Protein AF-0000000072055727 (afdb_homodimer)

Structure (mmCIF, N/CA/C/O backbone):
data_AF-0000000072055727-model_v1
#
loop_
_entity.id
_entity.type
_entity.pdbx_description
1 polymer 'Methyltransferase type 11 domain-containing protein'
#
loop_
_atom_site.group_PDB
_atom_site.id
_atom_site.type_symbol
_atom_site.label_atom_id
_atom_site.label_alt_id
_atom_site.label_comp_id
_atom_site.label_asym_id
_atom_site.label_entity_id
_atom_site.label_seq_id
_atom_site.pdbx_PDB_ins_code
_atom_site.Cartn_x
_atom_site.Cartn_y
_atom_site.Cartn_z
_atom_site.occupancy
_atom_site.B_iso_or_equiv
_atom_site.auth_seq_id
_atom_site.auth_comp_id
_atom_site.auth_asym_id
_atom_site.auth_atom_id
_atom_site.pdbx_PDB_model_num
ATOM 1 N N . MET A 1 1 ? -13.885 -16.377 20.027 1 68.39 1 MET A N 1
ATOM 2 C CA . MET A 1 1 ? -14.755 -16.44 18.856 1 68.39 1 MET A CA 1
ATOM 3 C C . MET A 1 1 ? -14.78 -17.849 18.273 1 68.39 1 MET A C 1
ATOM 5 O O . MET A 1 1 ? -13.738 -18.497 18.16 1 68.39 1 MET A O 1
ATOM 9 N N . THR A 1 2 ? -15.88 -18.43 18.207 1 80.01 2 THR A N 1
ATOM 10 C CA . THR A 1 2 ? -16.035 -19.786 17.692 1 80.01 2 THR A CA 1
ATOM 11 C C . THR A 1 2 ? -16.543 -19.763 16.253 1 80.01 2 THR A C 1
ATOM 13 O O . THR A 1 2 ? -17.42 -18.966 15.911 1 80.01 2 THR A O 1
ATOM 16 N N . TYR A 1 3 ? -15.793 -20.469 15.308 1 84.01 3 TYR A N 1
ATOM 17 C CA . TYR A 1 3 ? -16.241 -20.629 13.929 1 84.01 3 TYR A CA 1
ATOM 18 C C . TYR A 1 3 ? -15.826 -21.986 13.374 1 84.01 3 TYR A C 1
ATOM 20 O O . TYR A 1 3 ? -14.948 -22.649 13.932 1 84.01 3 TYR A O 1
ATOM 28 N N . LYS A 1 4 ? -16.567 -22.393 12.409 1 89.59 4 LYS A N 1
ATOM 29 C CA . LYS A 1 4 ? -16.179 -23.609 11.699 1 89.59 4 LYS A CA 1
ATOM 30 C C . LYS A 1 4 ? -15.134 -23.31 10.628 1 89.59 4 LYS A C 1
ATOM 32 O O . LYS A 1 4 ? -15.286 -22.365 9.851 1 89.59 4 LYS A O 1
ATOM 37 N N . VAL A 1 5 ? -14.074 -24.09 10.668 1 91.08 5 VAL A N 1
ATOM 38 C CA . VAL A 1 5 ? -13.075 -23.96 9.612 1 91.08 5 VAL A CA 1
ATOM 39 C C . VAL A 1 5 ? -13.738 -24.138 8.248 1 91.08 5 VAL A C 1
ATOM 41 O O . VAL A 1 5 ? -14.574 -25.027 8.069 1 91.08 5 VAL A O 1
ATOM 44 N N . ASN A 1 6 ? -13.448 -23.227 7.302 1 92.85 6 ASN A N 1
ATOM 45 C CA . ASN A 1 6 ? -13.985 -23.2 5.946 1 92.85 6 ASN A CA 1
ATOM 46 C C . ASN A 1 6 ? -15.424 -22.691 5.923 1 92.85 6 ASN A C 1
ATOM 48 O O . ASN A 1 6 ? -16.07 -22.692 4.874 1 92.85 6 ASN A O 1
ATOM 52 N N . GLY A 1 7 ? -15.913 -22.326 7.054 1 92.73 7 GLY A N 1
ATOM 53 C CA . GLY A 1 7 ? -17.253 -21.769 7.143 1 92.73 7 GLY A CA 1
ATOM 54 C C . GLY A 1 7 ? -17.272 -20.253 7.106 1 92.73 7 GLY A C 1
ATOM 55 O O . GLY A 1 7 ? -16.338 -19.627 6.601 1 92.73 7 GLY A O 1
ATOM 56 N N . SER A 1 8 ? -18.38 -19.704 7.611 1 92.03 8 SER A N 1
ATOM 57 C CA . SER A 1 8 ? -18.532 -18.255 7.702 1 92.03 8 SER A CA 1
ATOM 58 C C . SER A 1 8 ? -17.975 -17.723 9.019 1 92.03 8 SER A C 1
ATOM 60 O O . SER A 1 8 ? -18.163 -18.337 10.071 1 92.03 8 SER A O 1
ATOM 62 N N . CYS A 1 9 ? -17.222 -16.66 8.867 1 91.27 9 CYS A N 1
ATOM 63 C CA . CYS A 1 9 ? -16.769 -15.999 10.087 1 91.27 9 CYS A CA 1
ATOM 64 C C . CYS A 1 9 ? -17.932 -15.333 10.811 1 91.27 9 CYS A C 1
ATOM 66 O O . CYS A 1 9 ? -18.863 -14.836 10.174 1 91.27 9 CYS A O 1
ATOM 68 N N . PRO A 1 10 ? -17.866 -15.316 12.091 1 85.88 10 PRO A N 1
ATOM 69 C CA . PRO A 1 10 ? -18.851 -14.491 12.794 1 85.88 10 PRO A CA 1
ATOM 70 C C . PRO A 1 10 ? -18.702 -13.003 12.486 1 85.88 10 PRO A C 1
ATOM 72 O O . PRO A 1 10 ? -17.59 -12.528 12.239 1 85.88 10 PRO A O 1
ATOM 75 N N . ASP A 1 11 ? -19.836 -12.32 12.472 1 84.34 11 ASP A N 1
ATOM 76 C CA . ASP A 1 11 ? -19.768 -10.867 12.345 1 84.34 11 ASP A CA 1
ATOM 77 C C . ASP A 1 11 ? -19.181 -10.233 13.604 1 84.34 11 ASP A C 1
ATOM 79 O O . ASP A 1 11 ? -19.864 -10.115 14.623 1 84.34 11 ASP A O 1
ATOM 83 N N . ASP A 1 12 ? -17.986 -9.832 13.545 1 82.42 12 ASP A N 1
ATOM 84 C CA . ASP A 1 12 ? -17.291 -9.306 14.716 1 82.42 12 ASP A CA 1
ATOM 85 C C . ASP A 1 12 ? -16.888 -7.848 14.506 1 82.42 12 ASP A C 1
ATOM 87 O O . ASP A 1 12 ? -15.983 -7.346 15.176 1 82.42 12 ASP A O 1
ATOM 91 N N . GLY A 1 13 ? -17.559 -7.227 13.656 1 84.28 13 GLY A N 1
ATOM 92 C CA . GLY A 1 13 ? -17.212 -5.855 13.322 1 84.28 13 GLY A CA 1
ATOM 93 C C . GLY A 1 13 ? -17.245 -4.922 14.518 1 84.28 13 GLY A C 1
ATOM 94 O O . GLY A 1 13 ? -16.339 -4.105 14.7 1 84.28 13 GLY A O 1
ATOM 95 N N . LEU A 1 14 ? -18.229 -5.065 15.29 1 85.49 14 LEU A N 1
ATOM 96 C CA . LEU A 1 14 ? -18.373 -4.206 16.461 1 85.49 14 LEU A CA 1
ATOM 97 C C . LEU A 1 14 ? -17.251 -4.46 17.462 1 85.49 14 LEU A C 1
ATOM 99 O O . LEU A 1 14 ? -16.691 -3.517 18.025 1 85.49 14 LEU A O 1
ATOM 103 N N . LEU A 1 15 ? -16.986 -5.688 17.7 1 84.83 15 LEU A N 1
ATOM 104 C CA . LEU A 1 15 ? -15.905 -6.047 18.611 1 84.83 15 LEU A CA 1
ATOM 105 C C . LEU A 1 15 ? -14.564 -5.541 18.09 1 84.83 15 LEU A C 1
ATOM 107 O O . LEU A 1 15 ? -13.746 -5.031 18.86 1 84.83 15 LEU A O 1
ATOM 111 N N . ALA A 1 16 ? -14.369 -5.693 16.799 1 83.91 16 ALA A N 1
ATOM 112 C CA . ALA A 1 16 ? -13.132 -5.235 16.171 1 83.91 16 ALA A CA 1
ATOM 113 C C . ALA A 1 16 ? -12.938 -3.735 16.371 1 83.91 16 ALA A C 1
ATOM 115 O O . ALA A 1 16 ? -11.835 -3.282 16.688 1 83.91 16 ALA A O 1
ATOM 116 N N . GLN A 1 17 ? -13.95 -2.988 16.206 1 84.93 17 GLN A N 1
ATOM 117 C CA . GLN A 1 17 ? -13.873 -1.543 16.387 1 84.93 17 GLN A CA 1
ATOM 118 C C . GLN A 1 17 ? -13.499 -1.188 17.824 1 84.93 17 GLN A C 1
ATOM 120 O O . GLN A 1 17 ? -12.681 -0.296 18.055 1 84.93 17 GLN A O 1
ATOM 125 N N . LYS A 1 18 ? -14.065 -1.885 18.733 1 84.04 18 LYS A N 1
ATOM 126 C CA . LYS A 1 18 ? -13.769 -1.647 20.143 1 84.04 18 LYS A CA 1
ATOM 127 C C . LYS A 1 18 ? -12.303 -1.937 20.453 1 84.04 18 LYS A C 1
ATOM 129 O O . LYS A 1 18 ? -11.668 -1.203 21.213 1 84.04 18 LYS A O 1
ATOM 134 N N . LEU A 1 19 ? -11.837 -2.972 19.828 1 83.05 19 LEU A N 1
ATOM 135 C CA . LEU A 1 19 ? -10.444 -3.346 20.045 1 83.05 19 LEU A CA 1
ATOM 136 C C . LEU A 1 19 ? -9.503 -2.32 19.421 1 83.05 19 LEU A C 1
ATOM 138 O O . LEU A 1 19 ? -8.505 -1.934 20.033 1 83.05 19 LEU A O 1
ATOM 142 N N . LEU A 1 20 ? -9.837 -1.879 18.302 1 79.66 20 LEU A N 1
ATOM 143 C CA . LEU A 1 20 ? -9.022 -0.888 17.608 1 79.66 20 LEU A CA 1
ATOM 144 C C . LEU A 1 20 ? -8.933 0.403 18.415 1 79.66 20 LEU A C 1
ATOM 146 O O . LEU A 1 20 ? -7.872 1.029 18.477 1 79.66 20 LEU A O 1
ATOM 150 N N . LEU A 1 21 ? -9.998 0.745 18.993 1 78.96 21 LEU A N 1
ATOM 151 C CA . LEU A 1 21 ? -10.05 1.962 19.797 1 78.96 21 LEU A CA 1
ATOM 152 C C . LEU A 1 21 ? -9.145 1.845 21.019 1 78.96 21 LEU A C 1
ATOM 154 O O . LEU A 1 21 ? -8.726 2.857 21.585 1 78.96 21 LEU A O 1
ATOM 158 N N . LYS A 1 22 ? -8.828 0.561 21.298 1 78.07 22 LYS A N 1
ATOM 159 C CA . LYS A 1 22 ? -7.965 0.326 22.453 1 78.07 22 LYS A CA 1
ATOM 160 C C . LYS A 1 22 ? -6.544 -0.016 22.017 1 78.07 22 LYS A C 1
ATOM 162 O O . LYS A 1 22 ? -5.737 -0.484 22.823 1 78.07 22 LYS A O 1
ATOM 167 N N . GLY A 1 23 ? -6.298 0.117 20.714 1 72.1 23 GLY A N 1
ATOM 168 C CA . GLY A 1 23 ? -4.956 -0.105 20.197 1 72.1 23 GLY A CA 1
ATOM 169 C C . GLY A 1 23 ? -4.665 -1.564 19.901 1 72.1 23 GLY A C 1
ATOM 170 O O . GLY A 1 23 ? -3.513 -1.938 19.67 1 72.1 23 GLY A O 1
ATOM 171 N N . CYS A 1 24 ? -5.679 -2.374 19.897 1 73.9 24 CYS A N 1
ATOM 172 C CA . CYS A 1 24 ? -5.501 -3.798 19.634 1 73.9 24 CYS A CA 1
ATOM 173 C C . CYS A 1 24 ? -5.838 -4.13 18.185 1 73.9 24 CYS A C 1
ATOM 175 O O . CYS A 1 24 ? -6.742 -3.531 17.6 1 73.9 24 CYS A O 1
ATOM 177 N N . GLU A 1 25 ? -4.946 -5.029 17.656 1 69.73 25 GLU A N 1
ATOM 178 C CA . GLU A 1 25 ? -5.274 -5.521 16.321 1 69.73 25 GLU A CA 1
ATOM 179 C C . GLU A 1 25 ? -6.452 -6.489 16.363 1 69.73 25 GLU A C 1
ATOM 181 O O . GLU A 1 25 ? -6.574 -7.287 17.296 1 69.73 25 GLU A O 1
ATOM 186 N N . PRO A 1 26 ? -7.433 -6.172 15.436 1 61.97 26 PRO A N 1
ATOM 187 C CA . PRO A 1 26 ? -8.551 -7.118 15.464 1 61.97 26 PRO A CA 1
ATOM 188 C C . PRO A 1 26 ? -8.102 -8.568 15.296 1 61.97 26 PRO A C 1
ATOM 190 O O . PRO A 1 26 ? -7.087 -8.832 14.645 1 61.97 26 PRO A O 1
ATOM 193 N N . LEU A 1 27 ? -8.746 -9.467 16.086 1 58.74 27 LEU A N 1
ATOM 194 C CA . LEU A 1 27 ? -8.457 -10.896 16.099 1 58.74 27 LEU A CA 1
ATOM 195 C C . LEU A 1 27 ? -8.578 -11.488 14.699 1 58.74 27 LEU A C 1
ATOM 197 O O . LEU A 1 27 ? -9.501 -11.148 13.954 1 58.74 27 LEU A O 1
ATOM 201 N N . PRO A 1 28 ? -7.498 -12.149 14.29 1 57.23 28 PRO A N 1
ATOM 202 C CA . PRO A 1 28 ? -7.478 -12.731 12.946 1 57.23 28 PRO A CA 1
ATOM 203 C C . PRO A 1 28 ? -8.61 -13.73 12.72 1 57.23 28 PRO A C 1
ATOM 205 O O . PRO A 1 28 ? -8.852 -14.597 13.564 1 57.23 28 PRO A O 1
ATOM 208 N N . SER A 1 29 ? -9.704 -13.377 12.11 1 60.57 29 SER A N 1
ATOM 209 C CA . SER A 1 29 ? -10.489 -14.459 11.525 1 60.57 29 SER A CA 1
ATOM 210 C C . SER A 1 29 ? -9.64 -15.318 10.595 1 60.57 29 SER A C 1
ATOM 212 O O . SER A 1 29 ? -9.213 -14.859 9.533 1 60.57 29 SER A O 1
ATOM 214 N N . ARG A 1 30 ? -9.129 -16.455 10.925 1 75 30 ARG A N 1
ATOM 215 C CA . ARG A 1 30 ? -7.973 -16.95 10.185 1 75 30 ARG A CA 1
ATOM 216 C C . ARG A 1 30 ? -8.365 -18.098 9.261 1 75 30 ARG A C 1
ATOM 218 O O . ARG A 1 30 ? -7.774 -18.272 8.193 1 75 30 ARG A O 1
ATOM 225 N N . ARG A 1 31 ? -9.605 -18.659 9.462 1 89.65 31 ARG A N 1
ATOM 226 C CA . ARG A 1 31 ? -9.864 -19.777 8.561 1 89.65 31 ARG A CA 1
ATOM 227 C C . ARG A 1 31 ? -11.351 -19.894 8.246 1 89.65 31 ARG A C 1
ATOM 229 O O . ARG A 1 31 ? -11.903 -20.996 8.229 1 89.65 31 ARG A O 1
ATOM 236 N N . CYS A 1 32 ? -11.891 -18.781 8.135 1 93.16 32 CYS A N 1
ATOM 237 C CA . CYS A 1 32 ? -13.299 -18.665 7.771 1 93.16 32 CYS A CA 1
ATOM 238 C C . CYS A 1 32 ? -13.517 -17.512 6.798 1 93.16 32 CYS A C 1
ATOM 240 O O . CYS A 1 32 ? -12.626 -16.684 6.6 1 93.16 32 CYS A O 1
ATOM 242 N N . ARG A 1 33 ? -14.612 -17.533 6.114 1 94.93 33 ARG A N 1
ATOM 243 C CA . ARG A 1 33 ? -14.944 -16.522 5.115 1 94.93 33 ARG A CA 1
ATOM 244 C C . ARG A 1 33 ? -15.62 -15.317 5.759 1 94.93 33 ARG A C 1
ATOM 246 O O . ARG A 1 33 ? -16.66 -15.454 6.407 1 94.93 33 ARG A O 1
ATOM 253 N N . PRO A 1 34 ? -15.045 -14.169 5.629 1 92.16 34 PRO A N 1
ATOM 254 C CA . PRO A 1 34 ? -15.608 -12.992 6.294 1 92.16 34 PRO A CA 1
ATOM 255 C C . PRO A 1 34 ? -16.986 -12.614 5.758 1 92.16 34 PRO A C 1
ATOM 257 O O . PRO A 1 34 ? -17.325 -12.952 4.621 1 92.16 34 PRO A O 1
ATOM 260 N N . ALA A 1 35 ? -17.67 -11.871 6.56 1 89.79 35 ALA A N 1
ATOM 261 C CA . ALA A 1 35 ? -18.994 -11.39 6.174 1 89.79 35 ALA A CA 1
ATOM 262 C C . ALA A 1 35 ? -18.908 -10.448 4.976 1 89.79 35 ALA A C 1
ATOM 264 O O . ALA A 1 35 ? -17.973 -9.65 4.872 1 89.79 35 ALA A O 1
ATOM 265 N N . ALA A 1 36 ? -19.857 -10.553 4.091 1 93.19 36 ALA A N 1
ATOM 266 C CA . ALA A 1 36 ? -20.04 -9.666 2.945 1 93.19 36 ALA A CA 1
ATOM 267 C C . ALA A 1 36 ? -21.521 -9.467 2.636 1 93.19 36 ALA A C 1
ATOM 269 O O . ALA A 1 36 ? -22.37 -10.213 3.13 1 93.19 36 ALA A O 1
ATOM 270 N N . GLN A 1 37 ? -21.816 -8.45 1.935 1 93.72 37 GLN A N 1
ATOM 271 C CA . GLN A 1 37 ? -23.194 -8.262 1.494 1 93.72 37 GLN A CA 1
ATOM 272 C C . GLN A 1 37 ? -23.612 -9.352 0.511 1 93.72 37 GLN A C 1
ATOM 274 O O . GLN A 1 37 ? -22.876 -9.663 -0.428 1 93.72 37 GLN A O 1
ATOM 279 N N . PRO A 1 38 ? -24.77 -9.918 0.748 1 93.26 38 PRO A N 1
ATOM 280 C CA . PRO A 1 38 ? -25.193 -11.024 -0.115 1 93.26 38 PRO A CA 1
ATOM 281 C C . PRO A 1 38 ? -25.417 -10.591 -1.562 1 93.26 38 PRO A C 1
ATOM 283 O O . PRO A 1 38 ? -25.249 -11.394 -2.483 1 93.26 38 PRO A O 1
ATOM 286 N N . ASP A 1 39 ? -25.845 -9.329 -1.719 1 93.4 39 ASP A N 1
ATOM 287 C CA . ASP A 1 39 ? -26.092 -8.809 -3.061 1 93.4 39 ASP A CA 1
ATOM 288 C C . ASP A 1 39 ? -25.09 -7.713 -3.418 1 93.4 39 ASP A C 1
ATOM 290 O O . ASP A 1 39 ? -25.481 -6.6 -3.774 1 93.4 39 ASP A O 1
ATOM 294 N N . TYR A 1 40 ? -23.849 -8.119 -3.381 1 95.51 40 TYR A N 1
ATOM 295 C CA . TYR A 1 40 ? -22.778 -7.172 -3.672 1 95.51 40 TYR A CA 1
ATOM 296 C C . TYR A 1 40 ? -22.852 -6.693 -5.117 1 95.51 40 TYR A C 1
ATOM 298 O O . TYR A 1 40 ? -23.12 -7.483 -6.026 1 95.51 40 TYR A O 1
ATOM 306 N N . GLU A 1 41 ? -22.679 -5.447 -5.339 1 94.57 41 GLU A N 1
ATOM 307 C CA . GLU A 1 41 ? -22.574 -4.853 -6.669 1 94.57 41 GLU A CA 1
ATOM 308 C C . GLU A 1 41 ? -21.131 -4.476 -6.993 1 94.57 41 GLU A C 1
ATOM 310 O O . GLU A 1 41 ? -20.438 -3.883 -6.164 1 94.57 41 GLU A O 1
ATOM 315 N N . GLU A 1 42 ? -20.736 -4.813 -8.16 1 94.59 42 GLU A N 1
ATOM 316 C CA . GLU A 1 42 ? -19.383 -4.472 -8.59 1 94.59 42 GLU A CA 1
ATOM 317 C C . GLU A 1 42 ? -19.154 -2.964 -8.551 1 94.59 42 GLU A C 1
ATOM 319 O O . GLU A 1 42 ? -20.073 -2.185 -8.812 1 94.59 42 GLU A O 1
ATOM 324 N N . PRO A 1 43 ? -17.998 -2.6 -8.229 1 95.59 43 PRO A N 1
ATOM 325 C CA . PRO A 1 43 ? -17.726 -1.163 -8.159 1 95.59 43 PRO A CA 1
ATOM 326 C C . PRO A 1 43 ? -17.804 -0.481 -9.523 1 95.59 43 PRO A C 1
ATOM 328 O O . PRO A 1 43 ? -17.685 -1.144 -10.557 1 95.59 43 PRO A O 1
ATOM 331 N N . TYR A 1 44 ? -17.991 0.815 -9.535 1 97.09 44 TYR A N 1
ATOM 332 C CA . TYR A 1 44 ? -17.932 1.621 -10.749 1 97.09 44 TYR A CA 1
ATOM 333 C C . TYR A 1 44 ? -16.533 1.597 -11.353 1 97.09 44 TYR A C 1
ATOM 335 O O . TYR A 1 44 ? -15.539 1.514 -10.629 1 97.09 44 TYR A O 1
ATOM 343 N N . PRO A 1 45 ? -16.458 1.689 -12.632 1 96.79 45 PRO A N 1
ATOM 344 C CA . PRO A 1 45 ? -15.138 1.691 -13.266 1 96.79 45 PRO A CA 1
ATOM 345 C C . PRO A 1 45 ? -14.41 3.025 -13.11 1 96.79 45 PRO A C 1
ATOM 347 O O . PRO A 1 45 ? -15.045 4.053 -12.859 1 96.79 45 PRO A O 1
ATOM 350 N N . LEU A 1 46 ? -13.095 2.968 -13.213 1 94.14 46 LEU A N 1
ATOM 351 C CA . LEU A 1 46 ? -12.32 4.199 -13.33 1 94.14 46 LEU A CA 1
ATOM 352 C C . LEU A 1 46 ? -12.599 4.893 -14.659 1 94.14 46 LEU A C 1
ATOM 354 O O . LEU A 1 46 ? -12.785 4.231 -15.682 1 94.14 46 LEU A O 1
ATOM 358 N N . PRO A 1 47 ? -12.748 6.168 -14.709 1 94.26 47 PRO A N 1
ATOM 359 C CA . PRO A 1 47 ? -12.502 7.094 -13.601 1 94.26 47 PRO A CA 1
ATOM 360 C C . PRO A 1 47 ? -13.778 7.468 -12.85 1 94.26 47 PRO A C 1
ATOM 362 O O . PRO A 1 47 ? -13.727 8.228 -11.879 1 94.26 47 PRO A O 1
ATOM 365 N N . THR A 1 48 ? -14.911 6.901 -13.232 1 96.38 48 THR A N 1
ATOM 366 C CA . THR A 1 48 ? -16.199 7.246 -12.641 1 96.38 48 THR A CA 1
ATOM 367 C C . THR A 1 48 ? -16.191 6.988 -11.137 1 96.38 48 THR A C 1
ATOM 369 O O . THR A 1 48 ? -16.789 7.744 -10.369 1 96.38 48 THR A O 1
ATOM 372 N N . SER A 1 49 ? -15.513 6.044 -10.715 1 96.56 49 SER A N 1
ATOM 373 C CA . SER A 1 49 ? -15.509 5.623 -9.317 1 96.56 49 SER A CA 1
ATOM 374 C C . SER A 1 49 ? -14.857 6.673 -8.425 1 96.56 49 SER A C 1
ATOM 376 O O . SER A 1 49 ? -15.109 6.714 -7.219 1 96.56 49 SER A O 1
ATOM 378 N N . LEU A 1 50 ? -14.027 7.538 -8.954 1 96.82 50 LEU A N 1
ATOM 379 C CA . LEU A 1 50 ? -13.231 8.478 -8.172 1 96.82 50 LEU A CA 1
ATOM 380 C C . LEU A 1 50 ? -14.128 9.456 -7.422 1 96.82 50 LEU A C 1
ATOM 382 O O . LEU A 1 50 ? -13.802 9.875 -6.308 1 96.82 50 LEU A O 1
ATOM 386 N N . TRP A 1 51 ? -15.237 9.753 -8.013 1 97.29 51 TRP A N 1
ATOM 387 C CA . TRP A 1 51 ? -16.054 10.821 -7.448 1 97.29 51 TRP A CA 1
ATOM 388 C C . TRP A 1 51 ? -17.516 10.396 -7.354 1 97.29 51 TRP A C 1
ATOM 390 O O . TRP A 1 51 ? -18.417 11.236 -7.408 1 97.29 51 TRP A O 1
ATOM 400 N N . THR A 1 52 ? -17.763 9.066 -7.283 1 97.12 52 THR A N 1
ATOM 401 C CA . THR A 1 52 ? -19.112 8.524 -7.161 1 97.12 52 THR A CA 1
ATOM 402 C C . THR A 1 52 ? -19.284 7.8 -5.829 1 97.12 52 THR A C 1
ATOM 404 O O . THR A 1 52 ? -18.415 7.027 -5.419 1 97.12 52 THR A O 1
ATOM 407 N N . THR A 1 53 ? -20.351 8.095 -5.152 1 97.52 53 THR A N 1
ATOM 408 C CA . THR A 1 53 ? -20.678 7.325 -3.956 1 97.52 53 THR A CA 1
ATOM 409 C C . THR A 1 53 ? -20.972 5.871 -4.313 1 97.52 53 THR A C 1
ATOM 411 O O . THR A 1 53 ? -21.801 5.595 -5.183 1 97.52 53 THR A O 1
ATOM 414 N N . PRO A 1 54 ? -20.333 4.967 -3.736 1 97.45 54 PRO A N 1
ATOM 415 C CA . PRO A 1 54 ? -20.575 3.558 -4.055 1 97.45 54 PRO A CA 1
ATOM 416 C C . PRO A 1 54 ? -21.955 3.08 -3.608 1 97.45 54 PRO A C 1
ATOM 418 O O . PRO A 1 54 ? -22.622 3.758 -2.822 1 97.45 54 PRO A O 1
ATOM 421 N N . PRO A 1 55 ? -22.372 1.955 -4.145 1 96.96 55 PRO A N 1
ATOM 422 C CA . PRO A 1 55 ? -23.635 1.384 -3.671 1 96.96 55 PRO A CA 1
ATOM 423 C C . PRO A 1 55 ? -23.571 0.942 -2.211 1 96.96 55 PRO A C 1
ATOM 425 O O . PRO A 1 55 ? -22.508 0.544 -1.728 1 96.96 55 PRO A O 1
ATOM 428 N N . ASN A 1 56 ? -24.702 0.923 -1.538 1 97.38 56 ASN A N 1
ATOM 429 C CA . ASN A 1 56 ? -24.787 0.501 -0.144 1 97.38 56 ASN A CA 1
ATOM 430 C C . ASN A 1 56 ? -24.379 -0.959 0.026 1 97.38 56 ASN A C 1
ATOM 432 O O . ASN A 1 56 ? -23.955 -1.368 1.109 1 97.38 56 ASN A O 1
ATOM 436 N N . SER A 1 57 ? -24.412 -1.732 -1.014 1 96.7 57 SER A N 1
ATOM 437 C CA . SER A 1 57 ? -24.096 -3.155 -0.958 1 96.7 57 SER A CA 1
ATOM 438 C C . SER A 1 57 ? -22.591 -3.384 -0.871 1 96.7 57 SER A C 1
ATOM 440 O O . SER A 1 57 ? -22.139 -4.516 -0.684 1 96.7 57 SER A O 1
ATOM 442 N N . SER A 1 58 ? -21.813 -2.325 -0.917 1 96.1 58 SER A N 1
ATOM 443 C CA . SER A 1 58 ? -20.36 -2.459 -0.887 1 96.1 58 SER A CA 1
ATOM 444 C C . SER A 1 58 ? -19.847 -2.591 0.543 1 96.1 58 SER A C 1
ATOM 446 O O . SER A 1 58 ? -18.656 -2.823 0.762 1 96.1 58 SER A O 1
ATOM 448 N N . VAL A 1 59 ? -20.728 -2.479 1.505 1 95.99 59 VAL A N 1
ATOM 449 C CA . VAL A 1 59 ? -20.319 -2.398 2.903 1 95.99 59 VAL A CA 1
ATOM 450 C C . VAL A 1 59 ? -21.193 -3.318 3.752 1 95.99 59 VAL A C 1
ATOM 452 O O . VAL A 1 59 ? -22.404 -3.408 3.535 1 95.99 59 VAL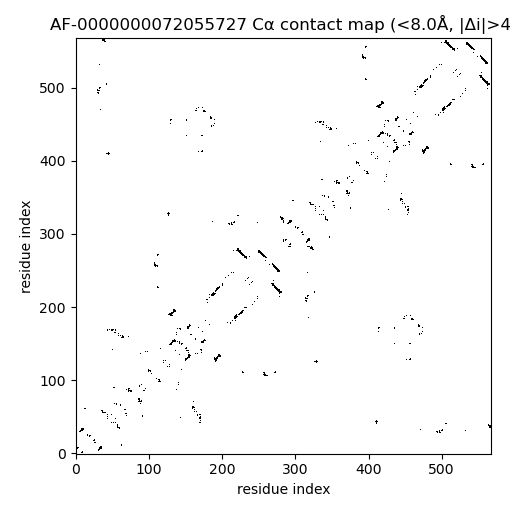 A O 1
ATOM 455 N N . VAL A 1 60 ? -20.546 -4.021 4.638 1 94.92 60 VAL A N 1
ATOM 456 C CA . VAL A 1 60 ? -21.284 -4.648 5.729 1 94.92 60 VAL A CA 1
ATOM 457 C C . VAL A 1 60 ? -21.51 -3.636 6.85 1 94.92 60 VAL A C 1
ATOM 459 O O . VAL A 1 60 ? -20.562 -3.228 7.526 1 94.92 60 VAL A O 1
ATOM 462 N N . TRP A 1 61 ? -22.748 -3.287 7.148 1 95.28 61 TRP A N 1
ATOM 463 C CA . TRP A 1 61 ? -23.075 -2.088 7.912 1 95.28 61 TRP A CA 1
ATOM 464 C C . TRP A 1 61 ? -23.237 -2.413 9.393 1 95.28 61 TRP A C 1
ATOM 466 O O . TRP A 1 61 ? -23.404 -1.512 10.218 1 95.28 61 TRP A O 1
ATOM 476 N N . SER A 1 62 ? -23.064 -3.634 9.825 1 92.63 62 SER A N 1
ATOM 477 C CA . SER A 1 62 ? -23.472 -4.095 11.148 1 92.63 62 SER A CA 1
ATOM 478 C C . SER A 1 62 ? -22.749 -3.327 12.248 1 92.63 62 SER A C 1
ATOM 480 O O . SER A 1 62 ? -23.318 -3.071 13.311 1 92.63 62 SER A O 1
ATOM 482 N N . ALA A 1 63 ? -21.593 -2.901 11.998 1 90.82 63 ALA A N 1
ATOM 483 C CA . ALA A 1 63 ? -20.769 -2.331 13.06 1 90.82 63 ALA A CA 1
ATOM 484 C C . ALA A 1 63 ? -20.966 -0.821 13.156 1 90.82 63 ALA A C 1
ATOM 486 O O . ALA A 1 63 ? -20.451 -0.179 14.075 1 90.82 63 ALA A O 1
ATOM 487 N N . TYR A 1 64 ? -21.684 -0.246 12.276 1 92.67 64 TYR A N 1
ATOM 488 C CA . TYR A 1 64 ? -21.726 1.207 12.164 1 92.67 64 TYR A CA 1
ATOM 489 C C . TYR A 1 64 ? -23.08 1.75 12.606 1 92.67 64 TYR A C 1
ATOM 491 O O . TYR A 1 64 ? -24.099 1.065 12.488 1 92.67 64 TYR A O 1
ATOM 499 N N . THR A 1 65 ? -23.045 2.987 13.104 1 92.03 65 THR A N 1
ATOM 500 C CA . THR A 1 65 ? -24.287 3.666 13.457 1 92.03 65 THR A CA 1
ATOM 501 C C . THR A 1 65 ? -25.135 3.923 12.215 1 92.03 65 THR A C 1
ATOM 503 O O . THR A 1 65 ? -26.321 3.589 12.186 1 92.03 65 THR A O 1
ATOM 506 N N . CYS A 1 66 ? -24.483 4.541 11.207 1 94.48 66 CYS A N 1
ATOM 507 C CA . CYS A 1 66 ? -25.155 4.676 9.919 1 94.48 66 CYS A CA 1
ATOM 508 C C . CYS A 1 66 ? -25.243 3.333 9.205 1 94.48 66 CYS A C 1
ATOM 510 O O . CYS A 1 66 ? -24.296 2.545 9.239 1 94.48 66 CYS A O 1
ATOM 512 N N . LYS A 1 67 ? -26.362 3.123 8.47 1 95.74 67 LYS A N 1
ATOM 513 C CA . LYS A 1 67 ? -26.564 1.84 7.804 1 95.74 67 LYS A CA 1
ATOM 514 C C . LYS A 1 67 ? -26.527 1.996 6.286 1 95.74 67 LYS A C 1
ATOM 516 O O . LYS A 1 67 ? -26.815 1.048 5.552 1 95.74 67 LYS A O 1
ATOM 521 N N . ASP A 1 68 ? -26.218 3.24 5.866 1 97.04 68 ASP A N 1
ATOM 522 C CA . ASP A 1 68 ? -26.079 3.523 4.44 1 97.04 68 ASP A CA 1
ATOM 523 C C . ASP A 1 68 ? -25.299 4.815 4.21 1 97.04 68 ASP A C 1
ATOM 525 O O . ASP A 1 68 ? -24.999 5.543 5.158 1 97.04 68 ASP A O 1
ATOM 529 N N . TYR A 1 69 ? -24.987 5.08 2.944 1 96.94 69 TYR A N 1
ATOM 530 C CA . TYR A 1 69 ? -24.156 6.236 2.625 1 96.94 69 TYR A CA 1
ATOM 531 C C . TYR A 1 69 ? -24.956 7.529 2.733 1 96.94 69 TYR A C 1
ATOM 533 O O . TYR A 1 69 ? -24.4 8.586 3.042 1 96.94 69 TYR A O 1
ATOM 541 N N . SER A 1 70 ? -26.257 7.457 2.439 1 96.96 70 SER A N 1
ATOM 542 C CA . SER A 1 70 ? -27.075 8.652 2.615 1 96.96 70 SER A CA 1
ATOM 543 C C . SER A 1 70 ? -26.99 9.174 4.046 1 96.96 70 SER A C 1
ATOM 545 O O . SER A 1 70 ? -26.862 10.381 4.265 1 96.96 70 SER A O 1
ATOM 547 N N . CYS A 1 71 ? -27.045 8.26 4.965 1 95.98 71 CYS A N 1
ATOM 548 C CA . CYS A 1 71 ? -26.899 8.617 6.372 1 95.98 71 CYS A CA 1
ATOM 549 C C . CYS A 1 71 ? -25.534 9.242 6.637 1 95.98 71 CYS A C 1
ATOM 551 O O . CYS A 1 71 ? -25.439 10.277 7.299 1 95.98 71 CYS A O 1
ATOM 553 N N . LEU A 1 72 ? -24.466 8.709 6.117 1 95.54 72 LEU A N 1
ATOM 554 C CA . LEU A 1 72 ? -23.112 9.212 6.32 1 95.54 72 LEU A CA 1
ATOM 555 C C . LEU A 1 72 ? -22.948 10.597 5.703 1 95.54 72 LEU A C 1
ATOM 557 O O . LEU A 1 72 ? -22.341 11.483 6.31 1 95.54 72 LEU A O 1
ATOM 561 N N . ILE A 1 73 ? -23.475 10.774 4.556 1 96.01 73 ILE A N 1
ATOM 562 C CA . ILE A 1 73 ? -23.351 12.022 3.809 1 96.01 73 ILE A CA 1
ATOM 563 C C . ILE A 1 73 ? -24.085 13.14 4.546 1 96.01 73 ILE A C 1
ATOM 565 O O . ILE A 1 73 ? -23.62 14.281 4.577 1 96.01 73 ILE A O 1
ATOM 569 N N . ASN A 1 74 ? -25.16 12.814 5.21 1 93.93 74 ASN A N 1
ATOM 570 C CA . ASN A 1 74 ? -25.987 13.826 5.859 1 93.93 74 ASN A CA 1
ATOM 571 C C . ASN A 1 74 ? -25.653 13.956 7.342 1 93.93 74 ASN A C 1
ATOM 573 O O . ASN A 1 74 ? -26.29 14.729 8.061 1 93.93 74 ASN A O 1
ATOM 577 N N . ARG A 1 75 ? -24.689 13.237 7.765 1 90.31 75 ARG A N 1
ATOM 578 C CA . ARG A 1 75 ? -24.346 13.163 9.181 1 90.31 75 ARG A CA 1
ATOM 579 C C . ARG A 1 75 ? -24.023 14.544 9.74 1 90.31 75 ARG A C 1
ATOM 581 O O . ARG A 1 75 ? -24.312 14.832 10.904 1 90.31 75 ARG A O 1
ATOM 588 N N . TYR A 1 76 ? -23.324 15.357 8.972 1 87.02 76 TYR A N 1
ATOM 589 C CA . TYR A 1 76 ? -22.95 16.695 9.417 1 87.02 76 TYR A CA 1
ATOM 590 C C . TYR A 1 76 ? -24.181 17.508 9.797 1 87.02 76 TYR A C 1
ATOM 592 O O . TYR A 1 76 ? -24.13 18.334 10.712 1 87.02 76 TYR A O 1
ATOM 600 N N . ARG A 1 77 ? -25.295 17.223 9.201 1 87.62 77 ARG A N 1
ATOM 601 C CA . ARG A 1 77 ? -26.537 17.951 9.441 1 87.62 77 ARG A CA 1
ATOM 602 C C . ARG A 1 77 ? -27.344 17.303 10.561 1 87.62 77 ARG A C 1
ATOM 604 O O . ARG A 1 77 ? -28.101 17.98 11.26 1 87.62 77 ARG A O 1
ATOM 611 N N . THR A 1 78 ? -27.146 16.092 10.775 1 86.36 78 THR A N 1
ATOM 612 C CA . THR A 1 78 ? -28.087 15.362 11.618 1 86.36 78 THR A CA 1
ATOM 613 C C . THR A 1 78 ? -27.455 15.023 12.965 1 86.36 78 THR A C 1
ATOM 615 O O . THR A 1 78 ? -28.162 14.814 13.953 1 86.36 78 THR A O 1
ATOM 618 N N . GLN A 1 79 ? -26.186 14.801 12.935 1 81.66 79 GLN A N 1
ATOM 619 C CA . GLN A 1 79 ? -25.518 14.368 14.158 1 81.66 79 GLN A CA 1
ATOM 620 C C . GLN A 1 79 ? -25.03 15.563 14.971 1 81.66 79 GLN A C 1
ATOM 622 O O . GLN A 1 79 ? -24.416 16.483 14.426 1 81.66 79 GLN A O 1
ATOM 627 N N . LYS A 1 80 ? -25.424 15.475 16.19 1 78.36 80 LYS A N 1
ATOM 628 C CA . LYS A 1 80 ? -24.964 16.504 17.118 1 78.36 80 LYS A CA 1
ATOM 629 C C . LYS A 1 80 ? -23.598 16.151 17.697 1 78.36 80 LYS A C 1
ATOM 631 O O . LYS A 1 80 ? -23.229 14.976 17.759 1 78.36 80 LYS A O 1
ATOM 636 N N . GLY A 1 81 ? -22.777 17.027 17.989 1 71.93 81 GLY A N 1
ATOM 637 C CA . GLY A 1 81 ? -21.479 16.788 18.599 1 71.93 81 GLY A CA 1
ATOM 638 C C . GLY A 1 81 ? -20.335 16.829 17.604 1 71.93 81 GLY A C 1
ATOM 639 O O . GLY A 1 81 ? -20.553 17.033 16.408 1 71.93 81 GLY A O 1
ATOM 640 N N . PHE A 1 82 ? -19.127 16.738 18.183 1 67.44 82 PHE A N 1
ATOM 641 C CA . PHE A 1 82 ? -17.927 16.821 17.359 1 67.44 82 PHE A CA 1
ATOM 642 C C . PHE A 1 82 ? -17.437 15.43 16.974 1 67.44 82 PHE A C 1
ATOM 644 O O . PHE A 1 82 ? -17.393 14.528 17.812 1 67.44 82 PHE A O 1
ATOM 651 N N . ASP A 1 83 ? -17.47 15.149 15.735 1 70.14 83 ASP A N 1
ATOM 652 C CA . ASP A 1 83 ? -16.792 13.975 15.194 1 70.14 83 ASP A CA 1
ATOM 653 C C . ASP A 1 83 ? -15.85 14.36 14.056 1 70.14 83 ASP A C 1
ATOM 655 O O . ASP A 1 83 ? -16.117 15.31 13.317 1 70.14 83 ASP A O 1
ATOM 659 N N . ASP A 1 84 ? -14.763 13.595 14.169 1 69.45 84 ASP A N 1
ATOM 660 C CA . ASP A 1 84 ? -13.839 13.819 13.062 1 69.45 84 ASP A CA 1
ATOM 661 C C . ASP A 1 84 ? -14.423 13.309 11.746 1 69.45 84 ASP A C 1
ATOM 663 O O . ASP A 1 84 ? -15.097 12.277 11.719 1 69.45 84 ASP A O 1
ATOM 667 N N . CYS A 1 85 ? -14.523 14.037 10.742 1 80.94 85 CYS A N 1
ATOM 668 C CA . CYS A 1 85 ? -14.876 13.675 9.374 1 80.94 85 CYS A CA 1
ATOM 669 C C . CYS A 1 85 ? -16.38 13.467 9.235 1 80.94 85 CYS A C 1
ATOM 671 O O . CYS A 1 85 ? -16.822 12.483 8.641 1 80.94 85 CYS A O 1
ATOM 673 N N . LYS A 1 86 ? -17.211 14.227 9.79 1 83.52 86 LYS A N 1
ATOM 674 C CA . LYS A 1 86 ? -18.663 14.136 9.663 1 83.52 86 LYS A CA 1
ATOM 675 C C . LYS A 1 86 ? -19.109 14.425 8.232 1 83.52 86 LYS A C 1
ATOM 677 O O . LYS A 1 86 ? -20.157 13.946 7.795 1 83.52 86 LYS A O 1
ATOM 682 N N . ASP A 1 87 ? -18.306 15.158 7.544 1 86.87 87 ASP A N 1
ATOM 683 C CA . ASP A 1 87 ? -18.701 15.558 6.197 1 86.87 87 ASP A CA 1
ATOM 684 C C . ASP A 1 87 ? -17.806 14.905 5.145 1 86.87 87 ASP A C 1
ATOM 686 O O . ASP A 1 87 ? -17.856 15.268 3.968 1 86.87 87 ASP A O 1
ATOM 690 N N . CYS A 1 88 ? -17.03 13.957 5.512 1 91.46 88 CYS A N 1
ATOM 691 C CA . CYS A 1 88 ? -16.007 13.41 4.628 1 91.46 88 CYS A CA 1
ATOM 692 C C . CYS A 1 88 ? -16.637 12.607 3.496 1 91.46 88 CYS A C 1
ATOM 694 O O . CYS A 1 88 ? -16.092 12.548 2.393 1 91.46 88 CYS A O 1
ATOM 696 N N . PHE A 1 89 ? -17.827 12.03 3.76 1 95.74 89 PHE A N 1
ATOM 697 C CA . PHE A 1 89 ? -18.416 11.142 2.765 1 95.74 89 PHE A CA 1
ATOM 698 C C . PHE A 1 89 ? -19.209 11.935 1.733 1 95.74 89 PHE A C 1
ATOM 700 O O . PHE A 1 89 ? -19.662 11.38 0.73 1 95.74 89 PHE A O 1
ATOM 707 N N . ASP A 1 90 ? -19.381 13.254 2.049 1 95.64 90 ASP A N 1
ATOM 708 C CA . ASP A 1 90 ? -20.028 14.131 1.078 1 95.64 90 ASP A CA 1
ATOM 709 C C . ASP A 1 90 ? -19.031 14.622 0.032 1 95.64 90 ASP A C 1
ATOM 711 O O . ASP A 1 90 ? -18.417 15.678 0.2 1 95.64 90 ASP A O 1
ATOM 715 N N . LEU A 1 91 ? -18.953 13.938 -1.088 1 96.32 91 LEU A N 1
ATOM 716 C CA . LEU A 1 91 ? -17.971 14.234 -2.126 1 96.32 91 LEU A CA 1
ATOM 717 C C . LEU A 1 91 ? -18.308 15.541 -2.836 1 96.32 91 LEU A C 1
ATOM 719 O O . LEU A 1 91 ? -17.457 16.12 -3.516 1 96.32 91 LEU A O 1
ATOM 723 N N . GLU A 1 92 ? -19.53 15.98 -2.689 1 94.17 92 GLU A N 1
ATOM 724 C CA . GLU A 1 92 ? -19.959 17.219 -3.332 1 94.17 92 GLU A CA 1
ATOM 725 C C . GLU A 1 92 ? -19.768 18.417 -2.406 1 94.17 92 GLU A C 1
ATOM 727 O O . GLU A 1 92 ? -19.99 19.561 -2.808 1 94.17 92 GLU A O 1
ATOM 732 N N . GLY A 1 93 ? -19.405 18.181 -1.202 1 91.95 93 GLY A N 1
ATOM 733 C CA . GLY A 1 93 ? -19.106 19.244 -0.255 1 91.95 93 GLY A CA 1
ATOM 734 C C . GLY A 1 93 ? -17.665 19.711 -0.317 1 91.95 93 GLY A C 1
ATOM 735 O O . GLY A 1 93 ? -17.154 20.025 -1.395 1 91.95 93 GLY A O 1
ATOM 736 N N . ARG A 1 94 ? -17.024 19.756 0.799 1 87.36 94 ARG A N 1
ATOM 737 C CA . ARG A 1 94 ? -15.665 20.279 0.891 1 87.36 94 ARG A CA 1
ATOM 738 C C . ARG A 1 94 ? -14.691 19.415 0.098 1 87.36 94 ARG A C 1
ATOM 740 O O . ARG A 1 94 ? -13.711 19.921 -0.453 1 87.36 94 ARG A O 1
ATOM 747 N N . GLU A 1 95 ? -14.95 18.128 0.056 1 92.6 95 GLU A N 1
ATOM 748 C CA . GLU A 1 95 ? -14.058 17.205 -0.64 1 92.6 95 GLU A CA 1
ATOM 749 C C . GLU A 1 95 ? -13.91 17.585 -2.111 1 92.6 95 GLU A C 1
ATOM 751 O O . GLU A 1 95 ? -12.876 17.316 -2.726 1 92.6 95 GLU A O 1
ATOM 756 N N . LYS A 1 96 ? -14.881 18.262 -2.624 1 91.93 96 LYS A N 1
ATOM 757 C CA . LYS A 1 96 ? -14.914 18.61 -4.041 1 91.93 96 LYS A CA 1
ATOM 758 C C . LYS A 1 96 ? -13.767 19.549 -4.403 1 91.93 96 LYS A C 1
ATOM 760 O O . LYS A 1 96 ? -13.223 19.477 -5.507 1 91.93 96 LYS A O 1
ATOM 765 N N . THR A 1 97 ? -13.334 20.359 -3.456 1 92.35 97 THR A N 1
ATOM 766 C CA . THR A 1 97 ? -12.351 21.386 -3.784 1 92.35 97 THR A CA 1
ATOM 767 C C . THR A 1 97 ? -11.072 21.188 -2.976 1 92.35 97 THR A C 1
ATOM 769 O O . THR A 1 97 ? -10.096 21.918 -3.161 1 92.35 97 THR A O 1
ATOM 772 N N . SER A 1 98 ? -11.081 20.23 -2.148 1 91.8 98 SER A N 1
ATOM 773 C CA . SER A 1 98 ? -9.92 19.999 -1.294 1 91.8 98 SER A CA 1
ATOM 774 C C . SER A 1 98 ? -8.654 19.807 -2.123 1 91.8 98 SER A C 1
ATOM 776 O O . SER A 1 98 ? -8.645 19.033 -3.082 1 91.8 98 SER A O 1
ATOM 778 N N . TRP A 1 99 ? -7.584 20.569 -1.86 1 93.95 99 TRP A N 1
ATOM 779 C CA . TRP A 1 99 ? -6.245 20.568 -2.44 1 93.95 99 TRP A CA 1
ATOM 780 C C . TRP A 1 99 ? -6.28 21.033 -3.892 1 93.95 99 TRP A C 1
ATOM 782 O O . TRP A 1 99 ? -5.261 21 -4.585 1 93.95 99 TRP A O 1
ATOM 792 N N . ALA A 1 100 ? -7.461 21.337 -4.472 1 91.38 100 ALA A N 1
ATOM 793 C CA . ALA A 1 100 ? -7.583 21.797 -5.853 1 91.38 100 ALA A CA 1
ATOM 794 C C . ALA A 1 100 ? -7.541 23.32 -5.93 1 91.38 100 ALA A C 1
ATOM 796 O O . ALA A 1 100 ? -7.088 23.885 -6.928 1 91.38 100 ALA A O 1
ATOM 797 N N . ALA A 1 101 ? -8.071 23.963 -4.972 1 83.4 101 ALA A N 1
ATOM 798 C CA . ALA A 1 101 ? -8.128 25.421 -4.929 1 83.4 101 ALA A CA 1
ATOM 799 C C . ALA A 1 101 ? -7.849 25.94 -3.522 1 83.4 101 ALA A C 1
ATOM 801 O O . ALA A 1 101 ? -8.007 25.209 -2.541 1 83.4 101 ALA A O 1
ATOM 802 N N . LYS A 1 102 ? -7.133 27.059 -3.613 1 75.5 102 LYS A N 1
ATOM 803 C CA . LYS A 1 102 ? -6.909 27.677 -2.309 1 75.5 102 LYS A CA 1
ATOM 804 C C . LYS A 1 102 ? -8.231 28 -1.619 1 75.5 102 LYS A C 1
ATOM 806 O O . LYS A 1 102 ? -9.185 28.438 -2.267 1 75.5 102 LYS A O 1
ATOM 811 N N . GLN A 1 103 ? -8.484 27.355 -0.584 1 62.05 103 GLN A N 1
ATOM 812 C CA . GLN A 1 103 ? -9.749 27.58 0.107 1 62.05 103 GLN A CA 1
ATOM 813 C C . GLN A 1 103 ? -9.783 28.961 0.757 1 62.05 103 GLN A C 1
ATOM 815 O O . GLN A 1 103 ? -8.793 29.4 1.346 1 62.05 103 GLN A O 1
ATOM 820 N N . SER A 1 104 ? -10.482 29.908 0.121 1 51.77 104 SER A N 1
ATOM 821 C CA . SER A 1 104 ? -10.639 31.242 0.69 1 51.77 104 SER A CA 1
ATOM 822 C C . SER A 1 104 ? -11.093 31.173 2.144 1 51.77 104 SER A C 1
ATOM 824 O O . SER A 1 104 ? -10.717 32.018 2.959 1 51.77 104 SER A O 1
ATOM 826 N N . ASN A 1 105 ? -12.131 30.506 2.384 1 46.74 105 ASN A N 1
ATOM 827 C CA . ASN A 1 105 ? -12.989 30.777 3.532 1 46.74 105 ASN A CA 1
ATOM 828 C C . ASN A 1 105 ? -12.547 29.987 4.761 1 46.74 105 ASN A C 1
ATOM 830 O O . ASN A 1 105 ? -13.208 30.026 5.8 1 46.74 105 ASN A O 1
ATOM 834 N N . GLY A 1 106 ? -11.895 28.844 4.567 1 47.34 106 GLY A N 1
ATOM 835 C CA . GLY A 1 106 ? -12.044 28.144 5.834 1 47.34 106 GLY A CA 1
ATOM 836 C C . GLY A 1 106 ? -11.273 28.792 6.968 1 47.34 106 GLY A C 1
ATOM 837 O O . GLY A 1 106 ? -10.482 29.711 6.742 1 47.34 106 GLY A O 1
ATOM 838 N N . GLY A 1 107 ? -11.785 28.632 8.177 1 47.63 107 GLY A N 1
ATOM 839 C CA . GLY A 1 107 ? -11.36 29.149 9.467 1 47.63 107 GLY A CA 1
ATOM 840 C C . GLY A 1 107 ? -9.854 29.295 9.585 1 47.63 107 GLY A C 1
ATOM 841 O O . GLY A 1 107 ? -9.347 29.731 10.621 1 47.63 107 GLY A O 1
ATOM 842 N N . GLY A 1 108 ? -9.138 28.565 8.716 1 51.49 108 GLY A N 1
ATOM 843 C CA . GLY A 1 108 ? -7.722 28.792 8.954 1 51.49 108 GLY A CA 1
ATOM 844 C C . GLY A 1 108 ? -7.171 29.981 8.189 1 51.49 108 GLY A C 1
ATOM 845 O O . GLY A 1 108 ? -7.829 30.504 7.287 1 51.49 108 GLY A O 1
ATOM 846 N N . GLY A 1 109 ? -6.352 30.779 8.75 1 55.25 109 GLY A N 1
ATOM 847 C CA . GLY A 1 109 ? -5.592 31.926 8.281 1 55.25 109 GLY A CA 1
ATOM 848 C C . GLY A 1 109 ? -5.094 31.77 6.857 1 55.25 109 GLY A C 1
ATOM 849 O O . GLY A 1 109 ? -5.012 30.654 6.341 1 55.25 109 GLY A O 1
ATOM 850 N N . GLU A 1 110 ? -5.033 32.741 6.088 1 62.51 110 GLU A N 1
ATOM 851 C CA . GLU A 1 110 ? -4.491 32.932 4.746 1 62.51 110 GLU A CA 1
ATOM 852 C C . GLU A 1 110 ? -3.18 32.171 4.566 1 62.51 110 GLU A C 1
ATOM 854 O O . GLU A 1 110 ? -2.33 32.171 5.458 1 62.51 110 GLU A O 1
ATOM 859 N N . GLY A 1 111 ? -3.063 31.117 3.642 1 78.25 111 GLY A N 1
ATOM 860 C CA . GLY A 1 111 ? -1.791 30.548 3.226 1 78.25 111 GLY A CA 1
ATOM 861 C C . GLY A 1 111 ? -1.589 29.123 3.705 1 78.25 111 GLY A C 1
ATOM 862 O O . GLY A 1 111 ? -0.632 28.458 3.305 1 78.25 111 GLY A O 1
ATOM 863 N N . LEU A 1 112 ? -2.529 28.603 4.495 1 86.26 112 LEU A N 1
ATOM 864 C CA . LEU A 1 112 ? -2.354 27.28 5.085 1 86.26 112 LEU A CA 1
ATOM 865 C C . LEU A 1 112 ? -2.659 26.186 4.068 1 86.26 112 LEU A C 1
ATOM 867 O O . LEU A 1 112 ? -2.201 25.051 4.215 1 86.26 112 LEU A O 1
ATOM 871 N N . ASP A 1 113 ? -3.343 26.591 3.082 1 89.51 113 ASP A N 1
ATOM 872 C CA . ASP A 1 113 ? -3.807 25.599 2.116 1 89.51 113 ASP A CA 1
ATOM 873 C C . ASP A 1 113 ? -2.876 25.532 0.908 1 89.51 113 ASP A C 1
ATOM 875 O O . ASP A 1 113 ? -2.845 26.453 0.089 1 89.51 113 ASP A O 1
ATOM 879 N N . PHE A 1 114 ? -2.105 24.526 0.909 1 94.19 114 PHE A N 1
ATOM 880 C CA . PHE A 1 114 ? -1.323 24.264 -0.293 1 94.19 114 PHE A CA 1
ATOM 881 C C . PHE A 1 114 ? -2.126 23.439 -1.292 1 94.19 114 PHE A C 1
ATOM 883 O O . PHE A 1 114 ? -2.837 22.508 -0.907 1 94.19 114 PHE A O 1
ATOM 890 N N . THR A 1 115 ? -2.044 23.797 -2.568 1 95.52 115 THR A N 1
ATOM 891 C CA . THR A 1 115 ? -2.707 22.989 -3.586 1 95.52 115 THR A CA 1
ATOM 892 C C . THR A 1 115 ? -1.78 21.886 -4.089 1 95.52 115 THR A C 1
ATOM 894 O O . THR A 1 115 ? -0.557 21.995 -3.974 1 95.52 115 THR A O 1
ATOM 897 N N . THR A 1 116 ? -2.36 20.863 -4.644 1 96.55 116 THR A N 1
ATOM 898 C CA . THR A 1 116 ? -1.599 19.76 -5.221 1 96.55 116 THR A CA 1
ATOM 899 C C . THR A 1 116 ? -0.644 20.266 -6.298 1 96.55 116 THR A C 1
ATOM 901 O O . THR A 1 116 ? 0.53 19.891 -6.32 1 96.55 116 THR A O 1
ATOM 904 N N . ASP A 1 117 ? -1.11 21.145 -7.105 1 96.11 117 ASP A N 1
ATOM 905 C CA . ASP A 1 117 ? -0.295 21.649 -8.206 1 96.11 117 ASP A CA 1
ATOM 906 C C . ASP A 1 117 ? 0.883 22.471 -7.686 1 96.11 117 ASP A C 1
ATOM 908 O O . ASP A 1 117 ? 1.99 22.385 -8.221 1 96.11 117 ASP A O 1
ATOM 912 N N . GLU A 1 118 ? 0.613 23.287 -6.652 1 95.66 118 GLU A N 1
ATOM 913 C CA . GLU A 1 118 ? 1.686 24.066 -6.04 1 95.66 118 GLU A CA 1
ATOM 914 C C . GLU A 1 118 ? 2.778 23.158 -5.482 1 95.66 118 GLU A C 1
ATOM 916 O O . GLU A 1 118 ? 3.968 23.427 -5.662 1 95.66 118 GLU A O 1
ATOM 921 N N . VAL A 1 119 ? 2.379 22.123 -4.83 1 97.49 119 VAL A N 1
ATOM 922 C CA . VAL A 1 119 ? 3.322 21.203 -4.203 1 97.49 119 VAL A CA 1
ATOM 923 C C . VAL A 1 119 ? 4.097 20.445 -5.278 1 97.49 119 VAL A C 1
ATOM 925 O O . VAL A 1 119 ? 5.325 20.348 -5.215 1 97.49 119 VAL A O 1
ATOM 928 N N . LEU A 1 120 ? 3.421 19.938 -6.307 1 97.44 120 LEU A N 1
ATOM 929 C CA . LEU A 1 120 ? 4.056 19.146 -7.356 1 97.44 120 LEU A CA 1
ATOM 930 C C . LEU A 1 120 ? 5.009 20.004 -8.182 1 97.44 120 LEU A C 1
ATOM 932 O O . LEU A 1 120 ? 5.996 19.498 -8.721 1 97.44 120 LEU A O 1
ATOM 936 N N . ALA A 1 121 ? 4.785 21.3 -8.2 1 97.27 121 ALA A N 1
ATOM 937 C CA . ALA A 1 121 ? 5.602 22.222 -8.985 1 97.27 121 ALA A CA 1
ATOM 938 C C . ALA A 1 121 ? 6.965 22.436 -8.334 1 97.27 121 ALA A C 1
ATOM 940 O O . ALA A 1 121 ? 7.882 22.974 -8.961 1 97.27 121 ALA A O 1
ATOM 941 N N . THR A 1 122 ? 7.121 22.011 -7.109 1 97.23 122 THR A N 1
ATOM 942 C CA . THR A 1 122 ? 8.394 22.191 -6.42 1 97.23 122 THR A CA 1
ATOM 943 C C . THR A 1 122 ? 9.428 21.187 -6.921 1 97.23 122 THR A C 1
ATOM 945 O O . THR A 1 122 ? 10.616 21.305 -6.614 1 97.23 122 THR A O 1
ATOM 948 N N . LYS A 1 123 ? 9.008 20.172 -7.697 1 96.56 123 LYS A N 1
ATOM 949 C CA . LYS A 1 123 ? 9.883 19.141 -8.248 1 96.56 123 LYS A CA 1
ATOM 950 C C . LYS A 1 123 ? 9.758 19.07 -9.768 1 96.56 123 LYS A C 1
ATOM 952 O O . LYS A 1 123 ? 8.786 19.567 -10.34 1 96.56 123 LYS A O 1
ATOM 957 N N . LYS A 1 124 ? 10.75 18.483 -10.347 1 94.98 124 LYS A N 1
ATOM 958 C CA . LYS A 1 124 ? 10.636 18.231 -11.781 1 94.98 124 LYS A CA 1
ATOM 959 C C . LYS A 1 124 ? 9.411 17.376 -12.092 1 94.98 124 LYS A C 1
ATOM 961 O O . LYS A 1 124 ? 9.121 16.414 -11.379 1 94.98 124 LYS A O 1
ATOM 966 N N . ALA A 1 125 ? 8.758 17.744 -13.141 1 94.2 125 ALA A N 1
ATOM 967 C CA . ALA A 1 125 ? 7.519 17.067 -13.517 1 94.2 125 ALA A CA 1
ATOM 968 C C . ALA A 1 125 ? 7.742 15.567 -13.683 1 94.2 125 ALA A C 1
ATOM 970 O O . ALA A 1 125 ? 8.706 15.143 -14.327 1 94.2 125 ALA A O 1
ATOM 971 N N . GLY A 1 126 ? 6.911 14.839 -13.001 1 93.8 126 GLY A N 1
ATOM 972 C CA . GLY A 1 126 ? 6.918 13.398 -13.198 1 93.8 126 GLY A CA 1
ATOM 973 C C . GLY A 1 126 ? 7.815 12.666 -12.217 1 93.8 126 GLY A C 1
ATOM 974 O O . GLY A 1 126 ? 7.86 11.435 -12.209 1 93.8 126 GLY A O 1
ATOM 975 N N . THR A 1 127 ? 8.509 13.356 -11.35 1 95.12 127 THR A N 1
ATOM 976 C CA . THR A 1 127 ? 9.447 12.682 -10.458 1 95.12 127 THR A CA 1
ATOM 977 C C . THR A 1 127 ? 8.759 12.274 -9.158 1 95.12 127 THR A C 1
ATOM 979 O O . THR A 1 127 ? 9.307 11.493 -8.378 1 95.12 127 THR A O 1
ATOM 982 N N . ILE A 1 128 ? 7.596 12.819 -8.91 1 97.99 128 ILE A N 1
ATOM 983 C CA . ILE A 1 128 ? 6.73 12.289 -7.862 1 97.99 128 ILE A CA 1
ATOM 984 C C . ILE A 1 128 ? 5.78 11.251 -8.454 1 97.99 128 ILE A C 1
ATOM 986 O O . ILE A 1 128 ? 4.896 11.589 -9.245 1 97.99 128 ILE A O 1
ATOM 990 N N . ARG A 1 129 ? 5.984 10.048 -8.074 1 98.22 129 ARG A N 1
ATOM 991 C CA . ARG A 1 129 ? 5.251 8.97 -8.731 1 98.22 129 ARG A CA 1
ATOM 992 C C . ARG A 1 129 ? 4.417 8.183 -7.726 1 98.22 129 ARG A C 1
ATOM 994 O O . ARG A 1 129 ? 3.3 7.761 -8.034 1 98.22 129 ARG A O 1
ATOM 1001 N N . ILE A 1 130 ? 4.933 8.009 -6.53 1 98.82 130 ILE A N 1
ATOM 1002 C CA . ILE A 1 130 ? 4.2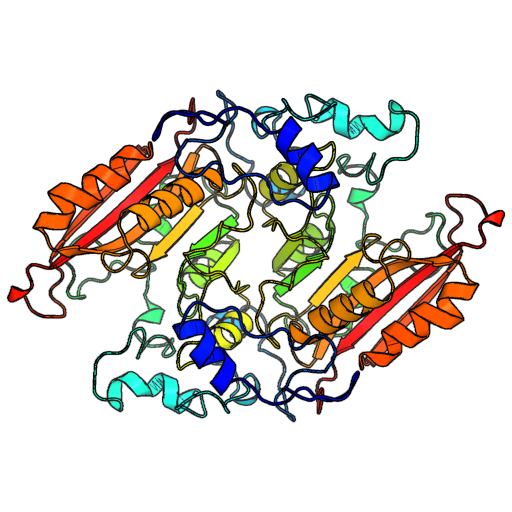85 7.159 -5.536 1 98.82 130 ILE A CA 1
ATOM 1003 C C . ILE A 1 130 ? 4.366 7.819 -4.162 1 98.82 130 ILE A C 1
ATOM 1005 O O . ILE A 1 130 ? 5.263 8.626 -3.905 1 98.82 130 ILE A O 1
ATOM 1009 N N . GLY A 1 131 ? 3.459 7.473 -3.319 1 98.8 131 GLY A N 1
ATOM 1010 C CA . GLY A 1 131 ? 3.482 8.06 -1.988 1 98.8 131 GLY A CA 1
ATOM 1011 C C . GLY A 1 131 ? 2.512 7.397 -1.028 1 98.8 131 GLY A C 1
ATOM 1012 O O . GLY A 1 131 ? 1.917 6.367 -1.35 1 98.8 131 GLY A O 1
ATOM 1013 N N . LEU A 1 132 ? 2.485 7.971 0.163 1 98.59 132 LEU A N 1
ATOM 1014 C CA . LEU A 1 132 ? 1.651 7.52 1.272 1 98.59 132 LEU A CA 1
ATOM 1015 C C . LEU A 1 132 ? 0.877 8.685 1.878 1 98.59 132 LEU A C 1
ATOM 1017 O O . LEU A 1 132 ? 1.431 9.769 2.077 1 98.59 132 LEU A O 1
ATOM 1021 N N . ASP A 1 133 ? -0.394 8.469 2.062 1 98.28 133 ASP A N 1
ATOM 1022 C CA . ASP A 1 133 ? -1.236 9.404 2.802 1 98.28 133 ASP A CA 1
ATOM 1023 C C . ASP A 1 133 ? -1.63 8.832 4.162 1 98.28 133 ASP A C 1
ATOM 1025 O O . ASP A 1 133 ? -2.395 7.868 4.238 1 98.28 133 ASP A O 1
ATOM 1029 N N . ILE A 1 134 ? -1.118 9.414 5.233 1 97 134 ILE A N 1
ATOM 1030 C CA . ILE A 1 134 ? -1.388 8.949 6.589 1 97 134 ILE A CA 1
ATOM 1031 C C . ILE A 1 134 ? -2.659 9.609 7.117 1 97 134 ILE A C 1
ATOM 1033 O O . ILE A 1 134 ? -2.694 10.824 7.328 1 97 134 ILE A O 1
ATOM 1037 N N . GLY A 1 135 ? -3.636 8.788 7.32 1 93.96 135 GLY A N 1
ATOM 1038 C CA . GLY A 1 135 ? -4.919 9.332 7.737 1 93.96 135 GLY A CA 1
ATOM 1039 C C . GLY A 1 135 ? -5.697 9.965 6.599 1 93.96 135 GLY A C 1
ATOM 1040 O O . GLY A 1 135 ? -6.065 11.139 6.669 1 93.96 135 GLY A O 1
ATOM 1041 N N . GLY A 1 136 ? -6.017 9.325 5.625 1 92.86 136 GLY A N 1
ATOM 1042 C CA . GLY A 1 136 ? -6.455 9.89 4.359 1 92.86 136 GLY A CA 1
ATOM 1043 C C . GLY A 1 136 ? -7.955 10.108 4.29 1 92.86 136 GLY A C 1
ATOM 1044 O O . GLY A 1 136 ? -8.477 10.546 3.262 1 92.86 136 GLY A O 1
ATOM 1045 N N . GLY A 1 137 ? -8.709 9.778 5.508 1 93.36 137 GLY A N 1
ATOM 1046 C CA . GLY A 1 137 ? -10.153 9.936 5.437 1 93.36 137 GLY A CA 1
ATOM 1047 C C . GLY A 1 137 ? -10.791 9.108 4.338 1 93.36 137 GLY A C 1
ATOM 1048 O O . GLY A 1 137 ? -10.621 7.888 4.294 1 93.36 137 GLY A O 1
ATOM 1049 N N . VAL A 1 138 ? -11.437 9.864 3.357 1 96.27 138 VAL A N 1
ATOM 1050 C CA . VAL A 1 138 ? -12.088 9.149 2.264 1 96.27 138 VAL A CA 1
ATOM 1051 C C . VAL A 1 138 ? -11.207 9.197 1.017 1 96.27 138 VAL A C 1
ATOM 1053 O O . VAL A 1 138 ? -11.693 9.015 -0.101 1 96.27 138 VAL A O 1
ATOM 1056 N N . ALA A 1 139 ? -9.921 9.587 1.17 1 97.49 139 ALA A N 1
ATOM 1057 C CA . ALA A 1 139 ? -8.839 9.45 0.199 1 97.49 139 ALA A CA 1
ATOM 1058 C C . ALA A 1 139 ? -8.954 10.499 -0.903 1 97.49 139 ALA A C 1
ATOM 1060 O O . ALA A 1 139 ? -8.555 10.257 -2.044 1 97.49 139 ALA A O 1
ATOM 1061 N N . THR A 1 140 ? -9.523 11.669 -0.609 1 97.48 140 THR A N 1
ATOM 1062 C CA . THR A 1 140 ? -9.644 12.727 -1.606 1 97.48 140 THR A CA 1
ATOM 1063 C C . THR A 1 140 ? -8.268 13.171 -2.093 1 97.48 140 THR A C 1
ATOM 1065 O O . THR A 1 140 ? -8.065 13.38 -3.291 1 97.48 140 THR A O 1
ATOM 1068 N N . PHE A 1 141 ? -7.335 13.266 -1.187 1 97.7 141 PHE A N 1
ATOM 1069 C CA . PHE A 1 141 ? -5.977 13.62 -1.583 1 97.7 141 PHE A CA 1
ATOM 1070 C C . PHE A 1 141 ? -5.424 12.613 -2.583 1 97.7 141 PHE A C 1
ATOM 1072 O O . PHE A 1 141 ? -4.865 12.995 -3.613 1 97.7 141 PHE A O 1
ATOM 1079 N N . ALA A 1 142 ? -5.557 11.353 -2.276 1 98.43 142 ALA A N 1
ATOM 1080 C CA . ALA A 1 142 ? -5.065 10.294 -3.155 1 98.43 142 ALA A CA 1
ATOM 1081 C C . ALA A 1 142 ? -5.727 10.369 -4.527 1 98.43 142 ALA A C 1
ATOM 1083 O O . ALA A 1 142 ? -5.073 10.154 -5.551 1 98.43 142 ALA A O 1
ATOM 1084 N N . VAL A 1 143 ? -6.99 10.676 -4.558 1 98.25 143 VAL A N 1
ATOM 1085 C CA . VAL A 1 143 ? -7.722 10.804 -5.813 1 98.25 143 VAL A CA 1
ATOM 1086 C C . VAL A 1 143 ? -7.149 11.96 -6.63 1 98.25 143 VAL A C 1
ATOM 1088 O O . VAL A 1 143 ? -6.907 11.82 -7.831 1 98.25 143 VAL A O 1
ATOM 1091 N N . ARG A 1 144 ? -6.873 13.113 -5.956 1 97.87 144 ARG A N 1
ATOM 1092 C CA . ARG A 1 144 ? -6.269 14.259 -6.63 1 97.87 144 ARG A CA 1
ATOM 1093 C C . ARG A 1 144 ? -4.936 13.88 -7.266 1 97.87 144 ARG A C 1
ATOM 1095 O O . ARG A 1 144 ? -4.631 14.305 -8.382 1 97.87 144 ARG A O 1
ATOM 1102 N N . MET A 1 145 ? -4.228 13.11 -6.578 1 97.96 145 MET A N 1
ATOM 1103 C CA . MET A 1 145 ? -2.917 12.689 -7.066 1 97.96 145 MET A CA 1
ATOM 1104 C C . MET A 1 145 ? -3.058 11.689 -8.208 1 97.96 145 MET A C 1
ATOM 1106 O O . MET A 1 145 ? -2.306 11.744 -9.183 1 97.96 145 MET A O 1
ATOM 1110 N N . THR A 1 146 ? -4.022 10.752 -8.022 1 97.05 146 THR A N 1
ATOM 1111 C CA . THR A 1 146 ? -4.275 9.78 -9.081 1 97.05 146 THR A CA 1
ATOM 1112 C C . THR A 1 146 ? -4.601 10.484 -10.395 1 97.05 146 THR A C 1
ATOM 1114 O O . THR A 1 146 ? -4.141 10.066 -11.46 1 97.05 146 THR A O 1
ATOM 1117 N N . GLU A 1 147 ? -5.332 11.554 -10.347 1 95.92 147 GLU A N 1
ATOM 1118 C CA . GLU A 1 147 ? -5.694 12.337 -11.525 1 95.92 147 GLU A CA 1
ATOM 1119 C C . GLU A 1 147 ? -4.461 12.961 -12.173 1 95.92 147 GLU A C 1
ATOM 1121 O O . GLU A 1 147 ? -4.517 13.409 -13.32 1 95.92 147 GLU A O 1
ATOM 1126 N N . ARG A 1 148 ? -3.39 12.959 -11.467 1 95.65 148 ARG A N 1
ATOM 1127 C CA . ARG A 1 148 ? -2.119 13.472 -11.969 1 95.65 148 ARG 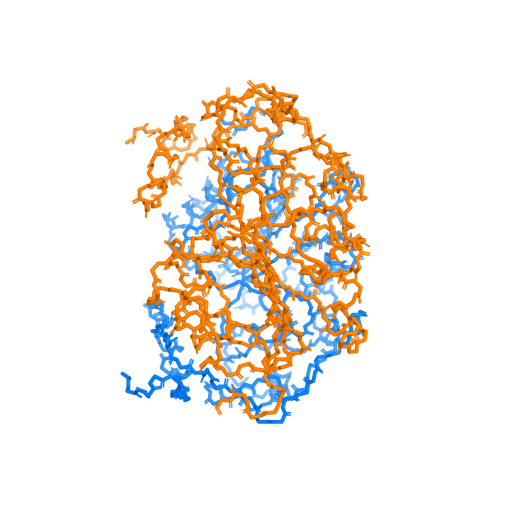A CA 1
ATOM 1128 C C . ARG A 1 148 ? -1.13 12.338 -12.215 1 95.65 148 ARG A C 1
ATOM 1130 O O . ARG A 1 148 ? 0.078 12.569 -12.307 1 95.65 148 ARG A O 1
ATOM 1137 N N . ASN A 1 149 ? -1.613 11.085 -12.235 1 94.89 149 ASN A N 1
ATOM 1138 C CA . ASN A 1 149 ? -0.861 9.87 -12.532 1 94.89 149 ASN A CA 1
ATOM 1139 C C . ASN A 1 149 ? 0.117 9.529 -11.412 1 94.89 149 ASN A C 1
ATOM 1141 O O . ASN A 1 149 ? 1.23 9.068 -11.673 1 94.89 149 ASN A O 1
ATOM 1145 N N . ILE A 1 150 ? -0.214 9.907 -10.231 1 97.76 150 ILE A N 1
ATOM 1146 C CA . ILE A 1 150 ? 0.583 9.598 -9.049 1 97.76 150 ILE A CA 1
ATOM 1147 C C . ILE A 1 150 ? -0.162 8.593 -8.172 1 97.76 150 ILE A C 1
ATOM 1149 O O . ILE A 1 150 ? -1.347 8.773 -7.881 1 97.76 150 ILE A O 1
ATOM 1153 N N . THR A 1 151 ? 0.479 7.582 -7.811 1 98.6 151 THR A N 1
ATOM 1154 C CA . THR A 1 151 ? -0.135 6.553 -6.98 1 98.6 151 THR A CA 1
ATOM 1155 C C . THR A 1 151 ? 0.093 6.845 -5.5 1 98.6 151 THR A C 1
ATOM 1157 O O . THR A 1 151 ? 1.233 6.854 -5.032 1 98.6 151 THR A O 1
ATOM 1160 N N . ILE A 1 152 ? -0.951 7.122 -4.803 1 98.71 152 ILE A N 1
ATOM 1161 C CA . ILE A 1 152 ? -0.917 7.303 -3.355 1 98.71 152 ILE A CA 1
ATOM 1162 C C . ILE A 1 152 ? -1.687 6.172 -2.676 1 98.71 152 ILE A C 1
ATOM 1164 O O . ILE A 1 152 ? -2.855 5.933 -2.988 1 98.71 152 ILE A O 1
ATOM 1168 N N . VAL A 1 153 ? -1.017 5.435 -1.838 1 98.43 153 VAL A N 1
ATOM 1169 C CA . VAL A 1 153 ? -1.738 4.547 -0.932 1 98.43 153 VAL A CA 1
ATOM 1170 C C . VAL A 1 153 ? -2.097 5.296 0.349 1 98.43 153 VAL A C 1
ATOM 1172 O O . VAL A 1 153 ? -1.372 6.201 0.77 1 98.43 153 VAL A O 1
ATOM 1175 N N . THR A 1 154 ? -3.243 4.959 0.905 1 97.77 154 THR A N 1
ATOM 1176 C CA . THR A 1 154 ? -3.712 5.739 2.045 1 97.77 154 THR A CA 1
ATOM 1177 C C . THR A 1 154 ? -3.989 4.834 3.242 1 97.77 154 THR A C 1
ATOM 1179 O O . THR A 1 154 ? -4.128 3.619 3.089 1 97.77 154 THR A O 1
ATOM 1182 N N . THR A 1 155 ? -3.93 5.451 4.403 1 95.32 155 THR A N 1
ATOM 1183 C CA . THR A 1 155 ? -4.305 4.75 5.626 1 95.32 155 THR A CA 1
ATOM 1184 C C . THR A 1 155 ? -5.512 5.414 6.282 1 95.32 155 THR A C 1
ATOM 1186 O O . THR A 1 155 ? -5.626 6.641 6.287 1 95.32 155 THR A O 1
ATOM 1189 N N . SER A 1 156 ? -6.455 4.632 6.656 1 90.96 156 SER A N 1
ATOM 1190 C CA . SER A 1 156 ? -7.606 5.066 7.44 1 90.96 156 SER A CA 1
ATOM 1191 C C . SER A 1 156 ? -8.109 3.95 8.349 1 90.96 156 SER A C 1
ATOM 1193 O O . SER A 1 156 ? -7.768 2.782 8.153 1 90.96 156 SER A O 1
ATOM 1195 N N . MET A 1 157 ? -8.759 4.355 9.382 1 87.98 157 MET A N 1
ATOM 1196 C CA . MET A 1 157 ? -9.406 3.38 10.255 1 87.98 157 MET A CA 1
ATOM 1197 C C . MET A 1 157 ? -10.923 3.451 10.12 1 87.98 157 MET A C 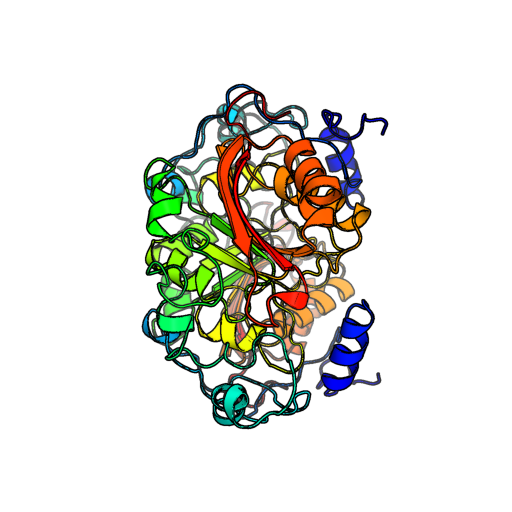1
ATOM 1199 O O . MET A 1 157 ? -11.48 4.525 9.89 1 87.98 157 MET A O 1
ATOM 1203 N N . ASN A 1 158 ? -11.524 2.352 10.195 1 88.98 158 ASN A N 1
ATOM 1204 C CA . ASN A 1 158 ? -12.981 2.3 10.139 1 88.98 158 ASN A CA 1
ATOM 1205 C C . ASN A 1 158 ? -13.607 2.685 11.477 1 88.98 158 ASN A C 1
ATOM 1207 O O . ASN A 1 158 ? -14.253 1.859 12.125 1 88.98 158 ASN A O 1
ATOM 1211 N N . LEU A 1 159 ? -13.41 3.878 11.82 1 84.43 159 LEU A N 1
ATOM 1212 C CA . LEU A 1 159 ? -14.027 4.331 13.062 1 84.43 159 LEU A CA 1
ATOM 1213 C C . LEU A 1 159 ? -15.37 5.002 12.789 1 84.43 159 LEU A C 1
ATOM 1215 O O . LEU A 1 159 ? -15.419 6.086 12.205 1 84.43 159 LEU A O 1
ATOM 1219 N N . ASN A 1 160 ? -16.414 4.372 13.136 1 84.04 160 ASN A N 1
ATOM 1220 C CA . ASN A 1 160 ? -17.814 4.752 12.977 1 84.04 160 ASN A CA 1
ATOM 1221 C C . ASN A 1 160 ? -18.142 5.092 11.526 1 84.04 160 ASN A C 1
ATOM 1223 O O . ASN A 1 160 ? -18.915 6.013 11.259 1 84.04 160 ASN A O 1
ATOM 1227 N N . GLY A 1 161 ? -17.472 4.549 10.608 1 91.57 161 GLY A N 1
ATOM 1228 C CA . GLY A 1 161 ? -17.731 4.602 9.177 1 91.57 161 GLY A CA 1
ATOM 1229 C C . GLY A 1 161 ? -16.862 3.649 8.378 1 91.57 161 GLY A C 1
ATOM 1230 O O . GLY A 1 161 ? -15.756 3.307 8.8 1 91.57 161 GLY A O 1
ATOM 1231 N N . PRO A 1 162 ? -17.355 3.233 7.238 1 95.2 162 PRO A N 1
ATOM 1232 C CA . PRO A 1 162 ? -16.636 2.27 6.4 1 95.2 162 PRO A CA 1
ATOM 1233 C C . PRO A 1 162 ? -15.622 2.937 5.473 1 95.2 162 PRO A C 1
ATOM 1235 O O . PRO A 1 162 ? -15.678 2.75 4.255 1 95.2 162 PRO A O 1
ATOM 1238 N N . PHE A 1 163 ? -14.682 3.634 6.019 1 96.14 163 PHE A N 1
ATOM 1239 C CA . PHE A 1 163 ? -13.72 4.433 5.27 1 96.14 163 PHE A CA 1
ATOM 1240 C C . PHE A 1 163 ? -12.967 3.572 4.263 1 96.14 163 PHE A C 1
ATOM 1242 O O . PHE A 1 163 ? -12.839 3.942 3.094 1 96.14 163 PHE A O 1
ATOM 1249 N N . ASN A 1 164 ? -12.571 2.404 4.646 1 96.38 164 ASN A N 1
ATOM 1250 C CA . ASN A 1 164 ? -11.698 1.603 3.795 1 96.38 164 ASN A CA 1
ATOM 1251 C C . ASN A 1 164 ? -12.45 1.037 2.594 1 96.38 164 ASN A C 1
ATOM 1253 O O . ASN A 1 164 ? -11.927 1.026 1.478 1 96.38 164 ASN A O 1
ATOM 1257 N N . ASN A 1 165 ? -13.699 0.593 2.838 1 97.35 165 ASN A N 1
ATOM 1258 C CA . ASN A 1 165 ? -14.505 0.156 1.702 1 97.35 165 ASN A CA 1
ATOM 1259 C C . ASN A 1 165 ? -14.812 1.313 0.755 1 97.35 165 ASN A C 1
ATOM 1261 O O . ASN A 1 165 ? -14.799 1.141 -0.465 1 97.35 165 ASN A O 1
ATOM 1265 N N . PHE A 1 166 ? -15.081 2.462 1.32 1 97.94 166 PHE A N 1
ATOM 1266 C CA . PHE A 1 166 ? -15.351 3.65 0.519 1 97.94 166 PHE A CA 1
ATOM 1267 C C . PHE A 1 166 ? -14.133 4.029 -0.315 1 97.94 166 PHE A C 1
ATOM 1269 O O . PHE A 1 166 ? -14.246 4.253 -1.521 1 97.94 166 PHE A O 1
ATOM 1276 N N . ILE A 1 167 ? -12.952 4.05 0.281 1 98.31 167 ILE A N 1
ATOM 1277 C CA . ILE A 1 167 ? -11.695 4.389 -0.376 1 98.31 167 ILE A CA 1
ATOM 1278 C C . ILE A 1 167 ? -11.419 3.399 -1.505 1 98.31 167 ILE A C 1
ATOM 1280 O O . ILE A 1 167 ? -11.11 3.8 -2.63 1 98.31 167 ILE A O 1
ATOM 1284 N N . ALA A 1 168 ? -11.573 2.173 -1.209 1 98.49 168 ALA A N 1
ATOM 1285 C CA . ALA A 1 168 ? -11.337 1.125 -2.199 1 98.49 168 ALA A CA 1
ATOM 1286 C C . ALA A 1 168 ? -12.299 1.255 -3.376 1 98.49 168 ALA A C 1
ATOM 1288 O O . ALA A 1 168 ? -11.91 1.054 -4.529 1 98.49 168 ALA A O 1
ATOM 1289 N N . SER A 1 169 ? -13.518 1.569 -3.089 1 97.88 169 SER A N 1
ATOM 1290 C CA . SER A 1 169 ? -14.525 1.717 -4.135 1 97.88 169 SER A CA 1
ATOM 1291 C C . SER A 1 169 ? -14.184 2.87 -5.073 1 97.88 169 SER A C 1
ATOM 1293 O O . SER A 1 169 ? -14.635 2.898 -6.22 1 97.88 169 SER A O 1
ATOM 1295 N N . ARG A 1 170 ? -13.372 3.769 -4.597 1 97.81 170 ARG A N 1
ATOM 1296 C CA . ARG A 1 170 ? -12.96 4.907 -5.414 1 97.81 170 ARG A CA 1
ATOM 1297 C C . ARG A 1 170 ? -11.714 4.574 -6.227 1 97.81 170 ARG A C 1
ATOM 1299 O O . ARG A 1 170 ? -11.229 5.405 -6.998 1 97.81 170 ARG A O 1
ATOM 1306 N N . GLY A 1 171 ? -11.188 3.394 -6.02 1 97.89 171 GLY A N 1
ATOM 1307 C CA . GLY A 1 171 ? -10.039 2.948 -6.791 1 97.89 171 GLY A CA 1
ATOM 1308 C C . GLY A 1 171 ? -8.713 3.295 -6.142 1 97.89 171 GLY A C 1
ATOM 1309 O O . GLY A 1 171 ? -7.693 3.414 -6.824 1 97.89 171 GLY A O 1
ATOM 1310 N N . ILE A 1 172 ? -8.706 3.54 -4.84 1 98.5 172 ILE A N 1
ATOM 1311 C CA . ILE A 1 172 ? -7.507 3.859 -4.072 1 98.5 172 ILE A CA 1
ATOM 1312 C C . ILE A 1 172 ? -7.208 2.73 -3.088 1 98.5 172 ILE A C 1
ATOM 1314 O O . ILE A 1 172 ? -8.118 2.202 -2.445 1 98.5 172 ILE A O 1
ATOM 1318 N N . VAL A 1 173 ? -5.949 2.344 -2.936 1 98.53 173 VAL A N 1
ATOM 1319 C CA . VAL A 1 173 ? -5.589 1.261 -2.026 1 98.53 173 VAL A CA 1
ATOM 1320 C C . VAL A 1 173 ? -5.526 1.787 -0.595 1 98.53 173 VAL A C 1
ATOM 1322 O O . VAL A 1 173 ? -4.721 2.67 -0.286 1 98.53 173 VAL A O 1
ATOM 1325 N N . PRO A 1 174 ? -6.359 1.266 0.277 1 97.82 174 PRO A N 1
ATOM 1326 C CA . PRO A 1 174 ? -6.282 1.606 1.7 1 97.82 174 PRO A CA 1
ATOM 1327 C C . PRO A 1 174 ? -5.473 0.591 2.506 1 97.82 174 PRO A C 1
ATOM 1329 O O . PRO A 1 174 ? -5.657 -0.618 2.344 1 97.82 174 PRO A O 1
ATOM 1332 N N . LEU A 1 175 ? -4.597 1.076 3.305 1 95.62 175 LEU A N 1
ATOM 1333 C CA . LEU A 1 175 ? -3.81 0.215 4.181 1 95.62 175 LEU A CA 1
ATOM 1334 C C . LEU A 1 175 ? -4.278 0.338 5.627 1 95.62 175 LEU A C 1
ATOM 1336 O O . LEU A 1 175 ? -4.601 1.434 6.089 1 95.62 175 LEU A O 1
ATOM 1340 N N . TYR A 1 176 ? -4.299 -0.784 6.23 1 91.53 176 TYR A N 1
ATOM 1341 C CA . TYR A 1 176 ? -4.498 -0.803 7.674 1 91.53 176 TYR A CA 1
ATOM 1342 C C . TYR A 1 176 ? -3.176 -0.617 8.41 1 91.53 176 TYR A C 1
ATOM 1344 O O . TYR A 1 176 ? -2.439 -1.581 8.629 1 91.53 176 TYR A O 1
ATOM 1352 N N . ILE A 1 177 ? -2.949 0.604 8.842 1 88.36 177 ILE A N 1
ATOM 1353 C CA . ILE A 1 177 ? -1.736 0.941 9.579 1 88.36 177 ILE A CA 1
ATOM 1354 C C . ILE A 1 177 ? -2.074 1.904 10.715 1 88.36 177 ILE A C 1
ATOM 1356 O O . ILE A 1 177 ? -2.735 2.922 10.498 1 88.36 177 ILE A O 1
ATOM 1360 N N . SER A 1 178 ? -1.647 1.523 11.829 1 83.35 178 SER A N 1
ATOM 1361 C CA . SER A 1 178 ? -1.764 2.456 12.945 1 83.35 178 SER A CA 1
ATOM 1362 C C . SER A 1 178 ? -0.517 3.325 13.072 1 83.35 178 SER A C 1
ATOM 1364 O O . SER A 1 178 ? 0.562 2.942 12.615 1 83.35 178 SER A O 1
ATOM 1366 N N . ILE A 1 179 ? -0.653 4.458 13.677 1 82.59 179 ILE A N 1
ATOM 1367 C CA . ILE A 1 179 ? 0.451 5.403 13.804 1 82.59 179 ILE A CA 1
ATOM 1368 C C . ILE A 1 179 ? 1.494 4.853 14.774 1 82.59 179 ILE A C 1
ATOM 1370 O O . ILE A 1 179 ? 2.613 5.365 14.85 1 82.59 179 ILE A O 1
ATOM 1374 N N . SER A 1 180 ? 1.168 3.86 15.477 1 81.16 180 SER A N 1
ATOM 1375 C CA . SER A 1 180 ? 2.091 3.287 16.452 1 81.16 180 SER A CA 1
ATOM 1376 C C . SER A 1 180 ? 2.978 2.223 15.814 1 81.16 180 SER A C 1
ATOM 1378 O O . SER A 1 180 ? 3.939 1.758 16.43 1 81.16 180 SER A O 1
ATOM 1380 N N . GLN A 1 181 ? 2.656 1.905 14.644 1 83.18 181 GLN A N 1
ATOM 1381 C CA . GLN A 1 181 ? 3.405 0.854 13.963 1 83.18 181 GLN A CA 1
ATOM 1382 C C . GLN A 1 181 ? 4.436 1.445 13.006 1 83.18 181 GLN A C 1
ATOM 1384 O O . GLN A 1 181 ? 4.214 2.511 12.428 1 83.18 181 GLN A O 1
ATOM 1389 N N . ARG A 1 182 ? 5.502 0.7 12.893 1 88.08 182 ARG A N 1
ATOM 1390 C CA . ARG A 1 182 ? 6.461 1.07 11.858 1 88.08 182 ARG A CA 1
ATOM 1391 C C . ARG A 1 182 ? 5.835 0.973 10.471 1 88.08 182 ARG A C 1
ATOM 1393 O O . ARG A 1 182 ? 5.115 0.017 10.175 1 88.08 182 ARG A O 1
ATOM 1400 N N . LEU A 1 183 ? 6.08 1.982 9.686 1 92.38 183 LEU A N 1
ATOM 1401 C CA . LEU A 1 183 ? 5.541 1.935 8.332 1 92.38 183 LEU A CA 1
ATOM 1402 C C . LEU A 1 183 ? 6.105 0.746 7.563 1 92.38 183 LEU A C 1
ATOM 1404 O O . LEU A 1 183 ? 7.314 0.502 7.586 1 92.38 183 LEU A O 1
ATOM 1408 N N . PRO A 1 184 ? 5.263 -0.053 6.936 1 90.99 184 PRO A N 1
ATOM 1409 C CA . PRO A 1 184 ? 5.707 -1.262 6.238 1 90.99 184 PRO A CA 1
ATOM 1410 C C . PRO A 1 184 ? 6.302 -0.966 4.863 1 90.99 184 PRO A C 1
ATOM 1412 O O . PRO A 1 184 ? 5.882 -1.556 3.865 1 90.99 184 PRO A O 1
ATOM 1415 N N . LEU A 1 185 ? 7.295 -0.097 4.824 1 94.24 185 LEU A N 1
ATOM 1416 C CA . LEU A 1 185 ? 7.997 0.353 3.627 1 94.24 185 LEU A CA 1
ATOM 1417 C C . LEU A 1 185 ? 9.504 0.378 3.859 1 94.24 185 LEU A C 1
ATOM 1419 O O . LEU A 1 185 ? 9.96 0.572 4.988 1 94.24 185 LEU A O 1
ATOM 1423 N N . PHE A 1 186 ? 10.233 0.141 2.909 1 92.33 186 PHE A N 1
ATOM 1424 C CA . PHE A 1 186 ? 11.686 0.127 3.025 1 92.33 186 PHE A CA 1
ATOM 1425 C C . PHE A 1 186 ? 12.245 1.545 2.989 1 92.33 186 PHE A C 1
ATOM 1427 O O . PHE A 1 186 ? 11.524 2.494 2.677 1 92.33 186 PHE A O 1
ATOM 1434 N N . ASP A 1 187 ? 13.493 1.619 3.294 1 93.62 187 ASP A N 1
ATOM 1435 C CA . ASP A 1 187 ? 14.166 2.913 3.329 1 93.62 187 ASP A CA 1
ATOM 1436 C C . ASP A 1 187 ? 14.277 3.513 1.93 1 93.62 187 ASP A C 1
ATOM 1438 O O . ASP A 1 187 ? 14.521 2.795 0.958 1 93.62 187 ASP A O 1
ATOM 1442 N N . ASN A 1 188 ? 14.009 4.809 1.823 1 96.04 188 ASN A N 1
ATOM 1443 C CA . ASN A 1 188 ? 14.332 5.599 0.64 1 96.04 188 ASN A CA 1
ATOM 1444 C C . ASN A 1 188 ? 13.528 5.144 -0.574 1 96.04 188 ASN A C 1
ATOM 1446 O O . ASN A 1 188 ? 14.073 5.015 -1.672 1 96.04 188 ASN A O 1
ATOM 1450 N N . THR A 1 189 ? 12.232 4.955 -0.347 1 97.3 189 THR A N 1
ATOM 1451 C CA . THR A 1 189 ? 11.472 4.388 -1.456 1 97.3 189 THR A CA 1
ATOM 1452 C C . THR A 1 189 ? 10.418 5.375 -1.949 1 97.3 189 THR A C 1
ATOM 1454 O O . THR A 1 189 ? 10.225 5.533 -3.156 1 97.3 189 THR A O 1
ATOM 1457 N N . LEU A 1 190 ? 9.799 6.155 -1.15 1 98.64 190 LEU A N 1
ATOM 1458 C CA . LEU A 1 190 ? 8.639 6.95 -1.537 1 98.64 190 LEU A CA 1
ATOM 1459 C C . LEU A 1 190 ? 9.062 8.342 -1.995 1 98.64 190 LEU A C 1
ATOM 1461 O O . LEU A 1 190 ? 10.048 8.891 -1.498 1 98.64 190 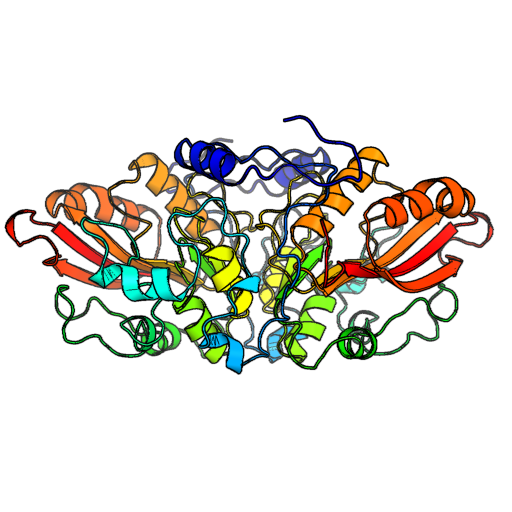LEU A O 1
ATOM 1465 N N . ASP A 1 191 ? 8.213 8.919 -2.842 1 98.84 191 ASP A N 1
ATOM 1466 C CA . ASP A 1 191 ? 8.459 10.266 -3.347 1 98.84 191 ASP A CA 1
ATOM 1467 C C . ASP A 1 191 ? 7.779 11.314 -2.468 1 98.84 191 ASP A C 1
ATOM 1469 O O . ASP A 1 191 ? 8.233 12.458 -2.393 1 98.84 191 ASP A O 1
ATOM 1473 N N . ILE A 1 192 ? 6.69 10.89 -1.855 1 98.87 192 ILE A N 1
ATOM 1474 C CA . ILE A 1 192 ? 5.95 11.874 -1.072 1 98.87 192 ILE A CA 1
ATOM 1475 C C . ILE A 1 192 ? 5.165 11.169 0.032 1 98.87 192 ILE A C 1
ATOM 1477 O O . ILE A 1 192 ? 4.632 10.077 -0.176 1 98.87 192 ILE A O 1
ATOM 1481 N N . VAL A 1 193 ? 5.128 11.747 1.219 1 98.81 193 VAL A N 1
ATOM 1482 C CA . VAL A 1 193 ? 4.25 11.373 2.322 1 98.81 193 VAL A CA 1
ATOM 1483 C C . VAL A 1 193 ? 3.401 12.573 2.737 1 98.81 193 VAL A C 1
ATOM 1485 O O . VAL A 1 193 ? 3.91 13.689 2.858 1 98.81 193 VAL A O 1
ATOM 1488 N N . HIS A 1 194 ? 2.146 12.334 2.875 1 98.68 194 HIS A N 1
ATOM 1489 C CA . HIS A 1 194 ? 1.193 13.378 3.236 1 98.68 194 HIS A CA 1
ATOM 1490 C C . HIS A 1 194 ? 0.397 12.992 4.478 1 98.68 194 HIS A C 1
ATOM 1492 O O . HIS A 1 194 ? 0.07 11.819 4.671 1 98.68 194 HIS A O 1
ATOM 1498 N N . SER A 1 195 ? 0.134 13.902 5.326 1 97.27 195 SER A N 1
ATOM 1499 C CA . SER A 1 195 ? -0.803 13.736 6.432 1 97.27 195 SER A CA 1
ATOM 1500 C C . SER A 1 195 ? -1.558 15.03 6.717 1 97.27 195 SER A C 1
ATOM 1502 O O . SER A 1 195 ? -0.961 16.108 6.751 1 97.27 195 SER A O 1
ATOM 1504 N N . MET A 1 196 ? -2.803 14.892 6.899 1 94.18 196 MET A N 1
ATOM 1505 C CA . MET A 1 196 ? -3.607 16.043 7.3 1 94.18 196 MET A CA 1
ATOM 1506 C C . MET A 1 196 ? -4.414 15.733 8.555 1 94.18 196 MET A C 1
ATOM 1508 O O . MET A 1 196 ? -5.16 14.753 8.592 1 94.18 196 MET A O 1
ATOM 1512 N N . HIS A 1 197 ? -4.288 16.453 9.582 1 88.18 197 HIS A N 1
ATOM 1513 C CA . HIS A 1 197 ? -5.095 16.492 10.796 1 88.18 197 HIS A CA 1
ATOM 1514 C C . HIS A 1 197 ? -4.821 15.28 11.679 1 88.18 197 HIS A C 1
ATOM 1516 O O . HIS A 1 197 ? -5.236 15.245 12.84 1 88.18 197 HIS A O 1
ATOM 1522 N N . VAL A 1 198 ? -4.205 14.301 11.189 1 89.58 198 VAL A N 1
ATOM 1523 C CA . VAL A 1 198 ? -3.98 13.099 11.985 1 89.58 198 VAL A CA 1
ATOM 1524 C C . VAL A 1 198 ? -2.749 13.287 12.869 1 89.58 198 VAL A C 1
ATOM 1526 O O . VAL A 1 198 ? -2.795 13.02 14.072 1 89.58 198 VAL A O 1
ATOM 1529 N N . LEU A 1 199 ? -1.726 13.723 12.252 1 92.04 199 LEU A N 1
ATOM 1530 C CA . LEU A 1 199 ? -0.544 14.048 13.043 1 92.04 199 LEU A CA 1
ATOM 1531 C C . LEU A 1 199 ? -0.722 15.379 13.765 1 92.04 199 LEU A C 1
ATOM 1533 O O . LEU A 1 199 ? -0.707 16.439 13.135 1 92.04 199 LEU A O 1
ATOM 1537 N N . SER A 1 200 ? -0.966 15.291 15.018 1 91.54 200 SER A N 1
ATOM 1538 C CA . SER A 1 200 ? -1.205 16.513 15.781 1 91.54 200 SER A CA 1
ATOM 1539 C C . SER A 1 200 ? -0.847 16.325 17.251 1 91.54 200 SER A C 1
ATOM 1541 O O . SER A 1 200 ? -0.147 15.376 17.609 1 91.54 200 SER A O 1
ATOM 1543 N N . ASN A 1 201 ? -1.361 17.281 18.053 1 90.97 201 ASN A N 1
ATOM 1544 C CA . ASN A 1 201 ? -0.904 17.407 19.433 1 90.97 201 ASN A CA 1
ATOM 1545 C C . ASN A 1 201 ? -1.447 16.282 20.309 1 90.97 201 ASN A C 1
ATOM 1547 O O . ASN A 1 201 ? -0.994 16.096 21.44 1 90.97 201 ASN A O 1
ATOM 1551 N N . TRP A 1 202 ? -2.347 15.461 19.822 1 89.49 202 TRP A N 1
ATOM 1552 C CA . TRP A 1 202 ? -2.876 14.373 20.639 1 89.49 202 TRP A CA 1
ATOM 1553 C C . TRP A 1 202 ? -1.892 13.21 20.701 1 89.49 202 TRP A C 1
ATOM 1555 O O . TRP A 1 202 ? -2.032 12.314 21.537 1 89.49 202 TRP A O 1
ATOM 1565 N N . ILE A 1 203 ? -0.93 13.162 19.848 1 91.73 203 ILE A N 1
ATOM 1566 C CA . ILE A 1 203 ? 0.109 12.138 19.841 1 91.73 203 ILE A CA 1
ATOM 1567 C C . ILE A 1 203 ? 1.206 12.51 20.836 1 91.73 203 ILE A C 1
ATOM 1569 O O . ILE A 1 203 ? 1.753 13.613 20.783 1 91.73 203 ILE A O 1
ATOM 1573 N N . PRO A 1 204 ? 1.528 11.573 21.677 1 93.06 204 PRO A N 1
ATOM 1574 C CA . PRO A 1 204 ? 2.661 11.856 22.56 1 93.06 204 PRO A CA 1
ATOM 1575 C C . PRO A 1 204 ? 3.92 12.257 21.794 1 93.06 204 PRO A C 1
ATOM 1577 O O . PRO A 1 204 ? 4.211 11.69 20.737 1 93.06 204 PRO A O 1
ATOM 1580 N N . THR A 1 205 ? 4.616 13.153 22.354 1 93.75 205 THR A N 1
ATOM 1581 C CA . THR A 1 205 ? 5.73 13.799 21.67 1 93.75 205 THR A CA 1
ATOM 1582 C C . THR A 1 205 ? 6.763 12.767 21.225 1 93.75 205 THR A C 1
ATOM 1584 O O . THR A 1 205 ? 7.26 12.823 20.098 1 93.75 205 THR A O 1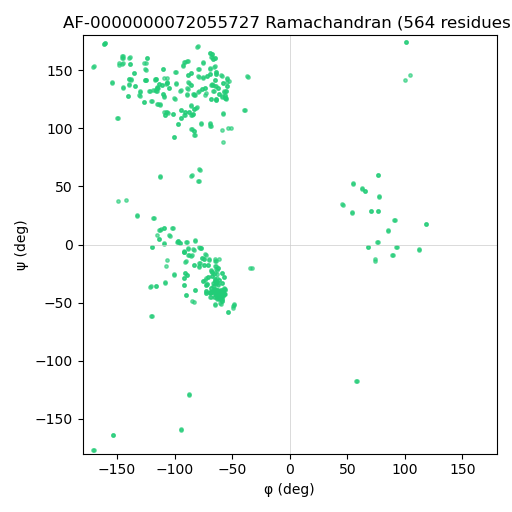
ATOM 1587 N N . THR A 1 206 ? 7.069 11.833 22.101 1 92.53 206 THR A N 1
ATOM 1588 C CA . THR A 1 206 ? 8.059 10.818 21.763 1 92.53 206 THR A CA 1
ATOM 1589 C C . THR A 1 206 ? 7.579 9.961 20.595 1 92.53 206 THR A C 1
ATOM 1591 O O . THR A 1 206 ? 8.351 9.654 19.684 1 92.53 206 THR A O 1
ATOM 1594 N N . LEU A 1 207 ? 6.324 9.588 20.629 1 92.65 207 LEU A N 1
ATOM 1595 C CA . LEU A 1 207 ? 5.756 8.798 19.542 1 92.65 207 LEU A CA 1
ATOM 1596 C C . LEU A 1 207 ? 5.749 9.592 18.239 1 92.65 207 LEU A C 1
ATOM 1598 O O . LEU A 1 207 ? 6.025 9.042 17.171 1 92.65 207 LEU A O 1
ATOM 1602 N N . LEU A 1 208 ? 5.411 10.789 18.354 1 94.53 208 LEU A N 1
ATOM 1603 C CA . LEU A 1 208 ? 5.426 11.648 17.174 1 94.53 208 LEU A CA 1
ATOM 1604 C C . LEU A 1 208 ? 6.833 11.747 16.593 1 94.53 208 LEU A C 1
ATOM 1606 O O . LEU A 1 208 ? 7.008 11.715 15.372 1 94.53 208 LEU A O 1
ATOM 1610 N N . HIS A 1 209 ? 7.81 11.891 17.439 1 95.2 209 HIS A N 1
ATOM 1611 C CA . HIS A 1 209 ? 9.201 11.949 17.003 1 95.2 209 HIS A CA 1
ATOM 1612 C C . HIS A 1 209 ? 9.6 10.676 16.264 1 95.2 209 HIS A C 1
ATOM 1614 O O . HIS A 1 209 ? 10.207 10.74 15.193 1 95.2 209 HIS A O 1
ATOM 1620 N N . PHE A 1 210 ? 9.195 9.521 16.792 1 93.25 210 PHE A N 1
ATOM 1621 C CA . PHE A 1 210 ? 9.436 8.241 16.136 1 93.25 210 PHE A CA 1
ATOM 1622 C C . PHE A 1 210 ? 8.78 8.205 14.761 1 93.25 210 PHE A C 1
ATOM 1624 O O . PHE A 1 210 ? 9.394 7.769 13.785 1 93.25 210 PHE A O 1
ATOM 1631 N N . LEU A 1 211 ? 7.626 8.642 14.726 1 94.23 211 LEU A N 1
ATOM 1632 C CA . LEU A 1 211 ? 6.865 8.619 13.482 1 94.23 211 LEU A CA 1
ATOM 1633 C C . LEU A 1 211 ? 7.506 9.526 12.437 1 94.23 211 LEU A C 1
ATOM 1635 O O . LEU A 1 211 ? 7.595 9.161 11.262 1 94.23 211 LEU A O 1
ATOM 1639 N N . MET A 1 212 ? 7.984 10.668 12.857 1 95.8 212 MET A N 1
ATOM 1640 C CA . MET A 1 212 ? 8.605 11.605 11.925 1 95.8 212 MET A CA 1
ATOM 1641 C C . MET A 1 212 ? 9.895 11.028 11.352 1 95.8 212 MET A C 1
ATOM 1643 O O . MET A 1 212 ? 10.188 11.207 10.168 1 95.8 212 MET A O 1
ATOM 1647 N N . PHE A 1 213 ? 10.595 10.295 12.169 1 95.59 213 PHE A N 1
ATOM 1648 C CA . PHE A 1 213 ? 11.8 9.644 11.668 1 95.59 213 PHE A CA 1
ATOM 1649 C C . PHE A 1 213 ? 11.445 8.488 10.741 1 95.59 213 PHE A C 1
ATOM 1651 O O . PHE A 1 213 ? 12.166 8.212 9.78 1 95.59 213 PHE A O 1
ATOM 1658 N N . ASP A 1 214 ? 10.384 7.85 11.045 1 95.36 214 ASP A N 1
ATOM 1659 C CA . ASP A 1 214 ? 9.933 6.782 10.158 1 95.36 214 ASP A CA 1
ATOM 1660 C C . ASP A 1 214 ? 9.512 7.339 8.799 1 95.36 214 ASP A C 1
ATOM 1662 O O . ASP A 1 214 ? 9.788 6.733 7.762 1 95.36 214 ASP A O 1
ATOM 1666 N N . ILE A 1 215 ? 8.866 8.494 8.824 1 96.88 215 ILE A N 1
ATOM 1667 C CA . ILE A 1 215 ? 8.521 9.177 7.583 1 96.88 215 ILE A CA 1
ATOM 1668 C C . ILE A 1 215 ? 9.794 9.55 6.827 1 96.88 215 ILE A C 1
ATOM 1670 O O . ILE A 1 215 ? 9.891 9.332 5.617 1 96.88 215 ILE A O 1
ATOM 1674 N N . TYR A 1 216 ? 10.767 10.054 7.56 1 97.49 216 TYR A N 1
ATOM 1675 C CA . TYR A 1 216 ? 12.059 10.372 6.961 1 97.49 216 TYR A CA 1
ATOM 1676 C C . TYR A 1 216 ? 12.697 9.129 6.351 1 97.49 216 TYR A C 1
ATOM 1678 O O . TYR A 1 216 ? 13.266 9.189 5.259 1 97.49 216 TYR A O 1
ATOM 1686 N N . ARG A 1 217 ? 12.602 8.065 6.982 1 95.2 217 ARG A N 1
ATOM 1687 C CA . ARG A 1 217 ? 13.195 6.799 6.562 1 95.2 217 ARG A CA 1
ATOM 1688 C C . ARG A 1 217 ? 12.615 6.337 5.229 1 95.2 217 ARG A C 1
ATOM 1690 O O . ARG A 1 217 ? 13.356 5.948 4.325 1 95.2 217 ARG A O 1
ATOM 1697 N N . VAL A 1 218 ? 11.357 6.406 5.079 1 96.64 218 VAL A N 1
ATOM 1698 C CA . VAL A 1 218 ? 10.717 5.794 3.919 1 96.64 218 VAL A CA 1
ATOM 1699 C C . VAL A 1 218 ? 10.794 6.744 2.725 1 96.64 218 VAL A C 1
ATOM 1701 O O . VAL A 1 218 ? 10.604 6.328 1.58 1 96.64 218 VAL A O 1
ATOM 1704 N N . LEU A 1 219 ? 11.045 7.984 2.961 1 98.16 219 LEU A N 1
ATOM 1705 C CA . LEU A 1 219 ? 11.206 8.937 1.868 1 98.16 219 LEU A CA 1
ATOM 1706 C C . LEU A 1 219 ? 12.569 8.777 1.204 1 98.16 219 LEU A C 1
ATOM 1708 O O . LEU A 1 219 ? 13.587 8.652 1.889 1 98.16 219 LEU A O 1
ATOM 1712 N N . ARG A 1 220 ? 12.599 8.747 -0.049 1 97.94 220 ARG A N 1
ATOM 1713 C CA . ARG A 1 220 ? 13.875 8.822 -0.752 1 97.94 220 ARG A CA 1
ATOM 1714 C C . ARG A 1 220 ? 14.519 10.193 -0.575 1 97.94 220 ARG A C 1
ATOM 1716 O O . ARG A 1 220 ? 13.836 11.169 -0.26 1 97.94 220 ARG A O 1
ATOM 1723 N N . PRO A 1 221 ? 15.869 10.276 -0.837 1 97.93 221 PRO A N 1
ATOM 1724 C CA . PRO A 1 221 ? 16.441 11.623 -0.913 1 97.93 221 PRO A CA 1
ATOM 1725 C C . PRO A 1 221 ? 15.75 12.5 -1.955 1 97.93 221 PRO A C 1
ATOM 1727 O O . PRO A 1 221 ? 15.443 12.032 -3.054 1 97.93 221 PRO A O 1
ATOM 1730 N N . GLY A 1 222 ? 15.391 13.722 -1.558 1 97.91 222 GLY A N 1
ATOM 1731 C CA . GLY A 1 222 ? 14.655 14.621 -2.432 1 97.91 222 GLY A CA 1
ATOM 1732 C C . GLY A 1 222 ? 13.15 14.466 -2.316 1 97.91 222 GLY A C 1
ATOM 1733 O O . GLY A 1 222 ? 12.394 15.248 -2.897 1 97.91 222 GLY A O 1
ATOM 1734 N N . GLY A 1 223 ? 12.688 13.428 -1.586 1 98.51 223 GLY A N 1
ATOM 1735 C CA . GLY A 1 223 ? 11.263 13.212 -1.396 1 98.51 223 GLY A CA 1
ATOM 1736 C C . GLY A 1 223 ? 10.613 14.259 -0.512 1 98.51 223 GLY A C 1
ATOM 1737 O O . GLY A 1 223 ? 11.302 14.999 0.192 1 98.51 223 GLY A O 1
ATOM 1738 N N . LEU A 1 224 ? 9.28 14.338 -0.514 1 98.82 224 LEU A N 1
ATOM 1739 C CA . LEU A 1 224 ? 8.552 15.409 0.158 1 98.82 224 LEU A CA 1
ATOM 1740 C C . LEU A 1 224 ? 7.708 14.858 1.302 1 98.82 224 LEU A C 1
ATOM 1742 O O . LEU A 1 224 ? 7.09 13.799 1.169 1 98.82 224 LEU A O 1
ATOM 1746 N N . PHE A 1 225 ? 7.768 15.555 2.403 1 98.86 225 PHE A N 1
ATOM 1747 C CA . PHE A 1 225 ? 6.796 15.377 3.475 1 98.86 225 PHE A CA 1
ATOM 1748 C C . PHE A 1 225 ? 5.863 16.579 3.566 1 98.86 225 PHE A C 1
ATOM 1750 O O . PHE A 1 225 ? 6.308 17.699 3.826 1 98.86 225 PHE A O 1
ATOM 1757 N N . TRP A 1 226 ? 4.602 16.349 3.274 1 98.74 226 TRP A N 1
ATOM 1758 C CA . TRP A 1 226 ? 3.574 17.382 3.335 1 98.74 226 TRP A CA 1
ATOM 1759 C C . TRP A 1 226 ? 2.76 17.265 4.62 1 98.74 226 TRP A C 1
ATOM 1761 O O . TRP A 1 226 ? 1.804 16.489 4.687 1 98.74 226 TRP A O 1
ATOM 1771 N N . LEU A 1 227 ? 3.165 17.98 5.666 1 97.87 227 LEU A N 1
ATOM 1772 C CA . LEU A 1 227 ? 2.459 18.087 6.938 1 97.87 227 LEU A CA 1
ATOM 1773 C C . LEU A 1 227 ? 1.366 19.149 6.866 1 97.87 227 LEU A C 1
ATOM 1775 O O . LEU A 1 227 ? 1.638 20.338 7.045 1 97.87 227 LEU A O 1
ATOM 1779 N N . ASP A 1 228 ? 0.197 18.656 6.644 1 95.18 228 ASP A N 1
ATOM 1780 C CA . ASP A 1 228 ? -0.929 19.518 6.296 1 95.18 228 ASP A CA 1
ATOM 1781 C C . ASP A 1 228 ? -1.84 19.745 7.5 1 95.18 228 ASP A C 1
ATOM 1783 O O . ASP A 1 228 ? -2.461 18.806 8.001 1 95.18 228 ASP A O 1
ATOM 1787 N N . HIS A 1 229 ? -1.934 21.017 8.085 1 92.22 229 HIS A N 1
ATOM 1788 C CA . HIS A 1 229 ? -2.824 21.444 9.158 1 92.22 229 HIS A CA 1
ATOM 1789 C C . HIS A 1 229 ? -2.543 20.675 10.445 1 92.22 229 HIS A C 1
ATOM 1791 O O . HIS A 1 229 ? -3.462 20.132 11.062 1 92.22 229 HIS A O 1
ATOM 1797 N N . PHE A 1 230 ? -1.315 20.613 10.783 1 93.9 230 PHE A N 1
ATOM 1798 C CA . PHE A 1 230 ? -0.954 20.164 12.122 1 93.9 230 PHE A CA 1
ATOM 1799 C C . PHE A 1 230 ? -1.479 21.131 13.177 1 93.9 230 PHE A C 1
ATOM 1801 O O . PHE A 1 230 ? -1.197 22.33 13.123 1 93.9 230 PHE A O 1
ATOM 1808 N N . PHE A 1 231 ? -2.211 20.647 14.085 1 91.46 231 PHE A N 1
ATOM 1809 C CA . PHE A 1 231 ? -2.778 21.611 15.02 1 91.46 231 PHE A CA 1
ATOM 1810 C C . PHE A 1 231 ? -2.26 21.366 16.432 1 91.46 231 PHE A C 1
ATOM 1812 O O . PHE A 1 231 ? -2.042 20.219 16.828 1 91.46 231 PHE A O 1
ATOM 1819 N N . CYS A 1 232 ? -2.027 22.405 17.13 1 90.61 232 CYS A N 1
ATOM 1820 C CA . CYS A 1 232 ? -1.559 22.434 18.511 1 90.61 232 CYS A CA 1
ATOM 1821 C C . CYS A 1 232 ? -1.841 23.787 19.154 1 90.61 232 CYS A C 1
ATOM 1823 O O . CYS A 1 232 ? -2.417 24.673 18.52 1 90.61 232 CYS A O 1
ATOM 1825 N N . VAL A 1 233 ? -1.561 23.785 20.399 1 89.04 233 VAL A N 1
ATOM 1826 C CA . VAL A 1 233 ? -1.635 25.064 21.097 1 89.04 233 VAL A CA 1
ATOM 1827 C C . VAL A 1 233 ? -0.424 25.921 20.734 1 89.04 233 VAL A C 1
ATOM 1829 O O . VAL A 1 233 ? 0.686 25.405 20.582 1 89.04 233 VAL A O 1
ATOM 1832 N N . GLY A 1 234 ? -0.633 27.179 20.618 1 86.86 234 GLY A N 1
ATOM 1833 C CA . GLY A 1 234 ? 0.388 28.111 20.164 1 86.86 234 GLY A CA 1
ATOM 1834 C C . GLY A 1 234 ? 1.718 27.929 20.871 1 86.86 234 GLY A C 1
ATOM 1835 O O . GLY A 1 234 ? 2.754 27.764 20.222 1 86.86 234 GLY A O 1
ATOM 1836 N N . LYS A 1 235 ? 1.715 27.909 22.138 1 89.18 235 LYS A N 1
ATOM 1837 C CA . LYS A 1 235 ? 2.934 27.76 22.926 1 89.18 235 LYS A CA 1
ATOM 1838 C C . LYS A 1 235 ? 3.611 26.421 22.644 1 89.18 235 LYS A C 1
ATOM 1840 O O . LYS A 1 235 ? 4.841 26.337 22.608 1 89.18 235 LYS A O 1
ATOM 1845 N N . GLN A 1 236 ? 2.863 25.465 22.403 1 92.23 236 GLN A N 1
ATOM 1846 C CA . GLN A 1 236 ? 3.39 24.137 22.104 1 92.23 236 GLN A CA 1
ATOM 1847 C C . GLN A 1 236 ? 4.097 24.118 20.752 1 92.23 236 GLN A C 1
ATOM 1849 O O . GLN A 1 236 ? 5.062 23.376 20.56 1 92.23 236 GLN A O 1
ATOM 1854 N N . LEU A 1 237 ? 3.559 24.832 19.845 1 92.35 237 LEU A N 1
ATOM 1855 C CA . LEU A 1 237 ? 4.178 24.876 18.524 1 92.35 237 LEU A CA 1
ATOM 1856 C C . LEU A 1 237 ? 5.609 25.395 18.612 1 92.35 237 LEU A C 1
ATOM 1858 O O . LEU A 1 237 ? 6.525 24.802 18.037 1 92.35 237 LEU A O 1
ATOM 1862 N N . GLU A 1 238 ? 5.799 26.44 19.302 1 91.84 238 GLU A N 1
ATOM 1863 C CA . GLU A 1 238 ? 7.094 27.109 19.393 1 91.84 238 GLU A CA 1
ATOM 1864 C C . GLU A 1 238 ? 8.072 26.306 20.246 1 91.84 238 GLU A C 1
ATOM 1866 O O . GLU A 1 238 ? 9.257 26.215 19.92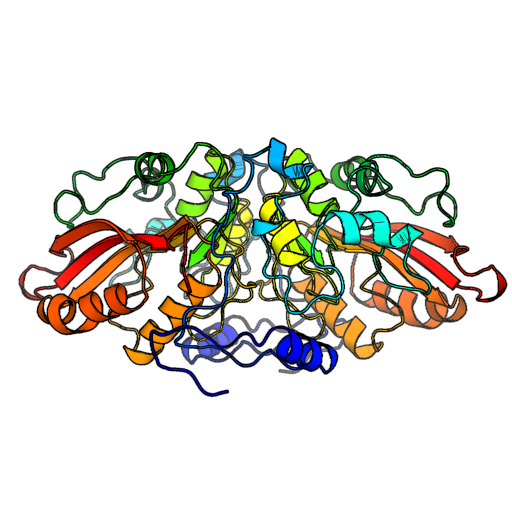 1 91.84 238 GLU A O 1
ATOM 1871 N N . GLU A 1 239 ? 7.586 25.69 21.22 1 94.94 239 GLU A N 1
ATOM 1872 C CA . GLU A 1 239 ? 8.48 25.124 22.226 1 94.94 239 GLU A CA 1
ATOM 1873 C C . GLU A 1 239 ? 8.669 23.625 22.017 1 94.94 239 GLU A C 1
ATOM 1875 O O . GLU A 1 239 ? 9.682 23.057 22.43 1 94.94 239 GLU A O 1
ATOM 1880 N N . VAL A 1 240 ? 7.707 23.017 21.411 1 95.84 240 VAL A N 1
ATOM 1881 C CA . VAL A 1 240 ? 7.738 21.559 21.375 1 95.84 240 VAL A CA 1
ATOM 1882 C C . VAL A 1 240 ? 7.761 21.078 19.926 1 95.84 240 VAL A C 1
ATOM 1884 O O . VAL A 1 240 ? 8.767 20.536 19.46 1 95.84 240 VAL A O 1
ATOM 1887 N N . TYR A 1 241 ? 6.768 21.393 19.199 1 95.99 241 TYR A N 1
ATOM 1888 C CA . TYR A 1 241 ? 6.54 20.714 17.928 1 95.99 241 TYR A CA 1
ATOM 1889 C C . TYR A 1 241 ? 7.399 21.319 16.824 1 95.99 241 TYR A C 1
ATOM 1891 O O . TYR A 1 241 ? 7.882 20.604 15.944 1 95.99 241 TYR A O 1
ATOM 1899 N N . GLY A 1 242 ? 7.563 22.636 16.814 1 95.13 242 GLY A N 1
ATOM 1900 C CA . GLY A 1 242 ? 8.483 23.251 15.87 1 95.13 242 GLY A CA 1
ATOM 1901 C C . GLY A 1 242 ? 9.881 22.664 15.931 1 95.13 242 GLY A C 1
ATOM 1902 O O . GLY A 1 242 ? 10.378 22.127 14.94 1 95.13 242 GLY A O 1
ATOM 1903 N N . PRO A 1 243 ? 10.437 22.755 17.108 1 96.28 243 PRO A N 1
ATOM 1904 C CA . PRO A 1 243 ? 11.773 22.18 17.284 1 96.28 243 PRO A CA 1
ATOM 1905 C C . PRO A 1 243 ? 11.825 20.693 16.94 1 96.28 243 PRO A C 1
ATOM 1907 O O . PRO A 1 243 ? 12.823 20.216 16.395 1 96.28 243 PRO A O 1
ATOM 1910 N N . LEU A 1 244 ? 10.812 19.978 17.266 1 96.16 244 LEU A N 1
ATOM 1911 C CA . LEU A 1 244 ? 10.76 18.554 16.953 1 96.16 244 LEU A CA 1
ATOM 1912 C C . LEU A 1 244 ? 10.838 18.325 15.448 1 96.16 244 LEU A C 1
ATOM 1914 O O . LEU A 1 244 ? 11.676 17.552 14.976 1 96.16 244 LEU A O 1
ATOM 1918 N N . VAL A 1 245 ? 10.036 18.986 14.693 1 96.26 245 VAL A N 1
ATOM 1919 C CA . VAL A 1 245 ? 10.007 18.83 13.242 1 96.26 245 VAL A CA 1
ATOM 1920 C C . VAL A 1 245 ? 11.35 19.25 12.65 1 96.26 245 VAL A C 1
ATOM 1922 O O . VAL A 1 245 ? 11.88 18.581 11.76 1 96.26 245 VAL A O 1
ATOM 1925 N N . GLU A 1 246 ? 11.908 20.292 13.15 1 96.08 246 GLU A N 1
ATOM 1926 C CA . GLU A 1 246 ? 13.172 20.82 12.646 1 96.08 246 GLU A CA 1
ATOM 1927 C C . GLU A 1 246 ? 14.327 19.868 12.944 1 96.08 246 GLU A C 1
ATOM 1929 O O . GLU A 1 246 ? 15.302 19.812 12.193 1 96.08 246 GLU A O 1
ATOM 1934 N N . SER A 1 247 ? 14.17 19.111 13.968 1 96.34 247 SER A N 1
ATOM 1935 C CA . SER A 1 247 ? 15.26 18.25 14.417 1 96.34 247 SER A CA 1
ATOM 1936 C C . SER A 1 247 ? 15.435 17.051 13.491 1 96.34 247 SER A C 1
ATOM 1938 O O . SER A 1 247 ? 16.47 16.381 13.524 1 96.34 247 SER A O 1
ATOM 1940 N N . ILE A 1 248 ? 14.487 16.71 12.692 1 96.71 248 ILE A N 1
ATOM 1941 C CA . ILE A 1 248 ? 14.505 15.498 11.88 1 96.71 248 ILE A CA 1
ATOM 1942 C C . ILE A 1 248 ? 15.564 15.625 10.787 1 96.71 248 ILE A C 1
ATOM 1944 O O . ILE A 1 248 ? 16.224 14.644 10.437 1 96.71 248 ILE A O 1
ATOM 1948 N N . GLY A 1 249 ? 15.624 16.859 10.169 1 96.48 249 GLY A N 1
ATOM 1949 C CA . GLY A 1 249 ? 16.655 17.07 9.165 1 96.48 249 GLY A CA 1
ATOM 1950 C C . GLY A 1 249 ? 16.095 17.38 7.79 1 96.48 249 GLY A C 1
ATOM 1951 O O . GLY A 1 249 ? 16.824 17.353 6.796 1 96.48 249 GLY A O 1
ATOM 1952 N N . PHE A 1 250 ? 14.844 17.771 7.719 1 98.03 250 PHE A N 1
ATOM 1953 C CA . PHE A 1 250 ? 14.236 18.136 6.445 1 98.03 250 PHE A CA 1
ATOM 1954 C C . PHE A 1 250 ? 14.644 19.546 6.035 1 98.03 250 PHE A C 1
ATOM 1956 O O . PHE A 1 250 ? 14.906 20.395 6.889 1 98.03 250 PHE A O 1
ATOM 1963 N N . ASN A 1 251 ? 14.692 19.797 4.716 1 98.01 251 ASN A N 1
ATOM 1964 C CA . ASN A 1 251 ? 14.67 21.158 4.191 1 98.01 251 ASN A CA 1
ATOM 1965 C C . ASN A 1 251 ? 13.256 21.732 4.18 1 98.01 251 ASN A C 1
ATOM 1967 O O . ASN A 1 251 ? 12.323 21.086 3.7 1 98.01 251 ASN A O 1
ATOM 1971 N N . LYS A 1 252 ? 13.155 22.945 4.695 1 97.64 252 LYS A N 1
ATOM 1972 C CA . LYS A 1 252 ? 11.852 23.604 4.68 1 97.64 252 LYS A CA 1
ATOM 1973 C C . LYS A 1 252 ? 11.605 24.305 3.347 1 97.64 252 LYS A C 1
ATOM 1975 O O . LYS A 1 252 ? 12.27 25.293 3.027 1 97.64 252 LYS A O 1
ATOM 1980 N N . LEU A 1 253 ? 10.678 23.801 2.619 1 97.86 253 LEU A N 1
ATOM 1981 C CA . LEU A 1 253 ? 10.316 24.45 1.364 1 97.86 253 LEU A CA 1
ATOM 1982 C C . LEU A 1 253 ? 9.217 25.484 1.584 1 97.86 253 LEU A C 1
ATOM 1984 O O . LEU A 1 253 ? 9.23 26.552 0.967 1 97.86 253 LEU A O 1
ATOM 1988 N N . LYS A 1 254 ? 8.216 25.13 2.365 1 96.63 254 LYS A N 1
ATOM 1989 C CA . LYS A 1 254 ? 7.132 26.005 2.804 1 96.63 254 LYS A CA 1
ATOM 1990 C C . LYS A 1 254 ? 6.806 25.779 4.277 1 96.63 254 LYS A C 1
ATOM 1992 O O . LYS A 1 254 ? 6.867 24.649 4.766 1 96.63 254 LYS A O 1
ATOM 1997 N N . TRP A 1 255 ? 6.511 26.801 4.965 1 95.56 255 TRP A N 1
ATOM 1998 C CA . TRP A 1 255 ? 6.171 26.797 6.383 1 95.56 255 TRP A CA 1
ATOM 1999 C C . TRP A 1 255 ? 5.204 27.928 6.715 1 95.56 255 TRP A C 1
ATOM 2001 O O . TRP A 1 255 ? 5.577 29.103 6.678 1 95.56 255 TRP A O 1
ATOM 2011 N N . THR A 1 256 ? 3.998 27.572 6.994 1 94.51 256 THR A N 1
ATOM 2012 C CA . THR A 1 256 ? 2.971 28.572 7.26 1 94.51 256 THR A CA 1
ATOM 2013 C C . THR A 1 256 ? 2.216 28.243 8.545 1 94.51 256 THR A C 1
ATOM 2015 O O . THR A 1 256 ? 1.763 27.112 8.733 1 94.51 256 THR A O 1
ATOM 2018 N N . VAL A 1 257 ? 2.129 29.195 9.389 1 92.38 257 VAL A N 1
ATOM 2019 C CA . VAL A 1 257 ? 1.396 29.046 10.641 1 92.38 257 VAL A CA 1
ATOM 2020 C C . VAL A 1 257 ? 0.193 29.987 10.651 1 92.38 257 VAL A C 1
ATOM 2022 O O . VAL A 1 257 ? 0.293 31.138 10.217 1 92.38 257 VAL A O 1
ATOM 2025 N N . GLY A 1 258 ? -0.92 29.453 11.054 1 88.19 258 GLY A N 1
ATOM 2026 C CA . GLY A 1 258 ? -2.128 30.255 11.163 1 88.19 258 GLY A CA 1
ATOM 2027 C C . GLY A 1 258 ? -3.015 29.843 12.322 1 88.19 258 GLY A C 1
ATOM 2028 O O . GLY A 1 258 ? -2.837 28.766 12.895 1 88.19 258 GLY A O 1
ATOM 2029 N N . ARG A 1 259 ? -3.911 30.736 12.703 1 83.76 259 ARG A N 1
ATOM 2030 C CA . ARG A 1 259 ? -4.82 30.469 13.814 1 83.76 259 ARG A CA 1
ATOM 2031 C C . ARG A 1 259 ? -5.904 29.477 13.408 1 83.76 259 ARG A C 1
ATOM 2033 O O . ARG A 1 259 ? -6.393 29.512 12.277 1 83.76 259 ARG A O 1
ATOM 2040 N N . LYS A 1 260 ? -6.066 28.601 14.287 1 78.77 260 LYS A N 1
ATOM 2041 C CA . LYS A 1 260 ? -7.221 27.718 14.151 1 78.77 260 LYS A CA 1
ATOM 2042 C C . LYS A 1 260 ? -8.468 28.345 14.767 1 78.77 260 LYS A C 1
ATOM 2044 O O . LYS A 1 260 ? -8.545 28.517 15.986 1 78.77 260 LYS A O 1
ATOM 2049 N N . LEU A 1 261 ? -9.439 28.728 14.013 1 69.13 261 LEU A N 1
ATOM 2050 C CA . LEU A 1 261 ? -10.544 29.534 14.52 1 69.13 261 LEU A CA 1
ATOM 2051 C C . LEU A 1 261 ? -11.828 28.714 14.591 1 69.13 261 LEU A C 1
ATOM 2053 O O . LEU A 1 261 ? -12.865 29.212 15.035 1 69.13 261 LEU A O 1
ATOM 2057 N N . ASP A 1 262 ? -11.708 27.459 14.195 1 66.91 262 ASP A N 1
ATOM 2058 C CA . ASP A 1 262 ? -12.921 26.651 14.11 1 66.91 262 ASP A CA 1
ATOM 2059 C C . ASP A 1 262 ? -13.572 26.491 15.483 1 66.91 262 ASP A C 1
ATOM 2061 O O . ASP A 1 262 ? -14.793 26.356 15.585 1 66.91 262 ASP A O 1
ATOM 2065 N N . ARG A 1 263 ? -12.783 26.514 16.661 1 66.71 263 ARG A N 1
ATOM 2066 C CA . ARG A 1 263 ? -13.344 26.316 17.994 1 66.71 263 ARG A CA 1
ATOM 2067 C C . ARG A 1 263 ? -13.263 27.597 18.817 1 66.71 263 ARG A C 1
ATOM 2069 O O . ARG A 1 263 ? -13.343 27.556 20.047 1 66.71 263 ARG A O 1
ATOM 2076 N N . GLY A 1 264 ? -12.991 28.676 18.136 1 65.01 264 GLY A N 1
ATOM 2077 C CA . GLY A 1 264 ? -12.95 29.952 18.833 1 65.01 264 GLY A CA 1
ATOM 2078 C C . GLY A 1 264 ? -11.541 30.404 19.168 1 65.01 264 GLY A C 1
ATOM 2079 O O . GLY A 1 264 ? -10.64 29.578 19.33 1 65.01 264 GLY A O 1
ATOM 2080 N N . PRO A 1 265 ? -11.297 31.663 19.061 1 69.44 265 PRO A N 1
ATOM 2081 C CA . PRO A 1 265 ? -9.967 32.236 19.28 1 69.44 265 PRO A CA 1
ATOM 2082 C C . PRO A 1 265 ? -9.453 32.009 20.7 1 69.44 265 PRO A C 1
ATOM 2084 O O . PRO A 1 265 ? -8.25 32.116 20.949 1 69.44 265 PRO A O 1
ATOM 2087 N N . GLU A 1 266 ? -10.283 31.604 21.547 1 74.33 266 GLU A N 1
ATOM 2088 C CA . GLU A 1 266 ? -9.94 31.507 22.962 1 74.33 266 GLU A CA 1
ATOM 2089 C C . GLU A 1 266 ? -8.995 30.337 23.221 1 74.33 266 GLU A C 1
ATOM 2091 O O . GLU A 1 266 ? -8.198 30.372 24.161 1 74.33 266 GLU A O 1
ATOM 2096 N N . LEU A 1 267 ? -9.118 29.336 22.393 1 75.76 267 LEU A N 1
ATOM 2097 C CA . LEU A 1 267 ? -8.329 28.131 22.619 1 75.76 267 LEU A CA 1
ATOM 2098 C C . LEU A 1 267 ? -6.896 28.319 22.131 1 75.76 267 LEU A C 1
ATOM 2100 O O . LEU A 1 267 ? -6.017 27.515 22.448 1 75.76 267 LEU A O 1
ATOM 2104 N N . ARG A 1 268 ? -6.564 29.492 21.54 1 79.63 268 ARG A N 1
ATOM 2105 C CA . ARG A 1 268 ? -5.237 29.861 21.057 1 79.63 268 ARG A CA 1
ATOM 2106 C C . ARG A 1 268 ? -4.601 28.717 20.275 1 79.63 268 ARG A C 1
ATOM 2108 O O . ARG A 1 268 ? -3.407 28.449 20.418 1 79.63 268 ARG A O 1
ATOM 2115 N N . GLU A 1 269 ? -5.486 27.941 19.522 1 86.77 269 GLU A N 1
ATOM 2116 C CA . GLU A 1 269 ? -4.995 26.845 18.693 1 86.77 269 GLU A CA 1
ATOM 2117 C C . GLU A 1 269 ? -4.426 27.361 17.375 1 86.77 269 GLU A C 1
ATOM 2119 O O . GLU A 1 269 ? -4.88 28.382 16.854 1 86.77 269 GLU A O 1
ATOM 2124 N N . MET A 1 270 ? -3.404 26.639 17.005 1 90.08 270 MET A N 1
ATOM 2125 C CA . MET A 1 270 ? -2.715 27.01 15.772 1 90.08 270 MET A CA 1
ATOM 2126 C C . MET A 1 270 ? -2.638 25.825 14.815 1 90.08 270 MET A C 1
ATOM 2128 O O . MET A 1 270 ? -2.672 24.671 15.245 1 90.08 270 MET A O 1
ATOM 2132 N N . TYR A 1 271 ? -2.614 26.222 13.535 1 91.91 271 TYR A N 1
ATOM 2133 C CA . TYR A 1 271 ? -2.295 25.251 12.494 1 91.91 271 TYR A CA 1
ATOM 2134 C C . TYR A 1 271 ? -0.898 25.491 11.933 1 91.91 271 TYR A C 1
ATOM 2136 O O . TYR A 1 271 ? -0.474 26.638 11.776 1 91.91 271 TYR A O 1
ATOM 2144 N N . LEU A 1 272 ? -0.244 24.483 11.733 1 93.97 272 LEU A N 1
ATOM 2145 C CA . LEU A 1 272 ? 0.98 24.494 10.939 1 93.97 272 LEU A CA 1
ATOM 2146 C C . LEU A 1 272 ? 0.807 23.68 9.662 1 93.97 272 LEU A C 1
ATOM 2148 O O . LEU A 1 272 ? 0.433 22.506 9.715 1 93.97 272 LEU A O 1
ATOM 2152 N N . SER A 1 273 ? 0.978 24.263 8.502 1 95.79 273 SER A N 1
ATOM 2153 C CA . SER A 1 273 ? 1.157 23.566 7.232 1 95.79 273 SER A CA 1
ATOM 2154 C C . SER A 1 273 ? 2.585 23.714 6.717 1 95.79 273 SER A C 1
ATOM 2156 O O . SER A 1 273 ? 3.105 24.828 6.624 1 95.79 273 SER A O 1
ATOM 2158 N N . ALA A 1 274 ? 3.151 22.586 6.44 1 97.6 274 ALA A N 1
ATOM 2159 C CA . ALA A 1 274 ? 4.555 22.615 6.038 1 97.6 274 ALA A CA 1
ATOM 2160 C C . ALA A 1 274 ? 4.821 21.636 4.898 1 97.6 274 ALA A C 1
ATOM 2162 O O . ALA A 1 274 ? 4.263 20.537 4.873 1 97.6 274 ALA A O 1
ATOM 2163 N N . LEU A 1 275 ? 5.58 22.062 3.934 1 98.5 275 LEU A N 1
ATOM 2164 C CA . LEU A 1 275 ? 6.175 21.205 2.914 1 98.5 275 LEU A CA 1
ATOM 2165 C C . LEU A 1 275 ? 7.669 21.026 3.159 1 98.5 275 LEU A C 1
ATOM 2167 O O . LEU A 1 275 ? 8.434 21.99 3.089 1 98.5 275 LEU A O 1
ATOM 2171 N N . LEU A 1 276 ? 8.019 19.852 3.467 1 98.73 276 LEU A N 1
ATOM 2172 C CA . LEU A 1 276 ? 9.373 19.51 3.888 1 98.73 276 LEU A CA 1
ATOM 2173 C C . LEU A 1 276 ? 10.021 18.544 2.901 1 98.73 276 LEU A C 1
ATOM 2175 O O . LEU A 1 276 ? 9.359 17.641 2.385 1 98.73 276 LEU A O 1
ATOM 2179 N N . GLU A 1 277 ? 11.315 18.712 2.66 1 98.62 277 GLU A N 1
ATOM 2180 C CA . GLU A 1 277 ? 12.047 17.882 1.709 1 98.62 277 GLU A CA 1
ATOM 2181 C C . GLU A 1 277 ? 13.195 17.142 2.39 1 98.62 277 GLU A C 1
ATOM 2183 O O . GLU A 1 277 ? 14.001 17.752 3.096 1 98.62 277 GLU A O 1
ATOM 2188 N N . LYS A 1 278 ? 13.197 15.849 2.289 1 98.28 278 LYS A N 1
ATOM 2189 C CA . LYS A 1 278 ? 14.433 15.144 2.618 1 98.28 278 LYS A CA 1
ATOM 2190 C C . LYS A 1 278 ? 15.583 15.607 1.728 1 98.28 278 LYS A C 1
ATOM 2192 O O . LYS A 1 278 ? 15.467 15.6 0.501 1 98.28 278 LYS A O 1
ATOM 2197 N N . PRO A 1 279 ? 16.672 16.003 2.265 1 97.69 279 PRO A N 1
ATOM 2198 C CA . PRO A 1 279 ? 17.746 16.535 1.423 1 97.69 279 PRO A CA 1
ATOM 2199 C C . PRO A 1 279 ? 18.159 15.571 0.313 1 97.69 279 PRO A C 1
ATOM 2201 O O . PRO A 1 279 ? 18.309 14.371 0.558 1 97.69 279 PRO A O 1
ATOM 2204 N N . LEU A 1 280 ? 18.342 16.088 -0.845 1 95.46 280 LEU A N 1
ATOM 2205 C CA . LEU A 1 280 ? 18.735 15.29 -2.001 1 95.46 280 LEU A CA 1
ATOM 2206 C C . LEU A 1 280 ? 20.158 14.764 -1.841 1 95.46 280 LEU A C 1
ATOM 2208 O O . LEU A 1 280 ? 20.45 13.627 -2.219 1 95.46 280 LEU A O 1
ATOM 2212 N N . LYS A 1 281 ? 21.003 15.629 -1.331 1 94.22 281 LYS A N 1
ATOM 2213 C CA . LYS A 1 281 ? 22.399 15.268 -1.1 1 94.22 281 LYS A CA 1
ATOM 2214 C C . LYS A 1 281 ? 22.704 15.175 0.392 1 94.22 281 LYS A C 1
ATOM 2216 O O . LYS A 1 281 ? 22.216 15.986 1.182 1 94.22 281 LYS A O 1
ATOM 2221 N N . ASN A 1 282 ? 23.427 14.167 0.79 1 90.66 282 ASN A N 1
ATOM 2222 C CA . ASN A 1 282 ? 23.906 13.973 2.155 1 90.66 282 ASN A CA 1
ATOM 2223 C C . ASN A 1 282 ? 22.759 14 3.161 1 90.66 282 ASN A C 1
ATOM 2225 O O . ASN A 1 282 ? 22.819 14.722 4.158 1 90.66 282 ASN A O 1
ATOM 2229 N N . SER A 1 283 ? 21.778 13.205 2.913 1 88.44 283 SER A N 1
ATOM 2230 C CA . SER A 1 283 ? 20.579 13.204 3.745 1 88.44 283 SER A CA 1
ATOM 2231 C C . SER A 1 283 ? 20.778 12.363 5.001 1 88.44 283 SER A C 1
ATOM 2233 O O . SER A 1 283 ? 19.854 12.204 5.801 1 88.44 283 SER A O 1
ATOM 2235 N N . TRP A 1 284 ? 21.983 11.784 5.278 1 85.51 284 TRP A N 1
ATOM 2236 C CA . TRP A 1 284 ? 22.21 10.923 6.434 1 85.51 284 TRP A CA 1
ATOM 2237 C C . TRP A 1 284 ? 23.353 11.454 7.292 1 85.51 284 TRP A C 1
ATOM 2239 O O . TRP A 1 284 ? 24.176 12.243 6.821 1 85.51 284 TRP A O 1
ATOM 2249 N N . MET B 1 1 ? 22.416 -1.84 18.9 1 68.15 1 MET B N 1
ATOM 2250 C CA . MET B 1 1 ? 22.876 -0.824 17.957 1 68.15 1 MET B CA 1
ATOM 2251 C C . MET B 1 1 ? 22.92 0.55 18.616 1 68.15 1 MET B C 1
ATOM 2253 O O . MET B 1 1 ? 22.004 0.92 19.352 1 68.15 1 MET B O 1
ATOM 2257 N N . THR B 1 2 ? 24.01 1.148 18.649 1 79.71 2 THR B N 1
ATOM 2258 C CA . THR B 1 2 ? 24.196 2.454 19.27 1 79.71 2 THR B CA 1
ATOM 2259 C C . THR B 1 2 ? 24.186 3.56 18.218 1 79.71 2 THR B C 1
ATOM 2261 O O . THR B 1 2 ? 24.761 3.403 17.139 1 79.71 2 THR B O 1
ATOM 2264 N N . TYR B 1 3 ? 23.283 4.595 18.409 1 84.21 3 TYR B N 1
ATOM 2265 C CA . TYR B 1 3 ? 23.262 5.771 17.547 1 84.21 3 TYR B CA 1
ATOM 2266 C C . TYR B 1 3 ? 22.896 7.021 18.338 1 84.21 3 TYR B C 1
ATOM 2268 O O . TYR B 1 3 ? 22.37 6.928 19.449 1 84.21 3 TYR B O 1
ATOM 2276 N N . LYS B 1 4 ? 23.315 8.117 17.795 1 89.63 4 LYS B N 1
ATOM 2277 C CA . LYS B 1 4 ? 22.904 9.389 18.383 1 89.63 4 LYS B CA 1
ATOM 2278 C C . LYS B 1 4 ? 21.532 9.814 17.869 1 89.63 4 LYS B C 1
ATOM 2280 O O . LYS B 1 4 ? 21.275 9.776 16.664 1 89.63 4 LYS B O 1
ATOM 2285 N N . VAL B 1 5 ? 20.674 10.146 18.815 1 91.16 5 VAL B N 1
ATOM 2286 C CA . VAL B 1 5 ? 19.374 10.676 18.419 1 91.16 5 VAL B CA 1
ATOM 2287 C C . VAL B 1 5 ? 19.564 11.889 17.511 1 91.16 5 VAL B C 1
ATOM 2289 O O . VAL B 1 5 ? 20.417 12.74 17.772 1 91.16 5 VAL B O 1
ATOM 2292 N N . ASN B 1 6 ? 18.847 11.924 16.385 1 93.01 6 ASN B N 1
ATOM 2293 C CA . ASN B 1 6 ? 18.888 12.98 15.378 1 93.01 6 ASN B CA 1
ATOM 2294 C C . ASN B 1 6 ? 20.139 12.879 14.511 1 93.01 6 ASN B C 1
ATOM 2296 O O . ASN B 1 6 ? 20.381 13.737 13.66 1 93.01 6 ASN B O 1
ATOM 2300 N N . GLY B 1 7 ? 20.924 11.888 14.754 1 92.76 7 GLY B N 1
ATOM 2301 C CA . GLY B 1 7 ? 22.112 11.653 13.949 1 92.76 7 GLY B CA 1
ATOM 2302 C C . GLY B 1 7 ? 21.884 10.662 12.823 1 92.76 7 GLY B C 1
ATOM 2303 O O . GLY B 1 7 ? 20.748 10.458 12.39 1 92.76 7 GLY B O 1
ATOM 2304 N N . SER B 1 8 ? 22.988 10.095 12.36 1 92.01 8 SER B N 1
ATOM 2305 C CA . SER B 1 8 ? 22.936 9.079 11.314 1 92.01 8 SER B CA 1
ATOM 2306 C C . SER B 1 8 ? 22.782 7.683 11.907 1 92.01 8 SER B C 1
ATOM 2308 O O . SER B 1 8 ? 23.405 7.361 12.921 1 92.01 8 SER B O 1
ATOM 2310 N N . CYS B 1 9 ? 21.869 6.956 11.294 1 91.15 9 CYS B N 1
ATOM 2311 C CA . CYS B 1 9 ? 21.758 5.559 11.699 1 91.15 9 CYS B CA 1
ATOM 2312 C C . CYS B 1 9 ? 22.984 4.766 11.262 1 91.15 9 CYS B C 1
ATOM 2314 O O . CYS B 1 9 ? 23.559 5.035 10.206 1 91.15 9 CYS B O 1
ATOM 2316 N N . PRO B 1 10 ? 23.351 3.812 12.034 1 85.86 10 PRO B N 1
ATOM 2317 C CA . PRO B 1 10 ? 24.379 2.898 11.53 1 85.86 10 PRO B CA 1
ATOM 2318 C C . PRO B 1 10 ? 23.914 2.1 10.314 1 85.86 10 PRO B C 1
ATOM 2320 O O . PRO B 1 10 ? 22.727 1.787 10.194 1 85.86 10 PRO B O 1
ATOM 2323 N N . ASP B 1 11 ? 24.852 1.824 9.428 1 84.41 11 ASP B N 1
ATOM 2324 C CA . ASP B 1 11 ? 24.531 0.93 8.32 1 84.41 11 ASP B CA 1
ATOM 2325 C C . ASP B 1 11 ? 24.318 -0.5 8.812 1 84.41 11 ASP B C 1
ATOM 2327 O O . ASP B 1 11 ? 25.281 -1.209 9.11 1 84.41 11 ASP B O 1
ATOM 2331 N N . ASP B 1 12 ? 23.137 -0.913 8.877 1 82.35 12 ASP B N 1
ATOM 2332 C CA . ASP B 1 12 ? 22.811 -2.223 9.435 1 82.35 12 ASP B CA 1
ATOM 2333 C C . ASP B 1 12 ? 22.147 -3.115 8.389 1 82.35 12 ASP B C 1
ATOM 2335 O O . ASP B 1 12 ? 21.464 -4.082 8.734 1 82.35 12 ASP B O 1
ATOM 2339 N N . GLY B 1 13 ? 22.371 -2.818 7.212 1 83.95 13 GLY B N 1
ATOM 2340 C CA . GLY B 1 13 ? 21.73 -3.554 6.134 1 83.95 13 GLY B CA 1
ATOM 2341 C C . GLY B 1 13 ? 22.028 -5.041 6.168 1 83.95 13 GLY B C 1
ATOM 2342 O O . GLY B 1 13 ? 21.126 -5.865 6.002 1 83.95 13 GLY B O 1
ATOM 2343 N N . LEU B 1 14 ? 23.227 -5.35 6.387 1 85.36 14 LEU B N 1
ATOM 2344 C CA . LEU B 1 14 ? 23.632 -6.751 6.422 1 85.36 14 LEU B CA 1
ATOM 2345 C C . LEU B 1 14 ? 22.978 -7.476 7.593 1 85.36 14 LEU B C 1
ATOM 2347 O O . LEU B 1 14 ? 22.508 -8.606 7.444 1 85.36 14 LEU B O 1
ATOM 2351 N N . LEU B 1 15 ? 23.006 -6.859 8.719 1 84.6 15 LEU B N 1
ATOM 2352 C CA . LEU B 1 15 ? 22.374 -7.442 9.897 1 84.6 15 LEU B CA 1
ATOM 2353 C C . LEU B 1 15 ? 20.875 -7.616 9.68 1 84.6 15 LEU B C 1
ATOM 2355 O O . LEU B 1 15 ? 20.304 -8.643 10.056 1 84.6 15 LEU B O 1
ATOM 2359 N N . ALA B 1 16 ? 20.279 -6.619 9.084 1 83.54 16 ALA B N 1
ATOM 2360 C CA . ALA B 1 16 ? 18.847 -6.668 8.805 1 83.54 16 ALA B CA 1
ATOM 2361 C C . ALA B 1 16 ? 18.503 -7.854 7.909 1 83.54 16 ALA B C 1
ATOM 2363 O O . ALA B 1 16 ? 17.523 -8.562 8.153 1 83.54 16 ALA B O 1
ATOM 2364 N N . GLN B 1 17 ? 19.261 -8.075 6.916 1 84.63 17 GLN B N 1
ATOM 2365 C CA . GLN B 1 17 ? 19.025 -9.193 6.009 1 84.63 17 GLN B CA 1
ATOM 2366 C C . GLN B 1 17 ? 19.124 -10.528 6.742 1 84.63 17 GLN B C 1
ATOM 2368 O O . GLN B 1 17 ? 18.307 -11.425 6.523 1 84.63 17 GLN B O 1
ATOM 2373 N N . LYS B 1 18 ? 20.069 -10.626 7.597 1 84.07 18 LYS B N 1
ATOM 2374 C CA . LYS B 1 18 ? 20.248 -11.848 8.375 1 84.07 18 LYS B CA 1
ATOM 2375 C C . LYS B 1 18 ? 19.044 -12.107 9.276 1 84.07 18 LYS B C 1
ATOM 2377 O O . LYS B 1 18 ? 18.604 -13.25 9.42 1 84.07 18 LYS B O 1
ATOM 2382 N N . LEU B 1 19 ? 18.56 -11.039 9.814 1 82.83 19 LEU B N 1
ATOM 2383 C CA . LEU B 1 19 ? 17.404 -11.163 10.695 1 82.83 19 LEU B CA 1
ATOM 2384 C C . LEU B 1 19 ? 16.158 -11.549 9.905 1 82.83 19 LEU B C 1
ATOM 2386 O O . LEU B 1 19 ? 15.382 -12.404 10.34 1 82.83 19 LEU B O 1
ATOM 2390 N N . LEU B 1 20 ? 16.012 -10.994 8.804 1 79.42 20 LEU B N 1
ATOM 2391 C CA . LEU B 1 20 ? 14.866 -11.29 7.952 1 79.42 20 LEU B CA 1
ATOM 2392 C C . LEU B 1 20 ? 14.86 -12.758 7.539 1 79.42 20 LEU B C 1
ATOM 2394 O O . LEU B 1 20 ? 13.801 -13.389 7.49 1 79.42 20 LEU B O 1
ATOM 2398 N N . LEU B 1 21 ? 15.986 -13.232 7.259 1 78.77 21 LEU B N 1
ATOM 2399 C CA . LEU B 1 21 ? 16.12 -14.625 6.848 1 78.77 21 LEU B CA 1
ATOM 2400 C C . LEU B 1 21 ? 15.718 -15.566 7.979 1 78.77 21 LEU B C 1
ATOM 2402 O O . LEU B 1 21 ? 15.362 -16.721 7.734 1 78.77 21 LEU B O 1
ATOM 2406 N N . LYS B 1 22 ? 15.724 -14.95 9.185 1 78.11 22 LYS B N 1
ATOM 2407 C CA . LYS B 1 22 ? 15.356 -15.755 10.346 1 78.11 22 LYS B CA 1
ATOM 2408 C C . LYS B 1 22 ? 13.943 -15.426 10.818 1 78.11 22 LYS B C 1
ATOM 2410 O O . LYS B 1 22 ? 13.543 -15.815 11.917 1 78.11 22 LYS B O 1
ATOM 2415 N N . GLY B 1 23 ? 13.255 -14.611 10.026 1 71.92 23 GLY B N 1
ATOM 2416 C CA . GLY B 1 23 ? 11.87 -14.293 10.335 1 71.92 23 GLY B CA 1
ATOM 2417 C C . GLY B 1 23 ? 11.726 -13.136 11.306 1 71.92 23 GLY B C 1
ATOM 2418 O O . GLY B 1 23 ? 10.637 -12.887 11.827 1 71.92 23 GLY B O 1
ATOM 2419 N N . CYS B 1 24 ? 12.787 -12.44 11.551 1 73.39 24 CYS B N 1
ATOM 2420 C CA . CYS B 1 24 ? 12.753 -11.319 12.483 1 73.39 24 CYS B CA 1
ATOM 2421 C C . CYS B 1 24 ? 12.632 -9.995 11.739 1 73.39 24 CYS B C 1
ATOM 2423 O O . CYS B 1 24 ? 13.194 -9.834 10.654 1 73.39 24 CYS B O 1
ATOM 2425 N N . GLU B 1 25 ? 11.757 -9.14 12.351 1 69.19 25 GLU B N 1
ATOM 2426 C CA . GLU B 1 25 ? 11.688 -7.793 11.792 1 69.19 25 GLU B CA 1
ATOM 2427 C C . GLU B 1 25 ? 12.925 -6.978 12.16 1 69.19 25 GLU B C 1
ATOM 2429 O O . GLU B 1 25 ? 13.444 -7.096 13.272 1 69.19 25 GLU B O 1
ATOM 2434 N N . PRO B 1 26 ? 13.521 -6.395 11.034 1 60.77 26 PRO B N 1
ATOM 2435 C CA . PRO B 1 26 ? 14.705 -5.608 11.387 1 60.77 26 PRO B CA 1
ATOM 2436 C C . PRO B 1 26 ? 14.427 -4.585 12.487 1 60.77 26 PRO B C 1
ATOM 2438 O O . PRO B 1 26 ? 13.302 -4.096 12.609 1 60.77 26 PRO B O 1
ATOM 2441 N N . LEU B 1 27 ? 15.45 -4.445 13.415 1 58.19 27 LEU B N 1
ATOM 2442 C CA . LEU B 1 27 ? 15.397 -3.542 14.56 1 58.19 27 LEU B CA 1
ATOM 2443 C C . LEU B 1 27 ? 15.105 -2.114 14.112 1 58.19 27 LEU B C 1
ATOM 2445 O O . LEU B 1 27 ? 15.647 -1.651 13.106 1 58.19 27 LEU B O 1
ATOM 2449 N N . PRO B 1 28 ? 14.067 -1.544 14.691 1 56.61 28 PRO B N 1
ATOM 2450 C CA . PRO B 1 28 ? 13.635 -0.191 14.333 1 56.61 28 PRO B CA 1
ATOM 2451 C C . PRO B 1 28 ? 14.736 0.849 14.523 1 56.61 28 PRO B C 1
ATOM 2453 O O . PRO B 1 28 ? 15.383 0.884 15.573 1 56.61 28 PRO B O 1
ATOM 2456 N N . SER B 1 29 ? 15.62 1.144 13.56 1 59.09 29 SER B N 1
ATOM 2457 C CA . SER B 1 29 ? 16.31 2.419 13.724 1 59.09 29 SER B CA 1
ATOM 2458 C C . SER B 1 29 ? 15.323 3.555 13.969 1 59.09 29 SER B C 1
ATOM 2460 O O . SER B 1 29 ? 14.533 3.898 13.087 1 59.09 29 SER B O 1
ATOM 2462 N N . ARG B 1 30 ? 15.055 4.061 15.14 1 75.03 30 ARG B N 1
ATOM 2463 C CA . ARG B 1 30 ? 13.8 4.773 15.355 1 75.03 30 ARG B CA 1
ATOM 2464 C C . ARG B 1 30 ? 14.035 6.276 15.469 1 75.03 30 ARG B C 1
ATOM 2466 O O . ARG B 1 30 ? 13.193 7.075 15.054 1 75.03 30 ARG B O 1
ATOM 2473 N N . ARG B 1 31 ? 15.284 6.713 15.739 1 89.6 31 ARG B N 1
ATOM 2474 C CA . ARG B 1 31 ? 15.356 8.163 15.883 1 89.6 31 ARG B CA 1
ATOM 2475 C C . ARG B 1 31 ? 16.647 8.71 15.283 1 89.6 31 ARG B C 1
ATOM 2477 O O . ARG B 1 31 ? 17.299 9.571 15.879 1 89.6 31 ARG B O 1
ATOM 2484 N N . CYS B 1 32 ? 16.988 8.107 14.191 1 93.13 32 CYS B N 1
ATOM 2485 C CA . CYS B 1 32 ? 18.156 8.515 13.418 1 93.13 32 CYS B CA 1
ATOM 2486 C C . CYS B 1 32 ? 17.86 8.484 11.923 1 93.13 32 CYS B C 1
ATOM 2488 O O . CYS B 1 32 ? 16.844 7.93 11.499 1 93.13 32 CYS B O 1
ATOM 2490 N N . ARG B 1 33 ? 18.652 9.161 11.153 1 94.87 33 ARG B N 1
ATOM 2491 C CA . ARG B 1 33 ? 18.475 9.256 9.708 1 94.87 33 ARG B CA 1
ATOM 2492 C C . ARG B 1 33 ? 19.141 8.084 8.996 1 94.87 33 ARG B C 1
ATOM 2494 O O . ARG B 1 33 ? 20.349 7.875 9.127 1 94.87 33 ARG B O 1
ATOM 2501 N N . PRO B 1 34 ? 18.386 7.314 8.296 1 91.96 34 PRO B N 1
ATOM 2502 C CA . PRO B 1 34 ? 18.953 6.126 7.654 1 91.96 34 PRO B CA 1
ATOM 2503 C C . PRO B 1 34 ? 19.988 6.47 6.586 1 91.96 34 PRO B C 1
ATOM 2505 O O . PRO B 1 34 ? 19.966 7.572 6.031 1 91.96 34 PRO B O 1
ATOM 2508 N N . ALA B 1 35 ? 20.784 5.485 6.292 1 89.58 35 ALA B N 1
ATOM 2509 C CA . ALA B 1 35 ? 21.804 5.643 5.258 1 89.58 35 ALA B CA 1
ATOM 2510 C C . ALA B 1 35 ? 21.167 5.867 3.889 1 89.58 35 ALA B C 1
ATOM 2512 O O . ALA B 1 35 ? 20.142 5.26 3.568 1 89.58 35 ALA B O 1
ATOM 2513 N N . ALA B 1 36 ? 21.76 6.722 3.109 1 93.18 36 ALA B N 1
ATOM 2514 C CA . ALA B 1 36 ? 21.398 6.986 1.719 1 93.18 36 ALA B CA 1
ATOM 2515 C C . ALA B 1 36 ? 22.634 7.296 0.879 1 93.18 36 ALA B C 1
ATOM 2517 O O . ALA B 1 36 ? 23.709 7.565 1.422 1 93.18 36 ALA B O 1
ATOM 2518 N N . GLN B 1 37 ? 22.514 7.174 -0.382 1 93.7 37 GLN B N 1
ATOM 2519 C CA . GLN B 1 37 ? 23.612 7.573 -1.257 1 93.7 37 GLN B CA 1
ATOM 2520 C C . GLN B 1 37 ? 23.839 9.081 -1.201 1 93.7 37 GLN B C 1
ATOM 2522 O O . GLN B 1 37 ? 22.889 9.861 -1.295 1 93.7 37 GLN B O 1
ATOM 2527 N N . PRO B 1 38 ? 25.074 9.447 -1.049 1 93.15 38 PRO B N 1
ATOM 2528 C CA . PRO B 1 38 ? 25.349 10.879 -0.914 1 93.15 38 PRO B CA 1
ATOM 2529 C C . PRO B 1 38 ? 25.01 11.667 -2.178 1 93.15 38 PRO B C 1
ATOM 2531 O O . PRO B 1 38 ? 24.678 12.852 -2.1 1 93.15 38 PRO B O 1
ATOM 2534 N N . ASP B 1 39 ? 25.155 10.992 -3.329 1 93.15 39 ASP B N 1
ATOM 2535 C CA . ASP B 1 39 ? 24.862 11.648 -4.6 1 93.15 39 ASP B CA 1
ATOM 2536 C C . ASP B 1 39 ? 23.639 11.025 -5.27 1 93.15 39 ASP B C 1
ATOM 2538 O O . ASP B 1 39 ? 23.706 10.604 -6.426 1 93.15 39 ASP B O 1
ATOM 2542 N N . TYR B 1 40 ? 22.569 11.075 -4.526 1 95.52 40 TYR B N 1
ATOM 2543 C CA . TYR B 1 40 ? 21.33 10.487 -5.024 1 95.52 40 TYR B CA 1
ATOM 2544 C C . TYR B 1 40 ? 20.837 11.223 -6.264 1 95.52 40 TYR B C 1
ATOM 2546 O O . TYR B 1 40 ? 20.902 12.453 -6.331 1 95.52 40 TYR B O 1
ATOM 2554 N N . GLU B 1 41 ? 20.41 10.517 -7.24 1 94.48 41 GLU B N 1
ATOM 2555 C CA . GLU B 1 41 ? 19.771 11.062 -8.433 1 94.48 41 GLU B CA 1
ATOM 2556 C C . GLU B 1 41 ? 18.264 10.82 -8.412 1 94.48 41 GLU B C 1
ATOM 2558 O O . GLU B 1 41 ? 17.812 9.714 -8.111 1 94.48 41 GLU B O 1
ATOM 2563 N N . GLU B 1 42 ? 17.553 11.825 -8.738 1 94.56 42 GLU B N 1
ATOM 2564 C CA . GLU B 1 42 ? 16.099 11.7 -8.782 1 94.56 42 GLU B CA 1
ATOM 2565 C C . GLU B 1 42 ? 15.667 10.627 -9.777 1 94.56 42 GLU B C 1
ATOM 2567 O O . GLU B 1 42 ? 16.315 10.431 -10.808 1 94.56 42 GLU B O 1
ATOM 2572 N N . PRO B 1 43 ? 14.638 9.981 -9.456 1 95.58 43 PRO B N 1
ATOM 2573 C CA . PRO B 1 43 ? 14.189 8.926 -10.368 1 95.58 43 PRO B CA 1
ATOM 2574 C C . PRO B 1 43 ? 13.697 9.474 -11.706 1 95.58 43 PRO B C 1
ATOM 2576 O O . PRO B 1 43 ? 13.335 10.649 -11.8 1 95.58 43 PRO B O 1
ATOM 2579 N N . TYR B 1 44 ? 13.671 8.639 -12.724 1 97.09 44 TYR B N 1
ATOM 2580 C CA . TYR B 1 44 ? 13.082 8.973 -14.016 1 97.09 44 TYR B CA 1
ATOM 2581 C C . TYR B 1 44 ? 11.582 9.207 -13.887 1 97.09 44 TYR B C 1
ATOM 2583 O O . TYR B 1 44 ? 10.918 8.577 -13.061 1 97.09 44 TYR B O 1
ATOM 2591 N N . PRO B 1 45 ? 11.065 10.059 -14.691 1 96.73 45 PRO B N 1
ATOM 2592 C CA . PRO B 1 45 ? 9.623 10.308 -14.625 1 96.73 45 PRO B CA 1
ATOM 2593 C C . PRO B 1 45 ? 8.801 9.186 -15.256 1 96.73 45 PRO B C 1
ATOM 2595 O O . PRO B 1 45 ? 9.318 8.423 -16.076 1 96.73 45 PRO B O 1
ATOM 2598 N N . LEU B 1 46 ? 7.565 9.083 -14.818 1 94.09 46 LEU B N 1
ATOM 2599 C CA . LEU B 1 46 ? 6.622 8.217 -15.516 1 94.09 46 LEU B CA 1
ATOM 2600 C C . LEU B 1 46 ? 6.32 8.753 -16.911 1 94.09 46 LEU B C 1
ATOM 2602 O O . LEU B 1 46 ? 6.24 9.968 -17.11 1 94.09 46 LEU B O 1
ATOM 2606 N N . PRO B 1 47 ? 6.257 7.956 -17.912 1 94.35 47 PRO B N 1
ATOM 2607 C CA . PRO B 1 47 ? 6.27 6.494 -17.834 1 94.35 47 PRO B CA 1
ATOM 2608 C C . PRO B 1 47 ? 7.654 5.901 -18.086 1 94.35 47 PRO B C 1
ATOM 2610 O O . PRO B 1 47 ? 7.826 4.681 -18.037 1 94.35 47 PRO B O 1
ATOM 2613 N N . THR B 1 48 ? 8.656 6.745 -18.292 1 96.32 48 THR B N 1
ATOM 2614 C CA . THR B 1 48 ? 10.001 6.288 -18.621 1 96.32 48 THR B CA 1
ATOM 2615 C C . THR B 1 48 ? 10.544 5.371 -17.529 1 96.32 48 THR B C 1
ATOM 2617 O O . THR B 1 48 ? 11.246 4.4 -17.817 1 96.32 48 THR B O 1
ATOM 2620 N N . SER B 1 49 ? 10.199 5.6 -16.364 1 96.51 49 SER B N 1
ATOM 2621 C CA . SER B 1 49 ? 10.731 4.872 -15.217 1 96.51 49 SER B CA 1
ATOM 2622 C C . SER B 1 49 ? 10.266 3.419 -15.221 1 96.51 49 SER B C 1
ATOM 2624 O O . SER B 1 49 ? 10.901 2.557 -14.61 1 96.51 49 SER B O 1
ATOM 2626 N N . LEU B 1 50 ? 9.181 3.09 -15.882 1 96.8 50 LEU B N 1
ATOM 2627 C CA . LEU B 1 50 ? 8.564 1.77 -15.824 1 96.8 50 LEU B CA 1
ATOM 2628 C C . LEU B 1 50 ? 9.503 0.706 -16.382 1 96.8 50 LEU B C 1
ATOM 2630 O O . LEU B 1 50 ? 9.515 -0.43 -15.903 1 96.8 50 LEU B O 1
ATOM 2634 N N . TRP B 1 51 ? 10.283 1.104 -17.336 1 97.25 51 TRP B N 1
ATOM 2635 C CA . TRP B 1 51 ? 11.071 0.102 -18.046 1 97.25 51 TRP B CA 1
ATOM 2636 C C . TRP B 1 51 ? 12.524 0.545 -18.177 1 97.25 51 TRP B C 1
ATOM 2638 O O . TRP B 1 51 ? 13.212 0.168 -19.129 1 97.25 51 TRP B O 1
ATOM 2648 N N . THR B 1 52 ? 12.982 1.416 -17.241 1 97.09 52 THR B N 1
ATOM 2649 C CA . THR B 1 52 ? 14.358 1.899 -17.229 1 97.09 52 THR B CA 1
ATOM 2650 C C . THR B 1 52 ? 15.078 1.449 -15.961 1 97.09 52 THR B C 1
ATOM 2652 O O . THR B 1 52 ? 14.527 1.541 -14.862 1 97.09 52 THR B O 1
ATOM 2655 N N . THR B 1 53 ? 16.261 0.92 -16.136 1 97.49 53 THR B N 1
ATOM 2656 C CA . THR B 1 53 ? 17.087 0.626 -14.97 1 97.49 53 THR B CA 1
ATOM 2657 C C . THR B 1 53 ? 17.462 1.909 -14.235 1 97.49 53 THR B C 1
ATOM 2659 O O . THR B 1 53 ? 17.982 2.849 -14.84 1 97.49 53 THR B O 1
ATOM 2662 N N . PRO B 1 54 ? 17.196 2.02 -13.017 1 97.41 54 PRO B N 1
ATOM 2663 C CA . PRO B 1 54 ? 17.528 3.239 -12.276 1 97.41 54 PRO B CA 1
ATOM 2664 C C . PRO B 1 54 ? 19.033 3.446 -12.124 1 97.41 54 PRO B C 1
ATOM 2666 O O . PRO B 1 54 ? 19.815 2.524 -12.371 1 97.41 54 PRO B O 1
ATOM 2669 N N . PRO B 1 55 ? 19.413 4.649 -11.767 1 96.93 55 PRO B N 1
ATOM 2670 C CA . PRO B 1 55 ? 20.832 4.883 -11.493 1 96.93 55 PRO B CA 1
ATOM 2671 C C . PRO B 1 55 ? 21.333 4.111 -10.275 1 96.93 55 PRO B C 1
ATOM 2673 O O . PRO B 1 55 ? 20.57 3.87 -9.336 1 96.93 55 PRO B O 1
ATOM 2676 N N . ASN B 1 56 ? 22.615 3.799 -10.251 1 97.36 56 ASN B N 1
ATOM 2677 C CA . ASN B 1 56 ? 23.23 3.087 -9.136 1 97.36 56 ASN B CA 1
ATOM 2678 C C . ASN B 1 56 ? 23.132 3.885 -7.839 1 97.36 56 ASN B C 1
ATOM 2680 O O . ASN B 1 56 ? 23.146 3.31 -6.749 1 97.36 56 ASN B O 1
ATOM 2684 N N . SER B 1 57 ? 22.933 5.165 -7.92 1 96.69 57 SER B N 1
ATOM 2685 C CA . SER B 1 57 ? 22.881 6.036 -6.75 1 96.69 57 SER B CA 1
ATOM 2686 C C . SER B 1 57 ? 21.546 5.907 -6.024 1 96.69 57 SER B C 1
ATOM 2688 O O . SER B 1 57 ? 21.365 6.471 -4.943 1 96.69 57 SER B O 1
ATOM 2690 N N . SER B 1 58 ? 20.646 5.11 -6.554 1 96.07 58 SER B N 1
ATOM 2691 C CA . SER B 1 58 ? 19.329 4.962 -5.945 1 96.07 58 SER B CA 1
ATOM 2692 C C . SER B 1 58 ? 19.353 3.937 -4.817 1 96.07 58 SER B C 1
ATOM 2694 O O . SER B 1 58 ? 18.359 3.761 -4.109 1 96.07 58 SER B O 1
ATOM 2696 N N . VAL B 1 59 ? 20.473 3.297 -4.613 1 95.98 59 VAL B N 1
ATOM 2697 C CA . VAL B 1 59 ? 20.553 2.167 -3.694 1 95.98 59 VAL B CA 1
ATOM 2698 C C . VAL B 1 59 ? 21.788 2.309 -2.807 1 95.98 59 VAL B C 1
ATOM 2700 O O . VAL B 1 59 ? 22.854 2.716 -3.276 1 95.98 59 VAL B O 1
ATOM 2703 N N . VAL B 1 60 ? 21.59 2.037 -1.544 1 94.83 60 VAL B N 1
ATOM 2704 C CA . VAL B 1 60 ? 22.737 1.785 -0.679 1 94.83 60 VAL B CA 1
ATOM 2705 C C . VAL B 1 60 ? 23.177 0.329 -0.814 1 94.83 60 VAL B C 1
ATOM 2707 O O . VAL B 1 60 ? 22.464 -0.583 -0.389 1 94.83 60 VAL B O 1
ATOM 2710 N N . TRP B 1 61 ? 24.381 0.074 -1.303 1 95.27 61 TRP B N 1
ATOM 2711 C CA . TRP B 1 61 ? 24.768 -1.235 -1.82 1 95.27 61 TRP B CA 1
ATOM 2712 C C . TRP B 1 61 ? 25.471 -2.058 -0.746 1 95.27 61 TRP B C 1
ATOM 2714 O O . TRP B 1 61 ? 25.779 -3.233 -0.958 1 95.27 61 TRP B O 1
ATOM 2724 N N . SER B 1 62 ? 25.632 -1.577 0.459 1 92.57 62 SER B N 1
ATOM 2725 C CA . SER B 1 62 ? 26.527 -2.156 1.454 1 92.57 62 SER B CA 1
ATOM 2726 C C . SER B 1 62 ? 26.119 -3.584 1.801 1 92.57 62 SER B C 1
ATOM 2728 O O . SER B 1 62 ? 26.972 -4.431 2.072 1 92.57 62 SER B O 1
ATOM 2730 N N . ALA B 1 63 ? 24.897 -3.877 1.724 1 90.78 63 ALA B N 1
ATOM 2731 C CA . ALA B 1 63 ? 24.411 -5.161 2.224 1 90.78 63 ALA B CA 1
ATOM 2732 C C . ALA B 1 63 ? 24.404 -6.213 1.119 1 90.78 63 ALA B C 1
ATOM 2734 O O . ALA B 1 63 ? 24.146 -7.391 1.376 1 90.78 63 ALA B O 1
ATOM 2735 N N . TYR B 1 64 ? 24.686 -5.844 -0.069 1 92.66 64 TYR B N 1
ATOM 2736 C CA . TYR B 1 64 ? 24.472 -6.733 -1.205 1 92.66 64 TYR B CA 1
ATOM 2737 C C . TYR B 1 64 ? 25.799 -7.203 -1.787 1 92.66 64 TYR B C 1
ATOM 2739 O O . TYR B 1 64 ? 26.805 -6.494 -1.708 1 92.66 64 TYR B O 1
ATOM 2747 N N . THR B 1 65 ? 25.76 -8.41 -2.372 1 91.98 65 THR B N 1
ATOM 2748 C CA . THR B 1 65 ? 26.933 -8.926 -3.069 1 91.98 65 THR B CA 1
ATOM 2749 C C . THR B 1 65 ? 27.255 -8.073 -4.292 1 91.98 65 THR B C 1
ATOM 2751 O O . THR B 1 65 ? 28.395 -7.64 -4.47 1 91.98 65 THR B O 1
ATOM 2754 N N . CYS B 1 66 ? 26.201 -7.865 -5.12 1 94.43 66 CYS B N 1
ATOM 2755 C CA . CYS B 1 66 ? 26.362 -6.923 -6.223 1 94.43 66 CYS B CA 1
ATOM 2756 C C . CYS B 1 66 ? 26.401 -5.488 -5.713 1 94.43 66 CYS B C 1
ATOM 2758 O O . CYS B 1 66 ? 25.654 -5.127 -4.802 1 94.43 66 CYS B O 1
ATOM 2760 N N . LYS B 1 67 ? 27.224 -4.643 -6.385 1 95.67 67 LYS B N 1
ATOM 2761 C CA . LYS B 1 67 ? 27.376 -3.265 -5.927 1 95.67 67 LYS B CA 1
ATOM 2762 C C . LYS B 1 67 ? 26.799 -2.282 -6.941 1 95.67 67 LYS B C 1
ATOM 2764 O O . LYS B 1 67 ? 26.958 -1.068 -6.795 1 95.67 67 LYS B O 1
ATOM 2769 N N . ASP B 1 68 ? 26.181 -2.858 -7.989 1 96.97 68 ASP B N 1
ATOM 2770 C CA . ASP B 1 68 ? 25.522 -2.041 -9.004 1 96.97 68 ASP B CA 1
ATOM 2771 C C . ASP B 1 68 ? 24.527 -2.868 -9.815 1 96.97 68 ASP B C 1
ATOM 2773 O O . ASP B 1 68 ? 24.46 -4.09 -9.665 1 96.97 68 ASP B O 1
ATOM 2777 N N . TYR B 1 69 ? 23.767 -2.185 -10.665 1 96.91 69 TYR B N 1
ATOM 2778 C CA . TYR B 1 69 ? 22.712 -2.865 -11.409 1 96.91 69 TYR B CA 1
ATOM 2779 C C . TYR B 1 69 ? 23.295 -3.694 -12.548 1 96.91 69 TYR B C 1
ATOM 2781 O O . TYR B 1 69 ? 22.723 -4.715 -12.937 1 96.91 69 TYR B O 1
ATOM 2789 N N . SER B 1 70 ? 24.41 -3.234 -13.113 1 96.93 70 SER B N 1
ATOM 2790 C CA . SER B 1 70 ? 25.046 -4.044 -14.147 1 96.93 70 SER B CA 1
ATOM 2791 C C . SER B 1 70 ? 25.377 -5.44 -13.63 1 96.93 70 SER B C 1
ATOM 2793 O O . SER B 1 70 ? 25.15 -6.434 -14.323 1 96.93 70 SER B O 1
ATOM 2795 N N . CYS B 1 71 ? 25.882 -5.477 -12.434 1 95.98 71 CYS B N 1
ATOM 2796 C CA . CYS B 1 71 ? 26.174 -6.754 -11.791 1 95.98 71 CYS B CA 1
ATOM 2797 C C . CYS B 1 71 ? 24.905 -7.58 -11.618 1 95.98 71 CYS B C 1
ATOM 2799 O O . CYS B 1 71 ? 24.887 -8.772 -11.931 1 95.98 71 CYS B O 1
ATOM 2801 N N . LEU B 1 72 ? 23.81 -7.009 -11.183 1 95.5 72 LEU B N 1
ATOM 2802 C CA . LEU B 1 72 ? 22.547 -7.707 -10.964 1 95.5 72 LEU B CA 1
ATOM 2803 C C . LEU B 1 72 ? 21.978 -8.226 -12.281 1 95.5 72 LEU B C 1
ATOM 2805 O O . LEU B 1 72 ? 21.49 -9.356 -12.348 1 95.5 72 LEU B O 1
ATOM 2809 N N . ILE B 1 73 ? 22.044 -7.434 -13.276 1 95.98 73 ILE B N 1
ATOM 2810 C CA . ILE B 1 73 ? 21.486 -7.759 -14.584 1 95.98 73 ILE B CA 1
ATOM 2811 C C . ILE B 1 73 ? 22.251 -8.931 -15.195 1 95.98 73 ILE B C 1
ATOM 2813 O O . ILE B 1 73 ? 21.658 -9.797 -15.842 1 95.98 73 ILE B O 1
ATOM 2817 N N . ASN B 1 74 ? 23.519 -9.02 -14.923 1 93.92 74 ASN B N 1
ATOM 2818 C CA . ASN B 1 74 ? 24.355 -10.042 -15.543 1 93.92 74 ASN B CA 1
ATOM 2819 C C . ASN B 1 74 ? 24.526 -11.254 -14.632 1 93.92 74 ASN B C 1
ATOM 2821 O O . ASN B 1 74 ? 25.236 -12.2 -14.977 1 93.92 74 ASN B O 1
ATOM 2825 N N . ARG B 1 75 ? 23.885 -11.223 -13.54 1 90.35 75 ARG B N 1
ATOM 2826 C CA . ARG B 1 75 ? 24.058 -12.25 -12.518 1 90.35 75 ARG B CA 1
ATOM 2827 C C . ARG B 1 75 ? 23.733 -13.633 -13.073 1 90.35 75 ARG B C 1
ATOM 2829 O O . ARG B 1 75 ? 24.349 -14.626 -12.678 1 90.35 75 ARG B O 1
ATOM 2836 N N . TYR B 1 76 ? 22.703 -13.736 -13.881 1 86.99 76 TYR B N 1
ATOM 2837 C CA . TYR B 1 76 ? 22.302 -15.016 -14.454 1 86.99 76 TYR B CA 1
ATOM 2838 C C . TYR B 1 76 ? 23.452 -15.649 -15.229 1 86.99 76 TYR B C 1
ATOM 2840 O O . TYR B 1 76 ? 23.587 -16.875 -15.26 1 86.99 76 TYR B O 1
ATOM 2848 N N . ARG B 1 77 ? 24.33 -14.858 -15.755 1 87.76 77 ARG B N 1
ATOM 2849 C CA . ARG B 1 77 ? 25.454 -15.332 -16.557 1 87.76 77 ARG B CA 1
ATOM 2850 C C . ARG B 1 77 ? 26.68 -15.583 -15.687 1 87.76 77 ARG B C 1
ATOM 2852 O O . ARG B 1 77 ? 27.513 -16.433 -16.009 1 87.76 77 ARG B O 1
ATOM 2859 N N . THR B 1 78 ? 26.752 -14.952 -14.617 1 86.35 78 THR B N 1
ATOM 2860 C CA . THR B 1 78 ? 28.021 -14.929 -13.899 1 86.35 78 THR B CA 1
ATOM 2861 C C . THR B 1 78 ? 27.941 -15.775 -12.631 1 86.35 78 THR B C 1
ATOM 2863 O O . THR B 1 78 ? 28.962 -16.249 -12.129 1 86.35 78 THR B O 1
ATOM 2866 N N . GLN B 1 79 ? 26.79 -15.791 -12.062 1 81.57 79 GLN B N 1
ATOM 2867 C CA . GLN B 1 79 ? 26.647 -16.49 -10.79 1 81.57 79 GLN B CA 1
ATOM 2868 C C . GLN B 1 79 ? 26.284 -17.956 -11.006 1 81.57 79 GLN B C 1
ATOM 2870 O O . GLN B 1 79 ? 25.388 -18.27 -11.792 1 81.57 79 GLN B O 1
ATOM 2875 N N . LYS B 1 80 ? 27.07 -18.715 -10.34 1 78.29 80 LYS B N 1
ATOM 2876 C CA . LYS B 1 80 ? 26.799 -20.15 -10.375 1 78.29 80 LYS B CA 1
ATOM 2877 C C . LYS B 1 80 ? 25.775 -20.542 -9.314 1 78.29 80 LYS B C 1
ATOM 2879 O O . LYS B 1 80 ? 25.625 -19.852 -8.304 1 78.29 80 LYS B O 1
ATOM 2884 N N . GLY B 1 81 ? 24.978 -21.465 -9.504 1 72.23 81 GLY B N 1
ATOM 2885 C CA . GLY B 1 81 ? 24.011 -21.946 -8.531 1 72.23 81 GLY B CA 1
ATOM 2886 C C . GLY B 1 81 ? 22.607 -21.429 -8.779 1 72.23 81 GLY B C 1
ATOM 2887 O O . GLY B 1 81 ? 22.378 -20.665 -9.72 1 72.23 81 GLY B O 1
ATOM 2888 N N . PHE B 1 82 ? 21.687 -21.977 -7.953 1 67.64 82 PHE B N 1
ATOM 2889 C CA . PHE B 1 82 ? 20.281 -21.622 -8.109 1 67.64 82 PHE B CA 1
ATOM 2890 C C . PHE B 1 82 ? 19.901 -20.485 -7.168 1 67.64 82 PHE B C 1
ATOM 2892 O O . PHE B 1 82 ? 20.27 -20.496 -5.992 1 67.64 82 PHE B O 1
ATOM 2899 N N . ASP B 1 83 ? 19.555 -19.397 -7.708 1 70.36 83 ASP B N 1
ATOM 2900 C CA . ASP B 1 83 ? 18.915 -18.322 -6.955 1 70.36 83 ASP B CA 1
ATOM 2901 C C . ASP B 1 83 ? 17.599 -17.903 -7.606 1 70.36 83 ASP B C 1
ATOM 2903 O O . ASP B 1 83 ? 17.46 -17.959 -8.83 1 70.36 83 ASP B O 1
ATOM 2907 N N . ASP B 1 84 ? 16.736 -17.642 -6.615 1 69.66 84 ASP B N 1
ATOM 2908 C CA . ASP B 1 84 ? 15.473 -17.13 -7.136 1 69.66 84 ASP B CA 1
ATOM 2909 C C . ASP B 1 84 ? 15.653 -15.742 -7.747 1 69.66 84 ASP B C 1
ATOM 2911 O O . ASP B 1 84 ? 16.422 -14.927 -7.232 1 69.66 84 ASP B O 1
ATOM 2915 N N . CYS B 1 85 ? 15.298 -15.49 -8.926 1 80.87 85 CYS B N 1
ATOM 2916 C CA . CYS B 1 85 ? 15.225 -14.199 -9.599 1 80.87 85 CYS B CA 1
ATOM 2917 C C . CYS B 1 85 ? 16.609 -13.728 -10.029 1 80.87 85 CYS B C 1
ATOM 2919 O O . CYS B 1 85 ? 16.97 -12.57 -9.816 1 80.87 85 CYS B O 1
ATOM 2921 N N . LYS B 1 86 ? 17.465 -14.512 -10.521 1 83.45 86 LYS B N 1
ATOM 2922 C CA . LYS B 1 86 ? 18.786 -14.135 -11.015 1 83.45 86 LYS B CA 1
ATOM 2923 C C . LYS B 1 86 ? 18.677 -13.225 -12.235 1 83.45 86 LYS B C 1
ATOM 2925 O O . LYS B 1 86 ? 19.581 -12.432 -12.508 1 83.45 86 LYS B O 1
ATOM 2930 N N . ASP B 1 87 ? 17.586 -13.33 -12.913 1 86.83 87 ASP B N 1
ATOM 2931 C CA . ASP B 1 87 ? 17.438 -12.561 -14.145 1 86.83 87 ASP B CA 1
ATOM 2932 C C . ASP B 1 87 ? 16.348 -11.501 -14.003 1 86.83 87 ASP B C 1
ATOM 2934 O O . ASP B 1 87 ? 15.936 -10.891 -14.991 1 86.83 87 ASP B O 1
ATOM 2938 N N . CYS B 1 88 ? 15.9 -11.243 -12.834 1 91.46 88 CYS B N 1
ATOM 2939 C CA . CYS B 1 88 ? 14.733 -10.393 -12.623 1 91.46 88 CYS B CA 1
ATOM 2940 C C . CYS B 1 88 ? 15.055 -8.937 -12.937 1 91.46 88 CYS B C 1
ATOM 2942 O O . CYS B 1 88 ? 14.183 -8.184 -13.373 1 91.46 88 CYS B O 1
ATOM 2944 N N . PHE B 1 89 ? 16.341 -8.565 -12.767 1 95.75 89 PHE B N 1
ATOM 2945 C CA . PHE B 1 89 ? 16.684 -7.156 -12.92 1 95.75 89 PHE B CA 1
ATOM 2946 C C . PHE B 1 89 ? 16.946 -6.819 -14.383 1 95.75 89 PHE B C 1
ATOM 2948 O O . PHE B 1 89 ? 17.11 -5.649 -14.736 1 95.75 89 PHE B O 1
ATOM 2955 N N . ASP B 1 90 ? 17.011 -7.906 -15.203 1 95.64 90 ASP B N 1
ATOM 2956 C CA . ASP B 1 90 ? 17.151 -7.691 -16.64 1 95.64 90 ASP B CA 1
ATOM 2957 C C . ASP B 1 90 ? 15.797 -7.417 -17.289 1 95.64 90 ASP B C 1
ATOM 2959 O O . ASP B 1 90 ? 15.122 -8.343 -17.744 1 95.64 90 ASP B O 1
ATOM 2963 N N . LEU B 1 91 ? 15.449 -6.161 -17.436 1 96.3 91 LEU B N 1
ATOM 2964 C CA . LEU B 1 91 ? 14.143 -5.759 -17.946 1 96.3 91 LEU B CA 1
ATOM 2965 C C . LEU B 1 91 ? 14.019 -6.074 -19.433 1 96.3 91 LEU B C 1
ATOM 2967 O O . LEU B 1 91 ? 12.913 -6.102 -19.976 1 96.3 91 LEU B O 1
ATOM 2971 N N . GLU B 1 92 ? 15.143 -6.285 -20.079 1 94.1 92 GLU B N 1
ATOM 2972 C CA . GLU B 1 92 ? 15.137 -6.591 -21.506 1 94.1 92 GLU B CA 1
ATOM 2973 C C . GLU B 1 92 ? 15.092 -8.097 -21.748 1 94.1 92 GLU B C 1
ATOM 2975 O O . GLU B 1 92 ? 15.002 -8.545 -22.893 1 94.1 92 GLU B O 1
ATOM 2980 N N . GLY B 1 93 ? 15.177 -8.874 -20.724 1 92.01 93 GLY B N 1
ATOM 2981 C CA . GLY B 1 93 ? 15.056 -10.32 -20.817 1 92.01 93 GLY B CA 1
ATOM 2982 C C . GLY B 1 93 ? 13.623 -10.807 -20.713 1 92.01 93 GLY B C 1
ATOM 2983 O O . GLY B 1 93 ? 12.742 -10.316 -21.422 1 92.01 93 GLY B O 1
ATOM 2984 N N . ARG B 1 94 ? 13.393 -11.753 -19.864 1 87.51 94 ARG B N 1
ATOM 2985 C CA . ARG B 1 94 ? 12.079 -12.376 -19.734 1 87.51 94 ARG B CA 1
ATOM 2986 C C . ARG B 1 94 ? 11.041 -11.369 -19.252 1 87.51 94 ARG B C 1
ATOM 2988 O O . ARG B 1 94 ? 9.865 -11.46 -19.612 1 87.51 94 ARG B O 1
ATOM 2995 N N . GLU B 1 95 ? 11.468 -10.43 -18.431 1 92.49 95 GLU B N 1
ATOM 2996 C CA . GLU B 1 95 ? 10.549 -9.44 -17.877 1 92.49 95 GLU B CA 1
ATOM 2997 C C . GLU B 1 95 ? 9.857 -8.65 -18.984 1 92.49 95 GLU B C 1
ATOM 2999 O O . GLU B 1 95 ? 8.733 -8.176 -18.805 1 92.49 95 GLU B O 1
ATOM 3004 N N . LYS B 1 96 ? 10.479 -8.589 -20.112 1 91.76 96 LYS B N 1
ATOM 3005 C CA . LYS B 1 96 ? 9.979 -7.79 -21.227 1 91.76 96 LYS B CA 1
ATOM 3006 C C . LYS B 1 96 ? 8.648 -8.333 -21.739 1 91.76 96 LYS B C 1
ATOM 3008 O O . LYS B 1 96 ? 7.784 -7.567 -22.172 1 91.76 96 LYS B O 1
ATOM 3013 N N . THR B 1 97 ? 8.436 -9.63 -21.608 1 92.17 97 THR B N 1
ATOM 3014 C CA . THR B 1 97 ? 7.256 -10.233 -22.217 1 92.17 97 THR B CA 1
ATOM 3015 C C . THR B 1 97 ? 6.371 -10.881 -21.157 1 92.17 97 THR B C 1
ATOM 3017 O O . THR B 1 97 ? 5.293 -11.392 -21.468 1 92.17 97 THR B O 1
ATOM 3020 N N . SER B 1 98 ? 6.801 -10.84 -19.968 1 91.63 98 SER B N 1
ATOM 3021 C CA . SER B 1 98 ? 6.046 -11.48 -18.895 1 91.63 98 SER B CA 1
ATOM 3022 C C . SER B 1 98 ? 4.619 -10.946 -18.829 1 91.63 98 SER B C 1
ATOM 3024 O O . SER B 1 98 ? 4.404 -9.733 -18.841 1 91.63 98 SER B O 1
ATOM 3026 N N . TRP B 1 99 ? 3.598 -11.809 -18.865 1 93.82 99 TRP B N 1
ATOM 3027 C CA . TRP B 1 99 ? 2.158 -11.592 -18.763 1 93.82 99 TRP B CA 1
ATOM 3028 C C . TRP B 1 99 ? 1.631 -10.849 -19.985 1 93.82 99 TRP B C 1
ATOM 3030 O O . TRP B 1 99 ? 0.459 -10.468 -20.031 1 93.82 99 TRP B O 1
ATOM 3040 N N . ALA B 1 100 ? 2.479 -10.451 -20.954 1 91.08 100 ALA B N 1
ATOM 3041 C CA . ALA B 1 100 ? 2.058 -9.735 -22.155 1 91.08 100 ALA B CA 1
ATOM 3042 C C . ALA B 1 100 ? 1.759 -10.704 -23.295 1 91.08 100 ALA B C 1
ATOM 3044 O O . ALA B 1 100 ? 0.918 -10.423 -24.152 1 91.08 100 ALA B O 1
ATOM 3045 N N . ALA B 1 101 ? 2.472 -11.748 -23.375 1 82.79 101 ALA B N 1
ATOM 3046 C CA . ALA B 1 101 ? 2.312 -12.747 -24.429 1 82.79 101 ALA B CA 1
ATOM 3047 C C . ALA B 1 101 ? 2.442 -14.16 -23.869 1 82.79 101 ALA B C 1
ATOM 3049 O O . ALA B 1 101 ? 3.024 -14.361 -22.801 1 82.79 101 ALA B O 1
ATOM 3050 N N . LYS B 1 102 ? 1.562 -14.952 -24.499 1 75 102 LYS B N 1
ATOM 3051 C CA . LYS B 1 102 ? 1.693 -16.347 -24.092 1 75 102 LYS B CA 1
ATOM 3052 C C . LYS B 1 102 ? 3.104 -16.867 -24.353 1 75 102 LYS B C 1
ATOM 3054 O O . LYS B 1 102 ? 3.708 -16.548 -25.38 1 75 102 LYS B O 1
ATOM 3059 N N . GLN B 1 103 ? 3.799 -17.127 -23.34 1 61.72 103 GLN B N 1
ATOM 3060 C CA . GLN B 1 103 ? 5.173 -17.587 -23.511 1 61.72 103 GLN B CA 1
ATOM 3061 C C . GLN B 1 103 ? 5.212 -18.985 -24.121 1 61.72 103 GLN B C 1
ATOM 3063 O O . GLN B 1 103 ? 4.427 -19.856 -23.741 1 61.72 103 GLN B O 1
ATOM 3068 N N . SER B 1 104 ? 5.491 -19.059 -25.424 1 51.79 104 SER B N 1
ATOM 3069 C CA . SER B 1 104 ? 5.627 -20.353 -26.084 1 51.79 104 SER B CA 1
ATOM 3070 C C . SER B 1 104 ? 6.566 -21.272 -25.309 1 51.79 104 SER B C 1
ATOM 3072 O O . SER B 1 104 ? 6.375 -22.49 -25.29 1 51.79 104 SER B O 1
ATOM 3074 N N . ASN B 1 105 ? 7.702 -20.817 -25.027 1 46.94 105 ASN B N 1
ATOM 3075 C CA . ASN B 1 105 ? 8.855 -21.687 -24.821 1 46.94 105 ASN B CA 1
ATOM 3076 C C . ASN B 1 105 ? 8.981 -22.116 -23.362 1 46.94 105 ASN B C 1
ATOM 3078 O O . ASN B 1 105 ? 9.949 -22.779 -22.987 1 46.94 105 ASN B O 1
ATOM 3082 N N . GLY B 1 106 ? 8.469 -21.318 -22.425 1 47.53 106 GLY B N 1
ATOM 3083 C CA . GLY B 1 106 ? 9.142 -21.742 -21.208 1 47.53 106 GLY B CA 1
ATOM 3084 C C . GLY B 1 106 ? 8.725 -23.126 -20.747 1 47.53 106 GLY B C 1
ATOM 3085 O O . GLY B 1 106 ? 7.791 -23.714 -21.297 1 47.53 106 GLY B O 1
ATOM 3086 N N . GLY B 1 107 ? 9.65 -23.807 -20.057 1 47.74 107 GLY B N 1
ATOM 3087 C CA . GLY B 1 107 ? 9.621 -25.163 -19.533 1 47.74 107 GLY B CA 1
ATOM 3088 C C . GLY B 1 107 ? 8.242 -25.595 -19.073 1 47.74 107 GLY B C 1
ATOM 3089 O O . GLY B 1 107 ? 8.061 -26.725 -18.613 1 47.74 107 GLY B O 1
ATOM 3090 N N . GLY B 1 108 ? 7.378 -24.591 -18.818 1 51.52 108 GLY B N 1
ATOM 3091 C CA . GLY B 1 108 ? 6.113 -25.149 -18.367 1 51.52 108 GLY B CA 1
ATOM 3092 C C . GLY B 1 108 ? 5.165 -25.474 -19.506 1 51.52 108 GLY B C 1
ATOM 3093 O O . GLY B 1 108 ? 5.403 -25.081 -20.65 1 51.52 108 GLY B O 1
ATOM 3094 N N . GLY B 1 109 ? 4.465 -26.533 -19.469 1 55.22 109 GLY B N 1
ATOM 3095 C CA . GLY B 1 109 ? 3.428 -27.074 -20.332 1 55.22 109 GLY B CA 1
ATOM 3096 C C . GLY B 1 109 ? 2.508 -26.009 -20.899 1 55.22 109 GLY B C 1
ATOM 3097 O O . GLY B 1 109 ? 2.43 -24.901 -20.364 1 55.22 109 GLY B O 1
ATOM 3098 N N . GLU B 1 110 ? 2.046 -26.126 -22.049 1 62.7 110 GLU B N 1
ATOM 3099 C CA . GLU B 1 110 ? 1.06 -25.358 -22.804 1 62.7 110 GLU B CA 1
ATOM 3100 C C . GLU B 1 110 ? -0.1 -24.922 -21.913 1 62.7 110 GLU B C 1
ATOM 3102 O O . GLU B 1 110 ? -0.587 -25.703 -21.092 1 62.7 110 GLU B O 1
ATOM 3107 N N . GLY B 1 111 ? -0.355 -23.559 -21.657 1 78.62 111 GLY B N 1
ATOM 3108 C CA . GLY B 1 111 ? -1.592 -23.073 -21.065 1 78.62 111 GLY B CA 1
ATOM 3109 C C . GLY B 1 111 ? -1.402 -22.497 -19.675 1 78.62 111 GLY B C 1
ATOM 3110 O O . GLY B 1 111 ? -2.326 -21.909 -19.11 1 78.62 111 GLY B O 1
ATOM 3111 N N . LEU B 1 112 ? -0.182 -22.587 -19.146 1 86.56 112 LEU B N 1
ATOM 3112 C CA . LEU B 1 112 ? 0.053 -22.157 -17.772 1 86.56 112 LEU B CA 1
ATOM 3113 C C . LEU B 1 112 ? 0.16 -20.638 -17.689 1 86.56 112 LEU B C 1
ATOM 3115 O O . LEU B 1 112 ? -0.041 -20.054 -16.622 1 86.56 112 LEU B O 1
ATOM 3119 N N . ASP B 1 113 ? 0.41 -20.086 -18.802 1 89.56 113 ASP B N 1
ATOM 3120 C CA . ASP B 1 113 ? 0.666 -18.649 -18.819 1 89.56 113 ASP B CA 1
ATOM 3121 C C . ASP B 1 113 ? -0.596 -17.87 -19.183 1 89.56 113 ASP B C 1
ATOM 3123 O O . ASP B 1 113 ? -1.043 -17.905 -20.332 1 89.56 113 ASP B O 1
ATOM 3127 N N . PHE B 1 114 ? -1.162 -17.31 -18.197 1 94.15 114 PHE B N 1
ATOM 3128 C CA . PHE B 1 114 ? -2.255 -16.385 -18.468 1 94.15 114 PHE B CA 1
ATOM 3129 C C . PHE B 1 114 ? -1.723 -14.984 -18.745 1 94.15 114 PHE B C 1
ATOM 3131 O O . PHE B 1 114 ? -0.791 -14.526 -18.08 1 94.15 114 PHE B O 1
ATOM 3138 N N . THR B 1 115 ? -2.28 -14.315 -19.743 1 95.46 115 THR B N 1
ATOM 3139 C CA . THR B 1 115 ? -1.885 -12.934 -19.996 1 95.46 115 THR B CA 1
ATOM 3140 C C . THR B 1 115 ? -2.747 -11.968 -19.188 1 95.46 115 THR B C 1
ATOM 3142 O O . THR B 1 115 ? -3.861 -12.31 -18.785 1 95.46 115 THR B O 1
ATOM 3145 N N . THR B 1 116 ? -2.244 -10.785 -18.974 1 96.5 116 THR B N 1
ATOM 3146 C CA . THR B 1 116 ? -2.976 -9.741 -18.264 1 96.5 116 THR B CA 1
ATOM 3147 C C . THR B 1 116 ? -4.304 -9.446 -18.955 1 96.5 116 THR B C 1
ATOM 3149 O O . THR B 1 116 ? -5.345 -9.357 -18.3 1 96.5 116 THR B O 1
ATOM 3152 N N . ASP B 1 117 ? -4.269 -9.387 -20.234 1 96.08 117 ASP B N 1
ATOM 3153 C CA . ASP B 1 117 ? -5.476 -9.051 -20.984 1 96.08 117 ASP B CA 1
ATOM 3154 C C . ASP B 1 117 ? -6.52 -10.159 -20.869 1 96.08 117 ASP B C 1
ATOM 3156 O O . ASP B 1 117 ? -7.716 -9.883 -20.752 1 96.08 117 ASP B O 1
ATOM 3160 N N . GLU B 1 118 ? -6.052 -11.416 -20.931 1 95.64 118 GLU B N 1
ATOM 3161 C CA . GLU B 1 118 ? -6.96 -12.546 -20.765 1 95.64 118 GLU B CA 1
ATOM 3162 C C . GLU B 1 118 ? -7.648 -12.506 -19.403 1 95.64 118 GLU B C 1
ATOM 3164 O O . GLU B 1 118 ? -8.856 -12.733 -19.305 1 95.64 118 GLU B O 1
ATOM 3169 N N . VAL B 1 119 ? -6.896 -12.216 -18.399 1 97.49 119 VAL B N 1
ATOM 3170 C CA . VAL B 1 119 ? -7.418 -12.196 -17.037 1 97.49 119 VAL B CA 1
ATOM 3171 C C . VAL B 1 119 ? -8.382 -11.023 -16.871 1 97.49 119 VAL B C 1
ATOM 3173 O O . VAL B 1 119 ? -9.486 -11.189 -16.346 1 97.49 119 VAL B O 1
ATOM 3176 N N . LEU B 1 120 ? -8.025 -9.839 -17.354 1 97.42 120 LEU B N 1
ATOM 3177 C CA . LEU B 1 120 ? -8.846 -8.643 -17.194 1 97.42 120 LEU B CA 1
ATOM 3178 C C . LEU B 1 120 ? -10.141 -8.762 -17.99 1 97.42 120 LEU B C 1
ATOM 3180 O O . LEU B 1 120 ? -11.161 -8.179 -17.614 1 97.42 120 LEU B O 1
ATOM 3184 N N . ALA B 1 121 ? -10.138 -9.583 -19.017 1 97.26 121 ALA B N 1
ATOM 3185 C CA . ALA B 1 121 ? -11.304 -9.755 -19.879 1 97.26 121 ALA B CA 1
ATOM 3186 C C . ALA B 1 121 ? -12.387 -10.572 -19.18 1 97.26 121 ALA B C 1
ATOM 3188 O O . ALA B 1 121 ? -13.533 -10.612 -19.634 1 97.26 121 ALA B O 1
ATOM 3189 N N . THR B 1 122 ? -12.053 -11.198 -18.08 1 97.24 122 THR B N 1
ATOM 3190 C CA . THR B 1 122 ? -13.033 -12.008 -17.365 1 97.24 122 THR B CA 1
ATOM 3191 C C . THR B 1 122 ? -14.005 -11.122 -16.591 1 97.24 122 THR B C 1
ATOM 3193 O O . THR B 1 122 ? -15.025 -11.599 -16.091 1 97.24 122 THR B O 1
ATOM 3196 N N . LYS B 1 123 ? -13.713 -9.816 -16.462 1 96.56 123 LYS B N 1
ATOM 3197 C CA . LYS B 1 123 ? -14.549 -8.852 -15.752 1 96.56 123 LYS B CA 1
ATOM 3198 C C . LYS B 1 123 ? -14.927 -7.682 -16.656 1 96.56 123 LYS B C 1
ATOM 3200 O O . LYS B 1 123 ? -14.294 -7.46 -17.69 1 96.56 123 LYS B O 1
ATOM 3205 N N . LYS B 1 124 ? -15.958 -7.019 -16.251 1 94.91 124 LYS B N 1
ATOM 3206 C CA . LYS B 1 124 ? -16.291 -5.793 -16.971 1 94.91 124 LYS B CA 1
ATOM 3207 C C . LYS B 1 124 ? -15.125 -4.809 -16.949 1 94.91 124 LYS B C 1
ATOM 3209 O O . LYS B 1 124 ? -14.471 -4.636 -15.919 1 94.91 124 LYS B O 1
ATOM 3214 N N . ALA B 1 125 ? -14.919 -4.194 -18.057 1 94.11 125 ALA B N 1
ATOM 3215 C CA . ALA B 1 125 ? -13.788 -3.282 -18.207 1 94.11 125 ALA B CA 1
ATOM 3216 C C . ALA B 1 125 ? -13.819 -2.19 -17.142 1 94.11 125 ALA B C 1
ATOM 3218 O O . ALA B 1 125 ? -14.865 -1.584 -16.896 1 94.11 125 ALA B O 1
ATOM 3219 N N . GLY B 1 126 ? -12.705 -2.056 -16.491 1 93.72 126 GLY B N 1
ATOM 3220 C CA . GLY B 1 126 ? -12.556 -0.947 -15.562 1 93.72 126 GLY B CA 1
ATOM 3221 C C . GLY B 1 126 ? -12.948 -1.303 -14.14 1 93.72 126 GLY B C 1
ATOM 3222 O O . GLY B 1 126 ? -12.798 -0.489 -13.227 1 93.72 126 GLY B O 1
ATOM 3223 N N . THR B 1 127 ? -13.408 -2.507 -13.886 1 95.17 127 THR B N 1
ATOM 3224 C CA . THR B 1 127 ? -13.878 -2.845 -12.548 1 95.17 127 THR B CA 1
ATOM 3225 C C . THR B 1 127 ? -12.742 -3.413 -11.702 1 95.17 127 THR B C 1
ATOM 3227 O O . THR B 1 127 ? -12.871 -3.536 -10.482 1 95.17 127 THR B O 1
ATOM 3230 N N . ILE B 1 128 ? -11.668 -3.796 -12.349 1 97.99 128 ILE B N 1
ATOM 3231 C CA . ILE B 1 128 ? -10.429 -4.072 -11.63 1 97.99 128 ILE B CA 1
ATOM 3232 C C . ILE B 1 128 ? -9.582 -2.804 -11.555 1 97.99 128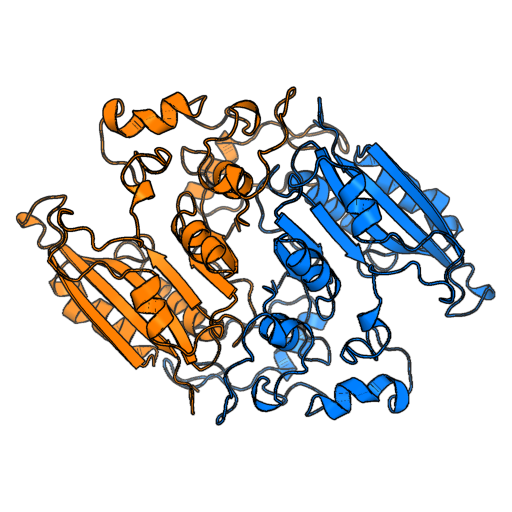 ILE B C 1
ATOM 3234 O O . ILE B 1 128 ? -9.08 -2.324 -12.575 1 97.99 128 ILE B O 1
ATOM 3238 N N . ARG B 1 129 ? -9.464 -2.296 -10.386 1 98.25 129 ARG B N 1
ATOM 3239 C CA . ARG B 1 129 ? -8.838 -0.985 -10.248 1 98.25 129 ARG B CA 1
ATOM 3240 C C . ARG B 1 129 ? -7.604 -1.058 -9.355 1 98.25 129 ARG B C 1
ATOM 3242 O O . ARG B 1 129 ? -6.606 -0.381 -9.609 1 98.25 129 ARG B O 1
ATOM 3249 N N . ILE B 1 130 ? -7.655 -1.886 -8.336 1 98.82 130 ILE B N 1
ATOM 3250 C CA . ILE B 1 130 ? -6.589 -1.938 -7.341 1 98.82 130 ILE B CA 1
ATOM 3251 C C . ILE B 1 130 ? -6.303 -3.391 -6.967 1 98.82 130 ILE B C 1
ATOM 3253 O O . ILE B 1 130 ? -7.175 -4.253 -7.091 1 98.82 130 ILE B O 1
ATOM 3257 N N . GLY B 1 131 ? -5.116 -3.633 -6.51 1 98.8 131 GLY B N 1
ATOM 3258 C CA . GLY B 1 131 ? -4.779 -4.995 -6.127 1 98.8 131 GLY B CA 1
ATOM 3259 C C . GLY B 1 131 ? -3.451 -5.099 -5.402 1 98.8 131 GLY B C 1
ATOM 3260 O O . GLY B 1 131 ? -2.845 -4.083 -5.055 1 98.8 131 GLY B O 1
ATOM 3261 N N . LEU B 1 132 ? -3.114 -6.342 -5.109 1 98.61 132 LEU B N 1
ATOM 3262 C CA . LEU B 1 132 ? -1.895 -6.717 -4.401 1 98.61 132 LEU B CA 1
ATOM 3263 C C . LEU B 1 132 ? -1.153 -7.823 -5.145 1 98.61 132 LEU B C 1
ATOM 3265 O O . LEU B 1 132 ? -1.771 -8.778 -5.622 1 98.61 132 LEU B O 1
ATOM 3269 N N . ASP B 1 133 ? 0.121 -7.612 -5.313 1 98.31 133 ASP B N 1
ATOM 3270 C CA . ASP B 1 133 ? 1.006 -8.65 -5.834 1 98.31 133 ASP B CA 1
ATOM 3271 C C . ASP B 1 133 ? 1.921 -9.191 -4.738 1 98.31 133 ASP B C 1
ATOM 3273 O O . ASP B 1 133 ? 2.805 -8.482 -4.253 1 98.31 133 ASP B O 1
ATOM 3277 N N . ILE B 1 134 ? 1.72 -10.436 -4.336 1 97.02 134 ILE B N 1
ATOM 3278 C CA . ILE B 1 134 ? 2.503 -11.065 -3.278 1 97.02 134 ILE B CA 1
ATOM 3279 C C . ILE B 1 134 ? 3.76 -11.697 -3.872 1 97.02 134 ILE B C 1
ATOM 3281 O O . ILE B 1 134 ? 3.675 -12.663 -4.635 1 97.02 134 ILE B O 1
ATOM 3285 N N . GLY B 1 135 ? 4.859 -11.143 -3.49 1 93.94 135 GLY B N 1
ATOM 3286 C CA . GLY B 1 135 ? 6.107 -11.615 -4.068 1 93.94 135 GLY B CA 1
ATOM 3287 C C . GLY B 1 135 ? 6.343 -11.102 -5.476 1 93.94 135 GLY B C 1
ATOM 3288 O O . GLY B 1 135 ? 6.529 -11.889 -6.407 1 93.94 135 GLY B O 1
ATOM 3289 N N . GLY B 1 136 ? 6.417 -9.914 -5.71 1 92.8 136 GLY B N 1
ATOM 3290 C CA . GLY B 1 136 ? 6.307 -9.313 -7.029 1 92.8 136 GLY B CA 1
ATOM 3291 C C . GLY B 1 136 ? 7.641 -9.184 -7.74 1 92.8 136 GLY B C 1
ATOM 3292 O O . GLY B 1 136 ? 7.709 -8.659 -8.853 1 92.8 136 GLY B O 1
ATOM 3293 N N . GLY B 1 137 ? 8.807 -9.727 -7.025 1 93.38 137 GLY B N 1
ATOM 3294 C CA . GLY B 1 137 ? 10.098 -9.562 -7.672 1 93.38 137 GLY B CA 1
ATOM 3295 C C . GLY B 1 137 ? 10.447 -8.111 -7.946 1 93.38 137 GLY B C 1
ATOM 3296 O O . GLY B 1 137 ? 10.465 -7.288 -7.029 1 93.38 137 GLY B O 1
ATOM 3297 N N . VAL B 1 138 ? 10.591 -7.8 -9.292 1 96.26 138 VAL B N 1
ATOM 3298 C CA . VAL B 1 138 ? 10.937 -6.427 -9.648 1 96.26 138 VAL B CA 1
ATOM 3299 C C . VAL B 1 138 ? 9.691 -5.69 -10.134 1 96.26 138 VAL B C 1
ATOM 3301 O O . VAL B 1 138 ? 9.793 -4.684 -10.84 1 96.26 138 VAL B O 1
ATOM 3304 N N . ALA B 1 139 ? 8.493 -6.257 -9.892 1 97.45 139 ALA B N 1
ATOM 3305 C CA . ALA B 1 139 ? 7.181 -5.625 -10.007 1 97.45 139 ALA B CA 1
ATOM 3306 C C . ALA B 1 139 ? 6.751 -5.516 -11.467 1 97.45 139 ALA B C 1
ATOM 3308 O O . ALA B 1 139 ? 6.03 -4.587 -11.84 1 97.45 139 ALA B O 1
ATOM 3309 N N . THR B 1 140 ? 7.2 -6.421 -12.326 1 97.44 140 THR B N 1
ATOM 3310 C CA . THR B 1 140 ? 6.81 -6.394 -13.732 1 97.44 140 THR B CA 1
ATOM 3311 C C . THR B 1 140 ? 5.299 -6.55 -13.877 1 97.44 140 THR B C 1
ATOM 3313 O O . THR B 1 140 ? 4.672 -5.855 -14.679 1 97.44 140 THR B O 1
ATOM 3316 N N . PHE B 1 141 ? 4.733 -7.415 -13.084 1 97.7 141 PHE B N 1
ATOM 3317 C CA . PHE B 1 141 ? 3.284 -7.576 -13.116 1 97.7 141 PHE B CA 1
ATOM 3318 C C . PHE B 1 141 ? 2.586 -6.258 -12.803 1 97.7 141 PHE B C 1
ATOM 3320 O O . PHE B 1 141 ? 1.661 -5.856 -13.512 1 97.7 141 PHE B O 1
ATOM 3327 N N . ALA B 1 142 ? 3.007 -5.619 -11.754 1 98.43 142 ALA B N 1
ATOM 3328 C CA . ALA B 1 142 ? 2.415 -4.346 -11.35 1 98.43 142 ALA B CA 1
ATOM 3329 C C . ALA B 1 142 ? 2.553 -3.302 -12.454 1 98.43 142 ALA B C 1
ATOM 3331 O O . ALA B 1 142 ? 1.633 -2.516 -12.693 1 98.43 142 ALA B O 1
ATOM 3332 N N . VAL B 1 143 ? 3.668 -3.29 -13.118 1 98.22 143 VAL B N 1
ATOM 3333 C CA . VAL B 1 143 ? 3.904 -2.356 -14.214 1 98.22 143 VAL B CA 1
ATOM 3334 C C . VAL B 1 143 ? 2.919 -2.629 -15.348 1 98.22 143 VAL B C 1
ATOM 3336 O O . VAL B 1 143 ? 2.309 -1.702 -15.886 1 98.22 143 VAL B O 1
ATOM 3339 N N . ARG B 1 144 ? 2.71 -3.934 -15.688 1 97.83 144 ARG B N 1
ATOM 3340 C CA . ARG B 1 144 ? 1.747 -4.31 -16.718 1 97.83 144 ARG B CA 1
ATOM 3341 C C . ARG B 1 144 ? 0.35 -3.804 -16.373 1 97.83 144 ARG B C 1
ATOM 3343 O O . ARG B 1 144 ? -0.38 -3.337 -17.25 1 97.83 144 ARG B O 1
ATOM 3350 N N . MET B 1 145 ? 0.047 -3.887 -15.158 1 97.93 145 MET B N 1
ATOM 3351 C CA . MET B 1 145 ? -1.27 -3.451 -14.704 1 97.93 145 MET B CA 1
ATOM 3352 C C . MET B 1 145 ? -1.375 -1.929 -14.717 1 97.93 145 MET B C 1
ATOM 3354 O O . MET B 1 145 ? -2.411 -1.377 -15.09 1 97.93 145 MET B O 1
ATOM 3358 N N . THR B 1 146 ? -0.274 -1.29 -14.259 1 97.05 146 THR B N 1
ATOM 3359 C CA . THR B 1 146 ? -0.251 0.169 -14.278 1 97.05 146 THR B CA 1
ATOM 3360 C C . THR B 1 146 ? -0.503 0.695 -15.688 1 97.05 146 THR B C 1
ATOM 3362 O O . THR B 1 146 ? -1.225 1.677 -15.87 1 97.05 146 THR B O 1
ATOM 3365 N N . GLU B 1 147 ? 0.032 0.051 -16.681 1 95.86 147 GLU B N 1
ATOM 3366 C CA . GLU B 1 147 ? -0.153 0.432 -18.078 1 95.86 147 GLU B CA 1
ATOM 3367 C C . GLU B 1 147 ? -1.613 0.295 -18.499 1 95.86 147 GLU B C 1
ATOM 3369 O O . GLU B 1 147 ? -2.019 0.83 -19.533 1 95.86 147 GLU B O 1
ATOM 3374 N N . ARG B 1 148 ? -2.369 -0.381 -17.706 1 95.59 148 ARG B N 1
ATOM 3375 C CA . ARG B 1 148 ? -3.797 -0.557 -17.945 1 95.59 148 ARG B CA 1
ATOM 3376 C C . ARG B 1 148 ? -4.624 0.231 -16.934 1 95.59 148 ARG B C 1
ATOM 3378 O O . ARG B 1 148 ? -5.811 -0.043 -16.747 1 95.59 148 ARG B O 1
ATOM 3385 N N . ASN B 1 149 ? -3.988 1.16 -16.206 1 94.9 149 ASN B N 1
ATOM 3386 C CA . ASN B 1 149 ? -4.596 2.079 -15.249 1 94.9 149 ASN B CA 1
ATOM 3387 C C . ASN B 1 149 ? -5.068 1.349 -13.995 1 94.9 149 ASN B C 1
ATOM 3389 O O . ASN B 1 149 ? -6.113 1.682 -13.434 1 94.9 149 ASN B O 1
ATOM 3393 N N . ILE B 1 150 ? -4.42 0.287 -13.67 1 97.76 150 ILE B N 1
ATOM 3394 C CA . ILE B 1 150 ? -4.71 -0.482 -12.465 1 97.76 150 ILE B CA 1
ATOM 3395 C C . ILE B 1 150 ? -3.566 -0.325 -11.465 1 97.76 150 ILE B C 1
ATOM 3397 O O . ILE B 1 150 ? -2.396 -0.477 -11.823 1 97.76 150 ILE B O 1
ATOM 3401 N N . THR B 1 151 ? -3.883 -0.001 -10.303 1 98.6 151 THR B N 1
ATOM 3402 C CA . THR B 1 151 ? -2.873 0.184 -9.267 1 98.6 151 THR B CA 1
ATOM 3403 C C . THR B 1 151 ? -2.63 -1.118 -8.509 1 98.6 151 THR B C 1
ATOM 3405 O O . THR B 1 151 ? -3.532 -1.632 -7.844 1 98.6 151 THR B O 1
ATOM 3408 N N . ILE B 1 152 ? -1.468 -1.648 -8.644 1 98.71 152 ILE B N 1
ATOM 3409 C CA . ILE B 1 152 ? -1.039 -2.822 -7.892 1 98.71 152 ILE B CA 1
ATOM 3410 C C . ILE B 1 152 ? 0.077 -2.436 -6.925 1 98.71 152 ILE B C 1
ATOM 3412 O O . ILE B 1 152 ? 1.095 -1.873 -7.334 1 98.71 152 ILE B O 1
ATOM 3416 N N . VAL B 1 153 ? -0.161 -2.647 -5.663 1 98.44 153 VAL B N 1
ATOM 3417 C CA . VAL B 1 153 ? 0.951 -2.599 -4.719 1 98.44 153 VAL B CA 1
ATOM 3418 C C . VAL B 1 153 ? 1.601 -3.977 -4.616 1 98.44 153 VAL B C 1
ATOM 3420 O O . VAL B 1 153 ? 0.933 -5 -4.779 1 98.44 153 VAL B O 1
ATOM 3423 N N . THR B 1 154 ? 2.905 -3.976 -4.42 1 97.8 154 THR B N 1
ATOM 3424 C CA . THR B 1 154 ? 3.607 -5.254 -4.469 1 97.8 154 THR B CA 1
ATOM 3425 C C . THR B 1 154 ? 4.43 -5.468 -3.202 1 97.8 154 THR B C 1
ATOM 3427 O O . THR B 1 154 ? 4.714 -4.516 -2.472 1 97.8 154 THR B O 1
ATOM 3430 N N . THR B 1 155 ? 4.684 -6.735 -2.937 1 95.33 155 THR B N 1
ATOM 3431 C CA . THR B 1 155 ? 5.561 -7.09 -1.827 1 95.33 155 THR B CA 1
ATOM 3432 C C . THR B 1 155 ? 6.79 -7.842 -2.328 1 95.33 155 THR B C 1
ATOM 3434 O O . THR B 1 155 ? 6.693 -8.661 -3.245 1 95.33 155 THR B O 1
ATOM 3437 N N . SER B 1 156 ? 7.921 -7.437 -1.868 1 91.09 156 SER B N 1
ATOM 3438 C CA . SER B 1 156 ? 9.183 -8.134 -2.099 1 91.09 156 SER B CA 1
ATOM 3439 C C . SER B 1 156 ? 10.135 -7.958 -0.92 1 91.09 156 SER B C 1
ATOM 3441 O O . SER B 1 156 ? 9.957 -7.053 -0.102 1 91.09 156 SER B O 1
ATOM 3443 N N . MET B 1 157 ? 10.996 -8.893 -0.776 1 87.82 157 MET B N 1
ATOM 3444 C CA . MET B 1 157 ? 12.043 -8.761 0.233 1 87.82 157 MET B CA 1
ATOM 3445 C C . MET B 1 157 ? 13.392 -8.475 -0.418 1 87.82 157 MET B C 1
ATOM 3447 O O . MET B 1 157 ? 13.667 -8.949 -1.521 1 87.82 157 MET B O 1
ATOM 3451 N N . ASN B 1 158 ? 14.142 -7.685 0.213 1 88.89 158 ASN B N 1
ATOM 3452 C CA . ASN B 1 158 ? 15.481 -7.381 -0.281 1 88.89 158 ASN B CA 1
ATOM 3453 C C . ASN B 1 158 ? 16.461 -8.509 0.028 1 88.89 158 ASN B C 1
ATOM 3455 O O . ASN B 1 158 ? 17.413 -8.32 0.787 1 88.89 158 ASN B O 1
ATOM 3459 N N . LEU B 1 159 ? 16.218 -9.593 -0.539 1 84.05 159 LEU B N 1
ATOM 3460 C CA . LEU B 1 159 ? 17.147 -10.698 -0.329 1 84.05 159 LEU B CA 1
ATOM 3461 C C . LEU B 1 159 ? 18.191 -10.749 -1.439 1 84.05 159 LEU B C 1
ATOM 3463 O O . LEU B 1 159 ? 17.865 -11.043 -2.591 1 84.05 159 LEU B O 1
ATOM 3467 N N . ASN B 1 160 ? 19.39 -10.41 -1.136 1 83.16 160 ASN B N 1
ATOM 3468 C CA . ASN B 1 160 ? 20.573 -10.338 -1.987 1 83.16 160 ASN B CA 1
ATOM 3469 C C . ASN B 1 160 ? 20.329 -9.462 -3.213 1 83.16 160 ASN B C 1
ATOM 3471 O O . ASN B 1 160 ? 20.81 -9.768 -4.305 1 83.16 160 ASN B O 1
ATOM 3475 N N . GLY B 1 161 ? 19.47 -8.535 -3.131 1 91.51 161 GLY B N 1
ATOM 3476 C CA . GLY B 1 161 ? 19.216 -7.494 -4.115 1 91.51 161 GLY B CA 1
ATOM 3477 C C . GLY B 1 161 ? 18.282 -6.411 -3.61 1 91.51 161 GLY B C 1
ATOM 3478 O O . GLY B 1 161 ? 17.452 -6.659 -2.733 1 91.51 161 GLY B O 1
ATOM 3479 N N . PRO B 1 162 ? 18.426 -5.223 -4.16 1 95.16 162 PRO B N 1
ATOM 3480 C CA . PRO B 1 162 ? 17.617 -4.083 -3.722 1 95.16 162 PRO B CA 1
ATOM 3481 C C . PRO B 1 162 ? 16.261 -4.019 -4.421 1 95.16 162 PRO B C 1
ATOM 3483 O O . PRO B 1 162 ? 15.928 -3.005 -5.04 1 95.16 162 PRO B O 1
ATOM 3486 N N . PHE B 1 163 ? 15.471 -5.023 -4.279 1 96.18 163 PHE B N 1
ATOM 3487 C CA . PHE B 1 163 ? 14.202 -5.168 -4.982 1 96.18 163 PHE B CA 1
ATOM 3488 C C . PHE B 1 163 ? 13.292 -3.976 -4.71 1 96.18 163 PHE B C 1
ATOM 3490 O O . PHE B 1 163 ? 12.719 -3.401 -5.637 1 96.18 163 PHE B O 1
ATOM 3497 N N . ASN B 1 164 ? 13.23 -3.53 -3.495 1 96.38 164 ASN B N 1
ATOM 3498 C CA . ASN B 1 164 ? 12.253 -2.51 -3.132 1 96.38 164 ASN B CA 1
ATOM 3499 C C . ASN B 1 164 ? 12.629 -1.145 -3.702 1 96.38 164 ASN B C 1
ATOM 3501 O O . ASN B 1 164 ? 11.767 -0.413 -4.19 1 96.38 164 ASN B O 1
ATOM 3505 N N . ASN B 1 165 ? 13.94 -0.833 -3.653 1 97.35 165 ASN B N 1
ATOM 3506 C CA . ASN B 1 165 ? 14.368 0.407 -4.292 1 97.35 165 ASN B CA 1
ATOM 3507 C C . ASN B 1 165 ? 14.163 0.358 -5.804 1 97.35 165 ASN B C 1
ATOM 3509 O O . ASN B 1 165 ? 13.762 1.351 -6.412 1 97.35 165 ASN B O 1
ATOM 3513 N N . PHE B 1 166 ? 14.417 -0.775 -6.379 1 98 166 PHE B N 1
ATOM 3514 C CA . PHE B 1 166 ? 14.221 -0.956 -7.812 1 98 166 PHE B CA 1
ATOM 3515 C C . PHE B 1 166 ? 12.751 -0.795 -8.182 1 98 166 PHE B C 1
ATOM 3517 O O . PHE B 1 166 ? 12.416 -0.057 -9.111 1 98 166 PHE B O 1
ATOM 3524 N N . ILE B 1 167 ? 11.859 -1.421 -7.429 1 98.26 167 ILE B N 1
ATOM 3525 C CA . ILE B 1 167 ? 10.417 -1.367 -7.648 1 98.26 167 ILE B CA 1
ATOM 3526 C C . ILE B 1 167 ? 9.93 0.075 -7.522 1 98.26 167 ILE B C 1
ATOM 3528 O O . ILE B 1 167 ? 9.204 0.569 -8.387 1 98.26 167 ILE B O 1
ATOM 3532 N N . ALA B 1 168 ? 10.356 0.706 -6.513 1 98.49 168 ALA B N 1
ATOM 3533 C CA . ALA B 1 168 ? 9.959 2.091 -6.273 1 98.49 168 ALA B CA 1
ATOM 3534 C C . ALA B 1 168 ? 10.434 3.001 -7.402 1 98.49 168 ALA B C 1
ATOM 3536 O O . ALA B 1 168 ? 9.712 3.909 -7.822 1 98.49 168 ALA B O 1
ATOM 3537 N N . SER B 1 169 ? 11.616 2.776 -7.864 1 97.85 169 SER B N 1
ATOM 3538 C CA . SER B 1 169 ? 12.175 3.588 -8.941 1 97.85 169 SER B CA 1
ATOM 3539 C C . SER B 1 169 ? 11.365 3.437 -10.224 1 97.85 169 SER B C 1
ATOM 3541 O O . SER B 1 169 ? 11.392 4.316 -11.088 1 97.85 169 SER B O 1
ATOM 3543 N N . ARG B 1 170 ? 10.643 2.36 -10.316 1 97.78 170 ARG B N 1
ATOM 3544 C CA . ARG B 1 170 ? 9.811 2.121 -11.491 1 97.78 170 ARG B CA 1
ATOM 3545 C C . ARG B 1 170 ? 8.427 2.738 -11.317 1 97.78 170 ARG B C 1
ATOM 3547 O O . ARG B 1 170 ? 7.587 2.654 -12.215 1 97.78 170 ARG B O 1
ATOM 3554 N N . GLY B 1 171 ? 8.192 3.3 -10.168 1 97.87 171 GLY B N 1
ATOM 3555 C CA . GLY B 1 171 ? 6.933 3.984 -9.92 1 97.87 171 GLY B CA 1
ATOM 3556 C C . GLY B 1 171 ? 5.869 3.079 -9.327 1 97.87 171 GLY B C 1
ATOM 3557 O O . GLY B 1 171 ? 4.673 3.342 -9.47 1 97.87 171 GLY B O 1
ATOM 3558 N N . ILE B 1 172 ? 6.252 1.976 -8.715 1 98.49 172 ILE B N 1
ATOM 3559 C CA . ILE B 1 172 ? 5.351 1.023 -8.076 1 98.49 172 ILE B CA 1
ATOM 3560 C C . ILE B 1 172 ? 5.577 1.03 -6.566 1 98.49 172 ILE B C 1
ATOM 3562 O O . ILE B 1 172 ? 6.72 1.063 -6.103 1 98.49 172 ILE B O 1
ATOM 3566 N N . VAL B 1 173 ? 4.513 0.98 -5.771 1 98.54 173 VAL B N 1
ATOM 3567 C CA . VAL B 1 173 ? 4.649 1.001 -4.318 1 98.54 173 VAL B CA 1
ATOM 3568 C C . VAL B 1 173 ? 4.996 -0.397 -3.811 1 98.54 173 VAL B C 1
ATOM 3570 O O . VAL B 1 173 ? 4.218 -1.338 -3.987 1 98.54 173 VAL B O 1
ATOM 3573 N N . PRO B 1 174 ? 6.154 -0.542 -3.202 1 97.84 174 PRO B N 1
ATOM 3574 C CA . PRO B 1 174 ? 6.515 -1.809 -2.562 1 97.84 174 PRO B CA 1
ATOM 3575 C C . PRO B 1 174 ? 6.179 -1.834 -1.072 1 97.84 174 PRO B C 1
ATOM 3577 O O . PRO B 1 174 ? 6.464 -0.871 -0.355 1 97.84 174 PRO B O 1
ATOM 3580 N N . LEU B 1 175 ? 5.57 -2.882 -0.647 1 95.63 175 LEU B N 1
ATOM 3581 C CA . LEU B 1 175 ? 5.258 -3.059 0.767 1 95.63 175 LEU B CA 1
ATOM 3582 C C . LEU B 1 175 ? 6.164 -4.112 1.396 1 95.63 175 LEU B C 1
ATOM 3584 O O . LEU B 1 175 ? 6.458 -5.135 0.774 1 95.63 175 LEU B O 1
ATOM 3588 N N . TYR B 1 176 ? 6.562 -3.775 2.56 1 91.49 176 TYR B N 1
ATOM 3589 C CA . TYR B 1 176 ? 7.244 -4.771 3.378 1 91.49 176 TYR B CA 1
ATOM 3590 C C . TYR B 1 176 ? 6.242 -5.637 4.131 1 91.49 176 TYR B C 1
ATOM 3592 O O . TYR B 1 176 ? 5.776 -5.263 5.21 1 91.49 176 TYR B O 1
ATOM 3600 N N . ILE B 1 177 ? 5.994 -6.814 3.579 1 88.46 177 ILE B N 1
ATOM 3601 C CA . ILE B 1 177 ? 5.065 -7.765 4.181 1 88.46 177 ILE B CA 1
ATOM 3602 C C . ILE B 1 177 ? 5.615 -9.182 4.043 1 88.46 177 ILE B C 1
ATOM 3604 O O . ILE B 1 177 ? 6.01 -9.598 2.951 1 88.46 177 ILE B O 1
ATOM 3608 N N . SER B 1 178 ? 5.648 -9.804 5.132 1 83.35 178 SER B N 1
ATOM 3609 C CA . SER B 1 178 ? 5.991 -11.222 5.078 1 83.35 178 SER B CA 1
ATOM 3610 C C . SER B 1 178 ? 4.742 -12.089 4.958 1 83.35 178 SER B C 1
ATOM 3612 O O . SER B 1 178 ? 3.647 -11.665 5.335 1 83.35 178 SER B O 1
ATOM 3614 N N . ILE B 1 179 ? 4.892 -13.269 4.45 1 82.77 179 ILE B N 1
ATOM 3615 C CA . ILE B 1 179 ? 3.764 -14.166 4.224 1 82.77 179 ILE B CA 1
ATOM 3616 C C . ILE B 1 179 ? 3.215 -14.652 5.563 1 82.77 179 ILE B C 1
ATOM 3618 O O . ILE B 1 179 ? 2.123 -15.222 5.623 1 82.77 179 ILE B O 1
ATOM 3622 N N . SER B 1 180 ? 3.923 -14.448 6.591 1 81.14 180 SER B N 1
ATOM 3623 C CA . SER B 1 180 ? 3.491 -14.908 7.906 1 81.14 180 SER B CA 1
ATOM 3624 C C . SER B 1 180 ? 2.614 -13.868 8.596 1 81.14 180 SER B C 1
ATOM 3626 O O . SER B 1 180 ? 1.998 -14.152 9.625 1 81.14 180 SER B O 1
ATOM 3628 N N . GLN B 1 181 ? 2.567 -12.757 8.02 1 83.05 181 GLN B N 1
ATOM 3629 C CA . GLN B 1 181 ? 1.803 -11.673 8.628 1 83.05 181 GLN B CA 1
ATOM 3630 C C . GLN B 1 181 ? 0.427 -11.54 7.982 1 83.05 181 GLN B C 1
ATOM 3632 O O . GLN B 1 181 ? 0.266 -11.81 6.79 1 83.05 181 GLN B O 1
ATOM 3637 N N . ARG B 1 182 ? -0.483 -11.123 8.821 1 88.24 182 ARG B N 1
ATOM 3638 C CA . ARG B 1 182 ? -1.784 -10.769 8.262 1 88.24 182 ARG B CA 1
ATOM 3639 C C . ARG B 1 182 ? -1.661 -9.603 7.286 1 88.24 182 ARG B C 1
ATOM 3641 O O . ARG B 1 182 ? -0.949 -8.633 7.556 1 88.24 182 ARG B O 1
ATOM 3648 N N . LEU B 1 183 ? -2.315 -9.756 6.168 1 92.56 183 LEU B N 1
ATOM 3649 C CA . LEU B 1 183 ? -2.268 -8.664 5.203 1 92.56 183 LEU B CA 1
ATOM 3650 C C . LEU B 1 183 ? -2.873 -7.393 5.79 1 92.56 183 LEU B C 1
ATOM 3652 O O . LEU B 1 183 ? -3.951 -7.432 6.388 1 92.56 183 LEU B O 1
ATOM 3656 N N . PRO B 1 184 ? -2.178 -6.268 5.708 1 91.14 184 PRO B N 1
ATOM 3657 C CA . PRO B 1 184 ? -2.641 -5.019 6.316 1 91.14 184 PRO B CA 1
ATOM 3658 C C . PRO B 1 184 ? -3.707 -4.315 5.478 1 91.14 184 PRO B C 1
ATOM 3660 O O . PRO B 1 184 ? -3.568 -3.129 5.166 1 91.14 184 PRO B O 1
ATOM 3663 N N . LEU B 1 185 ? -4.772 -5.029 5.161 1 94.33 185 LEU B N 1
ATOM 3664 C CA . LEU B 1 185 ? -5.899 -4.573 4.355 1 94.33 185 LEU B CA 1
ATOM 3665 C C . LEU B 1 185 ? -7.223 -4.99 4.988 1 94.33 185 LEU B C 1
ATOM 3667 O O . LEU B 1 185 ? -7.291 -6.007 5.681 1 94.33 185 LEU B O 1
ATOM 3671 N N . PHE B 1 186 ? -8.181 -4.249 4.845 1 92.36 186 PHE B N 1
ATOM 3672 C CA . PHE B 1 186 ? -9.489 -4.55 5.414 1 92.36 186 PHE B CA 1
ATOM 3673 C C . PHE B 1 186 ? -10.236 -5.559 4.551 1 92.36 186 PHE B C 1
ATOM 3675 O O . PHE B 1 186 ? -9.815 -5.859 3.432 1 92.36 186 PHE B O 1
ATOM 3682 N N . ASP B 1 187 ? -11.312 -6.018 5.091 1 93.76 187 ASP B N 1
ATOM 3683 C CA . ASP B 1 187 ? -12.123 -7.015 4.398 1 93.76 187 ASP B CA 1
ATOM 3684 C C . ASP B 1 187 ? -12.787 -6.419 3.159 1 93.76 187 ASP B C 1
ATOM 3686 O O . ASP B 1 187 ? -13.23 -5.269 3.179 1 93.76 187 ASP B O 1
ATOM 3690 N N . ASN B 1 188 ? -12.767 -7.17 2.069 1 96.07 188 ASN B N 1
ATOM 3691 C CA . ASN B 1 188 ? -13.587 -6.89 0.895 1 96.07 188 ASN B CA 1
ATOM 3692 C C . ASN B 1 188 ? -13.178 -5.582 0.225 1 96.07 188 ASN B C 1
ATOM 3694 O O . ASN B 1 188 ? -14.033 -4.777 -0.15 1 96.07 188 ASN B O 1
ATOM 3698 N N . THR B 1 189 ? -11.868 -5.431 0.066 1 97.32 189 THR B N 1
ATOM 3699 C CA . THR B 1 189 ? -11.445 -4.132 -0.444 1 97.32 189 THR B CA 1
ATOM 3700 C C . THR B 1 189 ? -10.785 -4.277 -1.813 1 97.32 189 THR B C 1
ATOM 3702 O O . THR B 1 189 ? -11.036 -3.477 -2.716 1 97.32 189 THR B O 1
ATOM 3705 N N . LEU B 1 190 ? -10.063 -5.288 -2.107 1 98.64 190 LEU B N 1
ATOM 3706 C CA . LEU B 1 190 ? -9.241 -5.366 -3.309 1 98.64 190 LEU B CA 1
ATOM 3707 C C . LEU B 1 190 ? -10.005 -6.034 -4.448 1 98.64 190 LEU B C 1
ATOM 3709 O O . LEU B 1 190 ? -10.834 -6.915 -4.211 1 98.64 190 LEU B O 1
ATOM 3713 N N . ASP B 1 191 ? -9.597 -5.678 -5.662 1 98.85 191 ASP B N 1
ATOM 3714 C CA . ASP B 1 191 ? -10.205 -6.254 -6.857 1 98.85 191 ASP B CA 1
ATOM 3715 C C . ASP B 1 191 ? -9.439 -7.49 -7.322 1 98.85 191 ASP B C 1
ATOM 3717 O O . ASP B 1 191 ? -10.011 -8.382 -7.953 1 98.85 191 ASP B O 1
ATOM 3721 N N . ILE B 1 192 ? -8.153 -7.484 -7.019 1 98.87 192 ILE B N 1
ATOM 3722 C CA . ILE B 1 192 ? -7.352 -8.6 -7.513 1 98.87 192 ILE B CA 1
ATOM 3723 C C . ILE B 1 192 ? -6.142 -8.808 -6.605 1 98.87 192 ILE B C 1
ATOM 3725 O O . ILE B 1 192 ? -5.547 -7.842 -6.122 1 98.87 192 ILE B O 1
ATOM 3729 N N . VAL B 1 193 ? -5.804 -10.047 -6.318 1 98.81 193 VAL B N 1
ATOM 3730 C CA . VAL B 1 193 ? -4.558 -10.461 -5.68 1 98.81 193 VAL B CA 1
ATOM 3731 C C . VAL B 1 193 ? -3.815 -11.44 -6.586 1 98.81 193 VAL B C 1
ATOM 3733 O O . VAL B 1 193 ? -4.419 -12.356 -7.15 1 98.81 193 VAL B O 1
ATOM 3736 N N . HIS B 1 194 ? -2.559 -11.188 -6.757 1 98.69 194 HIS B N 1
ATOM 3737 C CA . HIS B 1 194 ? -1.716 -12.008 -7.62 1 98.69 194 HIS B CA 1
ATOM 3738 C C . HIS B 1 194 ? -0.497 -12.528 -6.866 1 98.69 194 HIS B C 1
ATOM 3740 O O . HIS B 1 194 ? 0.051 -11.832 -6.008 1 98.69 194 HIS B O 1
ATOM 3746 N N . SER B 1 195 ? -0.107 -13.71 -7.101 1 97.3 195 SER B N 1
ATOM 3747 C CA . SER B 1 195 ? 1.163 -14.257 -6.635 1 97.3 195 SER B CA 1
ATOM 3748 C C . SER B 1 195 ? 1.76 -15.218 -7.658 1 97.3 195 SER B C 1
ATOM 3750 O O . SER B 1 195 ? 1.049 -16.056 -8.218 1 97.3 195 SER B O 1
ATOM 3752 N N . MET B 1 196 ? 3.005 -15.065 -7.879 1 94.21 196 MET B N 1
ATOM 3753 C CA . MET B 1 196 ? 3.705 -16.007 -8.747 1 94.21 196 MET B CA 1
ATOM 3754 C C . MET B 1 196 ? 4.928 -16.588 -8.046 1 94.21 196 MET B C 1
ATOM 3756 O O . MET B 1 196 ? 5.787 -15.844 -7.569 1 94.21 196 MET B O 1
ATOM 3760 N N . HIS B 1 197 ? 5.043 -17.839 -7.908 1 88.27 197 HIS B N 1
ATOM 3761 C CA . HIS B 1 197 ? 6.2 -18.621 -7.487 1 88.27 197 HIS B CA 1
ATOM 3762 C C . HIS B 1 197 ? 6.442 -18.484 -5.988 1 88.27 197 HIS B C 1
ATOM 3764 O O . HIS B 1 197 ? 7.263 -19.208 -5.419 1 88.27 197 HIS B O 1
ATOM 3770 N N . VAL B 1 198 ? 5.837 -17.587 -5.352 1 89.65 198 VAL B N 1
ATOM 3771 C CA . VAL B 1 198 ? 6.085 -17.387 -3.928 1 89.65 198 VAL B CA 1
ATOM 3772 C C . VAL B 1 198 ? 5.213 -18.339 -3.113 1 89.65 198 VAL B C 1
ATOM 3774 O O . VAL B 1 198 ? 5.706 -19.029 -2.218 1 89.65 198 VAL B O 1
ATOM 3777 N N . LEU B 1 199 ? 3.982 -18.338 -3.462 1 92.11 199 LEU B N 1
ATOM 3778 C CA . LEU B 1 199 ? 3.102 -19.308 -2.821 1 92.11 199 LEU B CA 1
ATOM 3779 C C . LEU B 1 199 ? 3.307 -20.7 -3.409 1 92.11 199 LEU B C 1
ATOM 3781 O O . LEU B 1 199 ? 2.909 -20.963 -4.546 1 92.11 199 LEU B O 1
ATOM 3785 N N . SER B 1 200 ? 3.979 -21.506 -2.664 1 91.54 200 SER B N 1
ATOM 3786 C CA . SER B 1 200 ? 4.273 -22.844 -3.168 1 91.54 200 SER B CA 1
ATOM 3787 C C . SER B 1 200 ? 4.469 -23.834 -2.025 1 91.54 200 SER B C 1
ATOM 3789 O O . SER B 1 200 ? 4.089 -23.557 -0.885 1 91.54 200 SER B O 1
ATOM 3791 N N . ASN B 1 201 ? 5.061 -24.976 -2.413 1 90.97 201 ASN B N 1
ATOM 3792 C CA . ASN B 1 201 ? 5.087 -26.128 -1.517 1 90.97 201 ASN B CA 1
ATOM 3793 C C . ASN B 1 201 ? 6.058 -25.916 -0.359 1 90.97 201 ASN B C 1
ATOM 3795 O O . ASN B 1 201 ? 6.044 -26.671 0.614 1 90.97 201 ASN B O 1
ATOM 3799 N N . TRP B 1 202 ? 6.86 -24.883 -0.364 1 89.32 202 TRP B N 1
ATOM 3800 C CA . TRP B 1 202 ? 7.795 -24.661 0.734 1 89.32 202 TRP B CA 1
ATOM 3801 C C . TRP B 1 202 ? 7.082 -24.067 1.945 1 89.32 202 TRP B C 1
ATOM 3803 O O . TRP B 1 202 ? 7.633 -24.044 3.048 1 89.32 202 TRP B O 1
ATOM 3813 N N . ILE B 1 203 ? 5.91 -23.558 1.787 1 91.71 203 ILE B N 1
ATOM 3814 C CA . ILE B 1 203 ? 5.1 -23.021 2.875 1 91.71 203 ILE B CA 1
ATOM 3815 C C . ILE B 1 203 ? 4.363 -24.158 3.579 1 91.71 203 ILE B C 1
ATOM 3817 O O . ILE B 1 203 ? 3.663 -24.945 2.936 1 91.71 203 ILE B O 1
ATOM 3821 N N . PRO B 1 204 ? 4.503 -24.185 4.876 1 93.11 204 PRO B N 1
ATOM 3822 C CA . PRO B 1 204 ? 3.707 -25.188 5.587 1 93.11 204 PRO B CA 1
ATOM 3823 C C . PRO B 1 204 ? 2.217 -25.097 5.265 1 93.11 204 PRO B C 1
ATOM 3825 O O . PRO B 1 204 ? 1.676 -23.995 5.138 1 93.11 204 PRO B O 1
ATOM 3828 N N . THR B 1 205 ? 1.619 -26.22 5.189 1 93.79 205 THR B N 1
ATOM 3829 C CA . THR B 1 205 ? 0.252 -26.328 4.692 1 93.79 205 THR B CA 1
ATOM 3830 C C . THR B 1 205 ? -0.696 -25.469 5.523 1 93.79 205 THR B C 1
ATOM 3832 O O . THR B 1 205 ? -1.549 -24.768 4.975 1 93.79 205 THR B O 1
ATOM 3835 N N . THR B 1 206 ? -0.532 -25.514 6.823 1 92.55 206 THR B N 1
ATOM 3836 C CA . THR B 1 206 ? -1.406 -24.736 7.694 1 92.55 206 THR B CA 1
ATOM 3837 C C . THR B 1 206 ? -1.226 -23.241 7.444 1 92.55 206 THR B C 1
ATOM 3839 O O . THR B 1 206 ? -2.206 -22.495 7.381 1 92.55 206 THR B O 1
ATOM 3842 N N . LEU B 1 207 ? 0.002 -22.826 7.315 1 92.69 207 LEU B N 1
ATOM 3843 C CA . LEU B 1 207 ? 0.281 -21.421 7.039 1 92.69 207 LEU B CA 1
ATOM 3844 C C . LEU B 1 207 ? -0.279 -21.012 5.681 1 92.69 207 LEU B C 1
ATOM 3846 O O . LEU B 1 207 ? -0.815 -19.912 5.531 1 92.69 207 LEU B O 1
ATOM 3850 N N . LEU B 1 208 ? -0.106 -21.856 4.768 1 94.66 208 LEU B N 1
ATOM 3851 C CA . LEU B 1 208 ? -0.655 -21.585 3.444 1 94.66 208 LEU B CA 1
ATOM 3852 C C . LEU B 1 208 ? -2.173 -21.443 3.503 1 94.66 208 LEU B C 1
ATOM 3854 O O . LEU B 1 208 ? -2.744 -20.565 2.853 1 94.66 208 LEU B O 1
ATOM 3858 N N . HIS B 1 209 ? -2.811 -22.302 4.244 1 95.25 209 HIS B N 1
ATOM 3859 C CA . HIS B 1 209 ? -4.258 -22.236 4.415 1 95.25 209 HIS B CA 1
ATOM 3860 C C . HIS B 1 209 ? -4.681 -20.905 5.027 1 95.25 209 HIS B C 1
ATOM 3862 O O . HIS B 1 209 ? -5.619 -20.266 4.545 1 95.25 209 HIS B O 1
ATOM 3868 N N . PHE B 1 210 ? -3.948 -20.439 6.04 1 93.38 210 PHE B N 1
ATOM 3869 C CA . PHE B 1 210 ? -4.193 -19.139 6.653 1 93.38 210 PHE B CA 1
ATOM 3870 C C . PHE B 1 210 ? -4.048 -18.021 5.627 1 93.38 210 PHE B C 1
ATOM 3872 O O . PHE B 1 210 ? -4.882 -17.115 5.568 1 93.38 210 PHE B O 1
ATOM 3879 N N . LEU B 1 211 ? -3.054 -18.117 4.893 1 94.38 211 LEU B N 1
ATOM 3880 C CA . LEU B 1 211 ? -2.769 -17.086 3.901 1 94.38 211 LEU B CA 1
ATOM 3881 C C . LEU B 1 211 ? -3.858 -17.041 2.835 1 94.38 211 LEU B C 1
ATOM 3883 O O . LEU B 1 211 ? -4.285 -15.96 2.422 1 94.38 211 LEU B O 1
ATOM 3887 N N . MET B 1 212 ? -4.339 -18.184 2.432 1 95.87 212 MET B N 1
ATOM 3888 C CA . MET B 1 212 ? -5.377 -18.239 1.407 1 95.87 212 MET B CA 1
ATOM 3889 C C . MET B 1 212 ? -6.678 -17.628 1.917 1 95.87 212 MET B C 1
ATOM 3891 O O . MET B 1 212 ? -7.375 -16.932 1.176 1 95.87 212 MET B O 1
ATOM 3895 N N . PHE B 1 213 ? -6.941 -17.836 3.173 1 95.67 213 PHE B N 1
ATOM 3896 C CA . PHE B 1 213 ? -8.128 -17.218 3.751 1 95.67 213 PHE B CA 1
ATOM 3897 C C . PHE B 1 213 ? -7.933 -15.714 3.909 1 95.67 213 PHE B C 1
ATOM 3899 O O . PHE B 1 213 ? -8.885 -14.943 3.776 1 95.67 213 PHE B O 1
ATOM 3906 N N . ASP B 1 214 ? -6.746 -15.348 4.193 1 95.49 214 ASP B N 1
ATOM 3907 C CA . ASP B 1 214 ? -6.462 -13.919 4.278 1 95.49 214 ASP B CA 1
ATOM 3908 C C . ASP B 1 214 ? -6.616 -13.246 2.916 1 95.49 214 ASP B C 1
ATOM 3910 O O . ASP B 1 214 ? -7.129 -12.129 2.824 1 95.49 214 ASP B O 1
ATOM 3914 N N . ILE B 1 215 ? -6.187 -13.94 1.873 1 96.97 215 ILE B N 1
ATOM 3915 C CA . ILE B 1 215 ? -6.391 -13.448 0.515 1 96.97 215 ILE B CA 1
ATOM 3916 C C . ILE B 1 215 ? -7.886 -13.345 0.222 1 96.97 215 ILE B C 1
ATOM 3918 O O . ILE B 1 215 ? -8.352 -12.337 -0.315 1 96.97 215 ILE B O 1
ATOM 3922 N N . TYR B 1 216 ? -8.623 -14.359 0.626 1 97.54 216 TYR B N 1
ATOM 3923 C CA . TYR B 1 216 ? -10.073 -14.335 0.471 1 97.54 216 TYR B CA 1
ATOM 3924 C C . TYR B 1 216 ? -10.682 -13.156 1.221 1 97.54 216 TYR B C 1
ATOM 3926 O O . TYR B 1 216 ? -11.588 -12.49 0.714 1 97.54 216 TYR B O 1
ATOM 3934 N N . ARG B 1 217 ? -10.214 -12.887 2.343 1 95.32 217 ARG B N 1
ATOM 3935 C CA . ARG B 1 217 ? -10.711 -11.823 3.209 1 95.32 217 ARG B CA 1
ATOM 3936 C C . ARG B 1 217 ? -10.551 -10.458 2.546 1 95.32 217 ARG B C 1
ATOM 3938 O O . ARG B 1 217 ? -11.484 -9.652 2.54 1 95.32 217 ARG B O 1
ATOM 3945 N N . VAL B 1 218 ? -9.45 -10.208 1.978 1 96.71 218 VAL B N 1
ATOM 3946 C CA . VAL B 1 218 ? -9.153 -8.859 1.508 1 96.71 218 VAL B CA 1
ATOM 3947 C C . VAL B 1 218 ? -9.775 -8.643 0.131 1 96.71 218 VAL B C 1
ATOM 3949 O O . VAL B 1 218 ? -9.921 -7.504 -0.32 1 96.71 218 VAL B O 1
ATOM 3952 N N . LEU B 1 219 ? -10.12 -9.678 -0.543 1 98.2 219 LEU B N 1
ATOM 3953 C CA . LEU B 1 219 ? -10.788 -9.55 -1.834 1 98.2 219 LEU B CA 1
ATOM 3954 C C . LEU B 1 219 ? -12.254 -9.171 -1.652 1 98.2 219 LEU B C 1
ATOM 3956 O O . LEU B 1 219 ? -12.946 -9.74 -0.805 1 98.2 219 LEU B O 1
ATOM 3960 N N . ARG B 1 220 ? -12.696 -8.251 -2.373 1 97.94 220 ARG B N 1
ATOM 3961 C CA . ARG B 1 220 ? -14.131 -7.986 -2.414 1 97.94 220 ARG B CA 1
ATOM 3962 C C . ARG B 1 220 ? -14.88 -9.131 -3.087 1 97.94 220 ARG B C 1
ATOM 3964 O O . ARG B 1 220 ? -14.29 -9.909 -3.838 1 97.94 220 ARG B O 1
ATOM 3971 N N . PRO B 1 221 ? -16.236 -9.206 -2.85 1 97.94 221 PRO B N 1
ATOM 3972 C CA . PRO B 1 221 ? -17.002 -10.143 -3.675 1 97.94 221 PRO B CA 1
ATOM 3973 C C . PRO B 1 221 ? -16.849 -9.873 -5.171 1 97.94 221 PRO B C 1
ATOM 3975 O O . PRO B 1 221 ? -16.86 -8.715 -5.597 1 97.94 221 PRO B O 1
ATOM 3978 N N . GLY B 1 222 ? -16.571 -10.931 -5.932 1 97.91 222 GLY B N 1
ATOM 3979 C CA . GLY B 1 222 ? -16.322 -10.79 -7.358 1 97.91 222 GLY B CA 1
ATOM 3980 C C . GLY B 1 222 ? -14.862 -10.538 -7.687 1 97.91 222 GLY B C 1
ATOM 3981 O O . GLY B 1 222 ? -14.477 -10.529 -8.858 1 97.91 222 GLY B O 1
ATOM 3982 N N . GLY B 1 223 ? -14.028 -10.298 -6.658 1 98.51 223 GLY B N 1
ATOM 3983 C CA . GLY B 1 223 ? -12.608 -10.072 -6.872 1 98.51 223 GLY B CA 1
ATOM 3984 C C . GLY B 1 223 ? -11.866 -11.318 -7.317 1 98.51 223 GLY B C 1
ATOM 3985 O O . GLY B 1 223 ? -12.383 -12.431 -7.196 1 98.51 223 GLY B O 1
ATOM 3986 N N . LEU B 1 224 ? -10.641 -11.167 -7.833 1 98.83 224 LEU B N 1
ATOM 3987 C CA . LEU B 1 224 ? -9.904 -12.263 -8.452 1 98.83 224 LEU B CA 1
ATOM 3988 C C . LEU B 1 224 ? -8.646 -12.592 -7.654 1 98.83 224 LEU B C 1
ATOM 3990 O O . LEU B 1 224 ? -7.953 -11.688 -7.181 1 98.83 224 LEU B O 1
ATOM 3994 N N . PHE B 1 225 ? -8.444 -13.873 -7.461 1 98.87 225 PHE B N 1
ATOM 3995 C CA . PHE B 1 225 ? -7.151 -14.382 -7.02 1 98.87 225 PHE B CA 1
ATOM 3996 C C . PHE B 1 225 ? -6.441 -15.112 -8.153 1 98.87 225 PHE B C 1
ATOM 3998 O O . PHE B 1 225 ? -6.94 -16.119 -8.659 1 98.87 225 PHE B O 1
ATOM 4005 N N . TRP B 1 226 ? -5.329 -14.547 -8.591 1 98.75 226 TRP B N 1
ATOM 4006 C CA . TRP B 1 226 ? -4.515 -15.129 -9.652 1 98.75 226 TRP B CA 1
ATOM 4007 C C . TRP B 1 226 ? -3.307 -15.858 -9.074 1 98.75 226 TRP B C 1
ATOM 4009 O O . TRP B 1 226 ? -2.278 -15.24 -8.792 1 98.75 226 TRP B O 1
ATOM 4019 N N . LEU B 1 227 ? -3.438 -17.164 -8.824 1 97.9 227 LEU B N 1
ATOM 4020 C CA . LEU B 1 227 ? -2.368 -18.049 -8.377 1 97.9 227 LEU B CA 1
ATOM 4021 C C . LEU B 1 227 ? -1.543 -18.545 -9.56 1 97.9 227 LEU B C 1
ATOM 4023 O O . LEU B 1 227 ? -1.923 -19.511 -10.226 1 97.9 227 LEU B O 1
ATOM 4027 N N . ASP B 1 228 ? -0.446 -17.871 -9.742 1 95.24 228 ASP B N 1
ATOM 4028 C CA . ASP B 1 228 ? 0.348 -18.033 -10.957 1 95.24 228 ASP B CA 1
ATOM 4029 C C . ASP B 1 228 ? 1.564 -18.921 -10.703 1 95.24 228 ASP B C 1
ATOM 4031 O O . ASP B 1 228 ? 2.457 -18.556 -9.936 1 95.24 228 ASP B O 1
ATOM 4035 N N . HIS B 1 229 ? 1.648 -20.185 -11.298 1 92.38 229 HIS B N 1
ATOM 4036 C CA . HIS B 1 229 ? 2.77 -21.115 -11.26 1 92.38 229 HIS B CA 1
ATOM 4037 C C . HIS B 1 229 ? 3.059 -21.572 -9.833 1 92.38 229 HIS B C 1
ATOM 4039 O O . HIS B 1 229 ? 4.203 -21.515 -9.378 1 92.38 229 HIS B O 1
ATOM 4045 N N . PHE B 1 230 ? 2.039 -21.959 -9.162 1 93.98 230 PHE B N 1
ATOM 4046 C CA . PHE B 1 230 ? 2.226 -22.683 -7.911 1 93.98 230 PHE B CA 1
ATOM 4047 C C . PHE B 1 230 ? 2.918 -24.019 -8.157 1 93.98 230 PHE B C 1
ATOM 4049 O O . PHE B 1 230 ? 2.451 -24.827 -8.962 1 93.98 230 PHE B O 1
ATOM 4056 N N . PHE B 1 231 ? 3.984 -24.237 -7.517 1 91.4 231 PHE B N 1
ATOM 4057 C CA . PHE B 1 231 ? 4.673 -25.479 -7.848 1 91.4 231 PHE B CA 1
ATOM 4058 C C . PHE B 1 231 ? 4.715 -26.413 -6.645 1 91.4 231 PHE B C 1
ATOM 4060 O O . PHE B 1 231 ? 4.827 -25.959 -5.504 1 91.4 231 PHE B O 1
ATOM 4067 N N . CYS B 1 232 ? 4.565 -27.652 -6.908 1 90.82 232 CYS B N 1
ATOM 4068 C CA . CYS B 1 232 ? 4.6 -28.743 -5.941 1 90.82 232 CYS B CA 1
ATOM 4069 C C . CYS B 1 232 ? 4.868 -30.075 -6.632 1 90.82 232 CYS B C 1
ATOM 4071 O O . CYS B 1 232 ? 5.047 -30.123 -7.85 1 90.82 232 CYS B O 1
ATOM 4073 N N . VAL B 1 233 ? 5.034 -31.017 -5.793 1 89.21 233 VAL B N 1
ATOM 4074 C CA . VAL B 1 233 ? 5.139 -32.371 -6.328 1 89.21 233 VAL B CA 1
ATOM 4075 C C . VAL B 1 233 ? 3.759 -32.866 -6.756 1 89.21 233 VAL B C 1
ATOM 4077 O O . VAL B 1 233 ? 2.757 -32.576 -6.099 1 89.21 233 VAL B O 1
ATOM 4080 N N . GLY B 1 234 ? 3.715 -33.602 -7.796 1 87.21 234 GLY B N 1
ATOM 4081 C CA . GLY B 1 234 ? 2.469 -34.052 -8.396 1 87.21 234 GLY B CA 1
ATOM 4082 C C . GLY B 1 234 ? 1.5 -34.642 -7.389 1 87.21 234 GLY B C 1
ATOM 4083 O O . GLY B 1 234 ? 0.347 -34.214 -7.304 1 87.21 234 GLY B O 1
ATOM 4084 N N . LYS B 1 235 ? 1.93 -35.547 -6.627 1 89.34 235 LYS B N 1
ATOM 4085 C CA . LYS B 1 235 ? 1.085 -36.202 -5.633 1 89.34 235 LYS B CA 1
ATOM 4086 C C . LYS B 1 235 ? 0.572 -35.202 -4.601 1 89.34 235 LYS B C 1
ATOM 4088 O O . LYS B 1 235 ? -0.569 -35.302 -4.145 1 89.34 235 LYS B O 1
ATOM 4093 N N . GLN B 1 236 ? 1.341 -34.272 -4.295 1 92.27 236 GLN B N 1
ATOM 4094 C CA . GLN B 1 236 ? 0.958 -33.244 -3.334 1 92.27 236 GLN B CA 1
ATOM 4095 C C . GLN B 1 236 ? -0.149 -32.354 -3.891 1 92.27 236 GLN B C 1
ATOM 4097 O O . GLN B 1 236 ? -0.994 -31.862 -3.141 1 92.27 236 GLN B O 1
ATOM 4102 N N . LEU B 1 237 ? -0.063 -32.092 -5.134 1 92.44 237 LEU B N 1
ATOM 4103 C CA . LEU B 1 237 ? -1.088 -31.257 -5.749 1 92.44 237 LEU B CA 1
ATOM 4104 C C . LEU B 1 237 ? -2.469 -31.883 -5.588 1 92.44 237 LEU B C 1
ATOM 4106 O O . LEU B 1 237 ? -3.42 -31.205 -5.191 1 92.44 237 LEU B O 1
ATOM 4110 N N . GLU B 1 238 ? -2.57 -33.117 -5.862 1 91.92 238 GLU B N 1
ATOM 4111 C CA . GLU B 1 238 ? -3.846 -33.825 -5.853 1 91.92 238 GLU B CA 1
ATOM 4112 C C . GLU B 1 238 ? -4.342 -34.052 -4.428 1 91.92 238 GLU B C 1
ATOM 4114 O O . GLU B 1 238 ? -5.537 -33.929 -4.153 1 91.92 238 GLU B O 1
ATOM 4119 N N . GLU B 1 239 ? -3.479 -34.272 -3.566 1 95.01 239 GLU B N 1
ATOM 4120 C CA . GLU B 1 239 ? -3.882 -34.758 -2.249 1 95.01 239 GLU B CA 1
ATOM 4121 C C . GLU B 1 239 ? -3.892 -33.628 -1.224 1 95.01 239 GLU B C 1
ATOM 4123 O O . GLU B 1 239 ? -4.606 -33.699 -0.221 1 95.01 239 GLU B O 1
ATOM 4128 N N . VAL B 1 240 ? -3.103 -32.646 -1.466 1 95.82 240 VAL B N 1
ATOM 4129 C CA . VAL B 1 240 ? -2.918 -31.644 -0.421 1 95.82 240 VAL B CA 1
ATOM 4130 C C . VAL B 1 240 ? -3.354 -30.274 -0.935 1 95.82 240 VAL B C 1
ATOM 4132 O O . VAL B 1 240 ? -4.362 -29.726 -0.482 1 95.82 240 VAL B O 1
ATOM 4135 N N . TYR B 1 241 ? -2.727 -29.805 -1.94 1 95.95 241 TYR B N 1
ATOM 4136 C CA . TYR B 1 241 ? -2.838 -28.393 -2.289 1 95.95 241 TYR B CA 1
ATOM 4137 C C . TYR B 1 241 ? -4.101 -28.129 -3.099 1 95.95 241 TYR B C 1
ATOM 4139 O O . TYR B 1 241 ? -4.738 -27.084 -2.944 1 95.95 241 TYR B O 1
ATOM 4147 N N . GLY B 1 242 ? -4.455 -29.031 -4.007 1 95.11 242 GLY B N 1
ATOM 4148 C CA . GLY B 1 242 ? -5.723 -28.899 -4.707 1 95.11 242 GLY B CA 1
ATOM 4149 C C . GLY B 1 242 ? -6.91 -28.764 -3.772 1 95.11 242 GLY B C 1
ATOM 4150 O O . GLY B 1 242 ? -7.627 -27.762 -3.812 1 95.11 242 GLY B O 1
ATOM 4151 N N . PRO B 1 243 ? -7.048 -29.761 -2.951 1 96.28 243 PRO B N 1
ATOM 4152 C CA . PRO B 1 243 ? -8.14 -29.707 -1.976 1 96.28 243 PRO B CA 1
ATOM 4153 C C . PRO B 1 243 ? -8.076 -28.468 -1.086 1 96.28 243 PRO B C 1
ATOM 4155 O O . PRO B 1 243 ? -9.114 -27.906 -0.728 1 96.28 243 PRO B O 1
ATOM 4158 N N . LEU B 1 244 ? -6.919 -28.065 -0.702 1 96.11 244 LEU B N 1
ATOM 4159 C CA . LEU B 1 244 ? -6.758 -26.873 0.123 1 96.11 244 LEU B CA 1
ATOM 4160 C C . LEU B 1 244 ? -7.305 -25.641 -0.589 1 96.11 244 LEU B C 1
ATOM 4162 O O . LEU B 1 244 ? -8.122 -24.907 -0.029 1 96.11 244 LEU B O 1
ATOM 4166 N N . VAL B 1 245 ? -6.915 -25.416 -1.794 1 96.23 245 VAL B N 1
ATOM 4167 C CA . VAL B 1 245 ? -7.354 -24.257 -2.564 1 96.23 245 VAL B CA 1
ATOM 4168 C C . VAL B 1 245 ? -8.866 -24.316 -2.77 1 96.23 245 VAL B C 1
ATOM 4170 O O . VAL B 1 245 ? -9.557 -23.303 -2.642 1 96.23 245 VAL B O 1
ATOM 4173 N N . GLU B 1 246 ? -9.373 -25.462 -3.038 1 96.07 246 GLU B N 1
ATOM 4174 C CA . GLU B 1 246 ? -10.798 -25.646 -3.296 1 96.07 246 GLU B CA 1
ATOM 4175 C C . GLU B 1 246 ? -11.623 -25.4 -2.036 1 96.07 246 GLU B C 1
ATOM 4177 O O . GLU B 1 246 ? -12.776 -24.972 -2.117 1 96.07 246 GLU B O 1
ATOM 4182 N N . SER B 1 247 ? -11.018 -25.608 -0.927 1 96.28 247 SER B N 1
ATOM 4183 C CA . SER B 1 247 ? -11.746 -25.521 0.336 1 96.28 247 SER B CA 1
ATOM 4184 C C . SER B 1 247 ? -12.035 -24.071 0.708 1 96.28 247 SER B C 1
ATOM 4186 O O . SER B 1 247 ? -12.88 -23.801 1.564 1 96.28 247 SER B O 1
ATOM 4188 N N . ILE B 1 248 ? -11.377 -23.118 0.149 1 96.71 248 ILE B N 1
ATOM 4189 C CA . ILE B 1 248 ? -11.477 -21.719 0.548 1 96.71 248 ILE B CA 1
ATOM 4190 C C . ILE B 1 248 ? -12.849 -21.169 0.162 1 96.71 248 ILE B C 1
ATOM 4192 O O . ILE B 1 248 ? -13.424 -20.353 0.886 1 96.71 248 ILE B O 1
ATOM 4196 N N . GLY B 1 249 ? -13.316 -21.561 -1.08 1 96.51 249 GLY B N 1
ATOM 4197 C CA . GLY B 1 249 ? -14.644 -21.127 -1.485 1 96.51 249 GLY B CA 1
ATOM 4198 C C . GLY B 1 249 ? -14.635 -20.255 -2.726 1 96.51 249 GLY B C 1
ATOM 4199 O O . GLY B 1 249 ? -15.641 -19.624 -3.055 1 96.51 249 GLY B O 1
ATOM 4200 N N . PHE B 1 250 ? -13.563 -20.285 -3.477 1 98.04 250 PHE B N 1
ATOM 4201 C CA . PHE B 1 250 ? -13.483 -19.515 -4.713 1 98.04 250 PHE B CA 1
ATOM 4202 C C . PHE B 1 250 ? -14.221 -20.224 -5.842 1 98.04 250 PHE B C 1
ATOM 4204 O O . PHE B 1 250 ? -14.31 -21.453 -5.856 1 98.04 250 PHE B O 1
ATOM 4211 N N . ASN B 1 251 ? -14.737 -19.446 -6.803 1 98.03 251 ASN B N 1
ATOM 4212 C CA . ASN B 1 251 ? -15.105 -19.975 -8.112 1 98.03 251 ASN B CA 1
ATOM 4213 C C . ASN B 1 251 ? -13.885 -20.139 -9.014 1 98.03 251 ASN B C 1
ATOM 4215 O O . ASN B 1 251 ? -13.084 -19.214 -9.155 1 98.03 251 ASN B O 1
ATOM 4219 N N . LYS B 1 252 ? -13.808 -21.319 -9.611 1 97.66 252 LYS B N 1
ATOM 4220 C CA . LYS B 1 252 ? -12.706 -21.555 -10.539 1 97.66 252 LYS B CA 1
ATOM 4221 C C . LYS B 1 252 ? -13.034 -21.023 -11.931 1 97.66 252 LYS B C 1
ATOM 4223 O O . LYS B 1 252 ? -13.916 -21.552 -12.611 1 97.66 252 LYS B O 1
ATOM 4228 N N . LEU B 1 253 ? -12.338 -20.01 -12.317 1 97.86 253 LEU B N 1
ATOM 4229 C CA . LEU B 1 253 ? -12.527 -19.483 -13.664 1 97.86 253 LEU B CA 1
ATOM 4230 C C . LEU B 1 253 ? -11.591 -20.169 -14.653 1 97.86 253 LEU B C 1
ATOM 4232 O O . LEU B 1 253 ? -11.976 -20.442 -15.792 1 97.86 253 LEU B O 1
ATOM 4236 N N . LYS B 1 254 ? -10.343 -20.348 -14.266 1 96.7 254 LYS B N 1
ATOM 4237 C CA . LYS B 1 254 ? -9.323 -21.087 -15.004 1 96.7 254 LYS B CA 1
ATOM 4238 C C . LYS B 1 254 ? -8.487 -21.954 -14.068 1 96.7 254 LYS B C 1
ATOM 4240 O O . LYS B 1 254 ? -8.201 -21.558 -12.937 1 96.7 254 LYS B O 1
ATOM 4245 N N . TRP B 1 255 ? -8.142 -23.096 -14.491 1 95.68 255 TRP B N 1
ATOM 4246 C CA . TRP B 1 255 ? -7.347 -24.07 -13.751 1 95.68 255 TRP B CA 1
ATOM 4247 C C . TRP B 1 255 ? -6.511 -24.924 -14.698 1 95.68 255 TRP B C 1
ATOM 4249 O O . TRP B 1 255 ? -7.05 -25.744 -15.445 1 95.68 255 TRP B O 1
ATOM 4259 N N . THR B 1 256 ? -5.247 -24.696 -14.686 1 94.65 256 THR B N 1
ATOM 4260 C CA . THR B 1 256 ? -4.357 -25.405 -15.598 1 94.65 256 THR B CA 1
ATOM 4261 C C . THR B 1 256 ? -3.173 -26.003 -14.842 1 94.65 256 THR B C 1
ATOM 4263 O O . THR B 1 256 ? -2.514 -25.311 -14.063 1 94.65 256 THR B O 1
ATOM 4266 N N . VAL B 1 257 ? -2.964 -27.248 -15.05 1 92.61 257 VAL B N 1
ATOM 4267 C CA . VAL B 1 257 ? -1.839 -27.947 -14.438 1 92.61 257 VAL B CA 1
ATOM 4268 C C . VAL B 1 257 ? -0.866 -28.408 -15.522 1 92.61 257 VAL B C 1
ATOM 4270 O O . VAL B 1 257 ? -1.286 -28.886 -16.579 1 92.61 257 VAL B O 1
ATOM 4273 N N . GLY B 1 258 ? 0.39 -28.178 -15.265 1 88.48 258 GLY B N 1
ATOM 4274 C CA . GLY B 1 258 ? 1.423 -28.616 -16.19 1 88.48 258 GLY B CA 1
ATOM 4275 C C . GLY B 1 258 ? 2.706 -29.035 -15.497 1 88.48 258 GLY B C 1
ATOM 4276 O O . GLY B 1 258 ? 2.904 -28.743 -14.316 1 88.48 258 GLY B O 1
ATOM 4277 N N . ARG B 1 259 ? 3.518 -29.767 -16.228 1 84.36 259 ARG B N 1
ATOM 4278 C CA . ARG B 1 259 ? 4.781 -30.246 -15.677 1 84.36 259 ARG B CA 1
ATOM 4279 C C . ARG B 1 259 ? 5.795 -29.113 -15.567 1 84.36 259 ARG B C 1
ATOM 4281 O O . ARG B 1 259 ? 5.856 -28.24 -16.435 1 84.36 259 ARG B O 1
ATOM 4288 N N . LYS B 1 260 ? 6.363 -29.127 -14.471 1 79.43 260 LYS B N 1
ATOM 4289 C CA . LYS B 1 260 ? 7.525 -28.258 -14.305 1 79.43 260 LYS B CA 1
ATOM 4290 C C . LYS B 1 260 ? 8.795 -28.936 -14.812 1 79.43 260 LYS B C 1
ATOM 4292 O O . LYS B 1 260 ? 9.255 -29.92 -14.23 1 79.43 260 LYS B O 1
ATOM 4297 N N . LEU B 1 261 ? 9.368 -28.488 -15.866 1 70.26 261 LEU B N 1
ATOM 4298 C CA . LEU B 1 261 ? 10.441 -29.23 -16.52 1 70.26 261 LEU B CA 1
ATOM 4299 C C . LEU B 1 261 ? 11.781 -28.526 -16.333 1 70.26 261 LEU B C 1
ATOM 4301 O O . LEU B 1 261 ? 12.819 -29.034 -16.762 1 70.26 261 LEU B O 1
ATOM 4305 N N . ASP B 1 262 ? 11.768 -27.38 -15.602 1 67.21 262 ASP B N 1
ATOM 4306 C CA . ASP B 1 262 ? 12.994 -26.597 -15.474 1 67.21 262 ASP B CA 1
ATOM 4307 C C . ASP B 1 262 ? 14.076 -27.388 -14.743 1 67.21 262 ASP B C 1
ATOM 4309 O O . ASP B 1 262 ? 15.269 -27.155 -14.951 1 67.21 262 ASP B O 1
ATOM 4313 N N . ARG B 1 263 ? 13.754 -28.451 -13.827 1 69.68 263 ARG B N 1
ATOM 4314 C CA . ARG B 1 263 ? 14.748 -29.203 -13.069 1 69.68 263 ARG B CA 1
ATOM 4315 C C . ARG B 1 263 ? 14.758 -30.671 -13.484 1 69.68 263 ARG B C 1
ATOM 4317 O O . ARG B 1 263 ? 15.266 -31.524 -12.753 1 69.68 263 ARG B O 1
ATOM 4324 N N . GLY B 1 264 ? 13.992 -30.884 -14.562 1 65.92 264 GLY B N 1
ATOM 4325 C CA . GLY B 1 264 ? 13.992 -32.246 -15.07 1 65.92 264 GLY B CA 1
ATOM 4326 C C . GLY B 1 264 ? 12.723 -33.008 -14.738 1 65.92 264 GLY B C 1
ATOM 4327 O O . GLY B 1 264 ? 12.058 -32.712 -13.743 1 65.92 264 GLY B O 1
ATOM 4328 N N . PRO B 1 265 ? 12.345 -33.853 -15.63 1 69.6 265 PRO B N 1
ATOM 4329 C CA . PRO B 1 265 ? 11.096 -34.601 -15.468 1 69.6 265 PRO B CA 1
ATOM 4330 C C . PRO B 1 265 ? 11.133 -35.559 -14.28 1 69.6 265 PRO B C 1
ATOM 4332 O O . PRO B 1 265 ? 10.083 -35.992 -13.798 1 69.6 265 PRO B O 1
ATOM 4335 N N . GLU B 1 266 ? 12.262 -35.76 -13.759 1 75.14 266 GLU B N 1
ATOM 4336 C CA . GLU B 1 266 ? 12.436 -36.775 -12.725 1 75.14 266 GLU B CA 1
ATOM 4337 C C . GLU B 1 266 ? 11.832 -36.32 -11.399 1 75.14 266 GLU B C 1
ATOM 4339 O O . GLU B 1 266 ? 11.411 -37.147 -10.587 1 75.14 266 GLU B O 1
ATOM 4344 N N . LEU B 1 267 ? 11.843 -35.027 -11.195 1 76.87 267 LEU B N 1
ATOM 4345 C CA . LEU B 1 267 ? 11.381 -34.503 -9.915 1 76.87 267 LEU B CA 1
ATOM 4346 C C . LEU B 1 267 ? 9.857 -34.498 -9.848 1 76.87 267 LEU B C 1
ATOM 4348 O O . LEU B 1 267 ? 9.28 -34.318 -8.773 1 76.87 267 LEU B O 1
ATOM 4352 N N . ARG B 1 268 ? 9.182 -34.892 -10.948 1 80.81 268 ARG B N 1
ATOM 4353 C CA . ARG B 1 268 ? 7.73 -34.995 -11.049 1 80.81 268 ARG B CA 1
ATOM 4354 C C . ARG B 1 268 ? 7.052 -33.756 -10.474 1 80.81 268 ARG B C 1
ATOM 4356 O O . ARG B 1 268 ? 6.042 -33.863 -9.775 1 80.81 268 ARG B O 1
ATOM 4363 N N . GLU B 1 269 ? 7.74 -32.568 -10.646 1 86.91 269 GLU B N 1
ATOM 4364 C CA . GLU B 1 269 ? 7.169 -31.308 -10.181 1 86.91 269 GLU B CA 1
ATOM 4365 C C . GLU B 1 269 ? 6.113 -30.788 -11.152 1 86.91 269 GLU B C 1
ATOM 4367 O O . GLU B 1 269 ? 6.2 -31.028 -12.358 1 86.91 269 GLU B O 1
ATOM 4372 N N . MET B 1 270 ? 5.148 -30.202 -10.504 1 90.29 270 MET B N 1
ATOM 4373 C CA . MET B 1 270 ? 4.033 -29.662 -11.277 1 90.29 270 MET B CA 1
ATOM 4374 C C . MET B 1 270 ? 3.819 -28.185 -10.965 1 90.29 270 MET B C 1
ATOM 4376 O O . MET B 1 270 ? 4.169 -27.718 -9.88 1 90.29 270 MET B O 1
ATOM 4380 N N . TYR B 1 271 ? 3.304 -27.524 -12.018 1 91.99 271 TYR B N 1
ATOM 4381 C CA . TYR B 1 271 ? 2.803 -26.167 -11.832 1 91.99 271 TYR B CA 1
ATOM 4382 C C . TYR B 1 271 ? 1.28 -26.138 -11.864 1 91.99 271 TYR B C 1
ATOM 4384 O O . TYR B 1 271 ? 0.655 -26.866 -12.639 1 91.99 271 TYR B O 1
ATOM 4392 N N . LEU B 1 272 ? 0.769 -25.406 -11.041 1 94.1 272 LEU B N 1
ATOM 4393 C CA . LEU B 1 272 ? -0.637 -25.024 -11.11 1 94.1 272 LEU B CA 1
ATOM 4394 C C . LEU B 1 272 ? -0.781 -23.524 -11.344 1 94.1 272 LEU B C 1
ATOM 4396 O O . LEU B 1 272 ? -0.239 -22.717 -10.585 1 94.1 272 LEU B O 1
ATOM 4400 N N . SER B 1 273 ? -1.417 -23.104 -12.402 1 95.84 273 SER B N 1
ATOM 4401 C CA . SER B 1 273 ? -1.907 -21.743 -12.599 1 95.84 273 SER B CA 1
ATOM 4402 C C . SER B 1 273 ? -3.429 -21.689 -12.532 1 95.84 273 SER B C 1
ATOM 4404 O O . SER B 1 273 ? -4.114 -22.452 -13.217 1 95.84 273 SER B O 1
ATOM 4406 N N . ALA B 1 274 ? -3.876 -20.808 -11.696 1 97.64 274 ALA B N 1
ATOM 4407 C CA . ALA B 1 274 ? -5.32 -20.751 -11.485 1 97.64 274 ALA B CA 1
ATOM 4408 C C . ALA B 1 274 ? -5.801 -19.307 -11.374 1 97.64 274 ALA B C 1
ATOM 4410 O O . ALA B 1 274 ? -5.122 -18.463 -10.785 1 97.64 274 ALA B O 1
ATOM 4411 N N . LEU B 1 275 ? -6.896 -19.017 -11.993 1 98.49 275 LEU B N 1
ATOM 4412 C CA . LEU B 1 275 ? -7.661 -17.793 -11.784 1 98.49 275 LEU B CA 1
ATOM 4413 C C . LEU B 1 275 ? -8.937 -18.077 -10.999 1 98.49 275 LEU B C 1
ATOM 4415 O O . LEU B 1 275 ? -9.819 -18.793 -11.478 1 98.49 275 LEU B O 1
ATOM 4419 N N . LEU B 1 276 ? -8.974 -17.562 -9.85 1 98.74 276 LEU B N 1
ATOM 4420 C CA . LEU B 1 276 ? -10.035 -17.845 -8.889 1 98.74 276 LEU B CA 1
ATOM 4421 C C . LEU B 1 276 ? -10.823 -16.581 -8.561 1 98.74 276 LEU B C 1
ATOM 4423 O O . LEU B 1 276 ? -10.245 -15.499 -8.437 1 98.74 276 LEU B O 1
ATOM 4427 N N . GLU B 1 277 ? -12.136 -16.71 -8.401 1 98.63 277 GLU B N 1
ATOM 4428 C CA . GLU B 1 277 ? -13.008 -15.574 -8.122 1 98.63 277 GLU B CA 1
ATOM 4429 C C . GLU B 1 277 ? -13.729 -15.747 -6.788 1 98.63 277 GLU B C 1
ATOM 4431 O O . GLU B 1 277 ? -14.331 -16.792 -6.532 1 98.63 277 GLU B O 1
ATOM 4436 N N . LYS B 1 278 ? -13.568 -14.805 -5.907 1 98.3 278 LYS B N 1
ATOM 4437 C CA . LYS B 1 278 ? -14.496 -14.76 -4.781 1 98.3 278 LYS B CA 1
ATOM 4438 C C . LYS B 1 278 ? -15.936 -14.605 -5.261 1 98.3 278 LYS B C 1
ATOM 4440 O O . LYS B 1 278 ? -16.243 -13.697 -6.037 1 98.3 278 LYS B O 1
ATOM 4445 N N . PRO B 1 279 ? -16.825 -15.416 -4.856 1 97.74 279 PRO B N 1
ATOM 4446 C CA . PRO B 1 279 ? -18.19 -15.327 -5.382 1 97.74 279 PRO B CA 1
ATOM 4447 C C . PRO B 1 279 ? -18.797 -13.937 -5.213 1 97.74 279 PRO B C 1
ATOM 4449 O O . PRO B 1 279 ? -18.668 -13.328 -4.148 1 97.74 279 PRO B O 1
ATOM 4452 N N . LEU B 1 280 ? -19.443 -13.481 -6.22 1 95.52 280 LEU B N 1
ATOM 4453 C CA . LEU B 1 280 ? -20.07 -12.164 -6.208 1 95.52 280 LEU B CA 1
ATOM 4454 C C . LEU B 1 280 ? -21.254 -12.134 -5.247 1 95.52 280 LEU B C 1
ATOM 4456 O O . LEU B 1 280 ? -21.475 -11.136 -4.557 1 95.52 280 LEU B O 1
ATOM 4460 N N . LYS B 1 281 ? -22.007 -13.209 -5.273 1 94.45 281 LYS B N 1
ATOM 4461 C CA . LYS B 1 281 ? -23.171 -13.34 -4.401 1 94.45 281 LYS B CA 1
ATOM 4462 C C . LYS B 1 281 ? -22.94 -14.406 -3.333 1 94.45 281 LYS B C 1
ATOM 4464 O O . LYS B 1 281 ? -22.351 -15.453 -3.61 1 94.45 281 LYS B O 1
ATOM 4469 N N . ASN B 1 282 ? -23.336 -14.117 -2.124 1 91 282 ASN B N 1
ATOM 4470 C CA . ASN B 1 282 ? -23.293 -15.05 -1.003 1 91 282 ASN B CA 1
ATOM 4471 C C . ASN B 1 282 ? -21.892 -15.622 -0.804 1 91 282 ASN B C 1
ATOM 4473 O O . ASN B 1 282 ? -21.722 -16.839 -0.71 1 91 282 ASN B O 1
ATOM 4477 N N . SER B 1 283 ? -20.935 -14.758 -0.709 1 88.5 283 SER B N 1
ATOM 4478 C CA . SER B 1 283 ? -19.542 -15.18 -0.61 1 88.5 283 SER B CA 1
ATOM 4479 C C . SER B 1 283 ? -19.178 -15.553 0.824 1 88.5 283 SER B C 1
ATOM 4481 O O . SER B 1 283 ? -18.022 -15.864 1.115 1 88.5 283 SER B O 1
ATOM 4483 N N . TRP B 1 284 ? -20.125 -15.534 1.818 1 85.6 284 TRP B N 1
ATOM 4484 C CA . TRP B 1 284 ? -19.818 -15.824 3.215 1 85.6 284 TRP B CA 1
ATOM 4485 C C . TRP B 1 284 ? -20.688 -16.961 3.739 1 85.6 284 TRP B C 1
ATOM 4487 O O . TRP B 1 284 ? -21.74 -17.26 3.169 1 85.6 284 TRP B O 1
#

Solvent-accessible surface area (backbone atoms only — not comparable to full-atom values): 30106 Å² total; per-residue (Å²): 138,82,66,51,79,59,33,46,35,67,88,48,54,51,60,34,46,57,32,44,77,70,74,37,78,58,78,77,76,47,46,28,29,48,74,60,35,53,71,40,59,78,56,55,29,72,72,61,11,62,82,47,84,73,64,64,37,59,48,73,42,85,54,32,86,50,77,40,61,70,50,41,38,45,28,58,80,70,49,80,78,90,59,90,68,37,47,53,70,22,58,84,49,66,54,61,43,61,44,72,45,69,68,81,72,54,55,52,40,91,76,50,58,66,28,54,65,64,59,53,64,76,47,66,82,43,49,60,27,28,29,39,27,46,46,32,61,59,33,56,67,36,50,59,35,42,77,69,71,18,51,36,38,27,18,47,68,58,72,78,41,65,29,47,40,54,20,23,43,33,51,36,53,46,32,56,65,58,85,87,51,79,71,52,49,54,70,39,39,30,30,33,39,35,31,47,62,59,65,36,67,87,48,54,66,70,58,46,51,35,43,53,28,47,52,56,30,25,29,16,63,57,11,37,39,36,42,37,46,26,39,36,44,49,70,45,38,69,71,46,51,47,54,53,60,61,51,68,59,54,41,80,76,43,80,32,74,31,50,35,43,82,82,36,71,85,66,45,30,25,26,36,20,34,38,30,26,36,33,40,55,57,59,72,138,83,67,50,78,62,33,46,35,68,87,48,54,50,60,32,47,57,32,44,78,69,73,37,77,58,78,78,77,46,49,28,30,47,75,62,35,53,71,39,59,76,55,57,29,71,72,60,10,60,81,46,84,71,66,62,37,59,49,72,41,84,52,32,85,50,79,41,60,69,49,41,37,44,29,58,80,69,50,81,78,93,59,88,66,37,50,51,68,22,58,83,49,67,54,62,44,61,46,72,45,71,69,82,73,54,56,51,42,90,75,50,58,67,28,53,66,65,59,53,64,77,47,66,82,43,47,61,27,30,30,40,27,47,46,32,61,58,34,55,67,37,48,58,35,42,78,70,71,17,51,37,37,27,18,45,67,60,74,79,41,66,30,46,40,54,20,22,42,33,51,36,54,48,32,55,67,58,84,87,48,80,72,53,48,53,69,37,38,28,31,32,39,35,30,46,64,58,63,36,65,87,48,56,66,67,58,46,51,36,44,52,28,46,53,56,31,27,29,15,62,55,11,36,40,36,44,37,46,27,40,36,44,49,69,45,38,69,70,46,51,46,54,52,60,61,50,69,59,54,42,80,76,43,80,35,75,31,48,34,42,84,84,35,71,83,67,45,31,25,27,36,19,33,37,29,26,37,32,39,55,58,60,70

Sequence (568 aa):
MTYKVNGSCPDDGLLAQKLLLKGCEPLPSRRCRPAAQPDYEEPYPLPTSLWTTPPNSSVVWSAYTCKDYSCLINRYRTQKGFDDCKDCFDLEGREKTSWAAKQSNGGGGEGLDFTTDEVLATKKAGTIRIGLDIGGGVATFAVRMTERNITIVTTSMNLNGPFNNFIASRGIVPLYISISQRLPLFDNTLDIVHSMHVLSNWIPTTLLHFLMFDIYRVLRPGGLFWLDHFFCVGKQLEEVYGPLVESIGFNKLKWTVGRKLDRGPELREMYLSALLEKPLKNSWMTYKVNGSCPDDGLLAQKLLLKGCEPLPSRRCRPAAQPDYEEPYPLPTSLWTTPPNSSVVWSAYTCKDYSCLINRYRTQKGFDDCKDCFDLEGREKTSWAAKQSNGGGGEGLDFTTDEVLATKKAGTIRIGLDIGGGVATFAVRMTERNITIVTTSMNLNGPFNNFIASRGIVPLYISISQRLPLFDNTLDIVHSMHVLSNWIPTTLLHFLMFDIYRVLRPGGLFWLDHFFCVGKQLEEVYGPLVESIGFNKLKWTVGRKLDRGPELREMYLSALLEKPLKNSW

Organism: Hevea brasiliensis (NCBI:txid3981)

Nearest PDB structures (foldseek):
  6g4w-assembly1_q  TM=7.429E-01  e=7.594E-08  Homo sapiens
  4qtt-assembly2_D  TM=7.555E-01  e=1.211E-07  Saccharomyces cerevisiae S288C
  7wts-assembly1_q  TM=6.967E-01  e=7.594E-08  Homo sapiens
  5wmm-assembly1_A  TM=5.848E-01  e=8.335E-05  Micromonospora sp. ML1
  8fjk-assembly1_Y  TM=6.581E-01  e=1.589E-02  Golden shiner reovirus

Foldseek 3Di:
DDDDFAEEDDDCLQVQLVQVVVVHHPDDPDGHHYDAQPDADDFDDPPVLQQDFTFLRLDDCVNAPDSGLVCQCCQVVPPDDDDDCSNVSNSVPPLVCQLPDDDPDDQWDPPLGHHPVNLCVVDDQPPQAEEEEEACQLVSVQSVVVVSNHAYAYEHDQNNHDSQSSNVSNVHHYDHDDLQDQDPAAFQAHQEYEYAPPPEDVDPLVSSLVSLLSVLGRHHAFHKYKYHFHKDAPVCCVPGVVVSNVVNQWDWPDWDKTARDPPHCVSNMMTITTITGQHNPPSD/DDDDFAEEDDDCLQVQLVQVVVVHHPDPPDGYHYDAQPDADDFDDPPVLQQDFTFLRLDDCVNAPDSGLVCQCCQVVPPDDDDDCSNVSNSVPPLVCQLPDDDPDDQWDPPLGHHPVNLCVVDDQPPQAEEEEEACQLVSVQSVVVVSNHAYAYEHDQNNHDSQSSNVSNVHHYDHDDLQDQDPAAFQAHQEYEYAPPQEDVDPLVSSLVSLLSVNGRHHAFHKYKYHFHKDAPVCCVPRVVVSNVVNQWDWPDWDKTARDPPHCVSNMMTITTITGQHNPPSD

InterPro domains:
  IPR004159 Putative S-adenosyl-L-methionine-dependent methyltransferase [PF03141] (110-227)
  IPR029063 S-adenosyl-L-methionine-dependent methyltransferase superfamily [G3DSA:3.40.50.150] (99-264)
  IPR029063 S-adenosyl-L-methionine-dependent methyltransferase superfamily [SSF53335] (113-233)
  IPR053223 Probable Methyltransferase [PTHR44067] (1-281)

Secondary structure (DSSP, 8-state):
----TTSBPP--HHHHHHHHHTTPPPP---SSBPP--TB--PPPPTTGGGGSPPPGGGS--TTSS--SHHHHHTHHHH--S--TTTTTT-TTTGGGTTTTS--SSSSB-TT----HHHHHTTS-TT---EEEEET-TTTHHHHHHHTTT-EEEEE---SSS-HHHHHHHTT--EE---TTSPPSS-TT-EEEEEEESSSSTTS-HHHHHHHHHHHHHHEEEEEEEEEEEEEEEHHHIIIIIHHHHHHH--EEEEEEEEEB-TT-GGG-EEEEEEEEE--SB---/----TTSBPP--HHHHHHHHHTTPPPP---SSBPP--TB--PPPPTTGGGGSPPPGGGS--TTSS--SHHHHHTHHHH--S--TTTTTT-TTTGGGTTTTS--SSSSB-TT----HHHHHTTS-TT---EEEEET-TTTHHHHHHHTTT-EEEEE---SSS-HHHHHHHTT--EE---TTSPPSS-TT-EEEEEEESSSSTTS-HHHHHHHHHHHHHHEEEEEEEEEEEEEEEHHHIIIIIHHHHHHT--EEEEEEEEEB-TT-GGG-EEEEEEEEE--SB---

pLDDT: mean 90.3, std 10.38, range [46.74, 98.87]

Radius of gyration: 23.62 Å; Cα contacts (8 Å, |Δi|>4): 1190; chains: 2; bounding box: 56×70×49 Å